Protein AF-A0A0F2J8V9-F1 (afdb_monomer)

Solvent-accessible surface area (backbone atoms only — not comparable to full-atom values): 31147 Å² total; per-residue (Å²): 139,88,70,65,61,40,70,74,71,61,42,46,60,58,44,61,40,80,81,70,47,38,32,38,25,34,31,71,52,72,55,66,74,54,98,74,52,56,40,39,38,85,62,48,50,48,50,67,26,42,33,27,47,28,36,65,86,75,74,42,74,41,81,62,50,74,42,52,44,69,78,34,72,40,61,25,88,85,42,49,38,34,41,39,27,19,55,85,47,43,33,37,38,34,63,87,76,71,43,64,47,72,58,91,77,81,85,91,73,45,36,66,47,63,48,61,38,98,78,60,44,40,37,29,35,21,32,67,64,29,39,44,36,32,35,34,33,68,83,82,67,45,72,43,73,68,62,93,80,87,65,98,82,47,78,55,43,79,50,70,36,62,95,38,35,33,39,22,25,51,89,29,27,55,30,24,67,12,40,27,40,42,91,87,68,66,41,80,76,44,67,44,37,45,42,79,54,36,70,56,91,22,27,35,35,35,36,34,60,41,85,39,98,86,65,54,52,21,53,30,34,30,46,32,31,73,82,82,66,50,72,45,78,78,43,77,58,71,48,88,67,63,91,71,57,73,72,43,44,41,71,37,82,92,76,55,27,40,36,35,17,32,64,50,77,58,95,75,32,78,46,26,31,38,39,37,33,40,77,91,63,53,74,48,79,43,83,39,92,34,38,42,68,44,64,24,79,83,58,53,36,37,41,36,54,50,87,57,67,47,52,82,46,41,28,31,55,87,77,70,39,61,74,56,93,73,66,82,82,64,76,74,62,64,51,63,62,26,46,52,47,44,51,50,51,52,50,54,41,96,63,75,55,67,72,61,46,62,72,39,29,35,66,41,62,76,95,52,50,23,46,30,35,61,53,53,50,37,45,51,73,30,59,72,59,42,60,67,67,35,83,53,86,68,50,75,60,33,32,35,41,46,67,44,99,81,74,40,37,36,38,37,32,40,42,35,94,90,39,46,41,34,35,24,32,39,54,54,96,93,40,56,29,37,22,28,54,24,64,59,88,85,34,69,65,54,50,51,48,50,52,37,50,50,48,42,46,56,58,27,40,66,68,38,47,53,35,52,55,57,67,68,48,88,84,68,55,76,66,53,54,53,40,33,55,48,42,51,47,53,51,74,45,39,80,44,77,42,84,46,34,62,36,30,20,28,83,91,48,103,44,42,24,49,84,87,61,40,36,32,34,43,33,34,34,39,34,31,30,75,87,70,51,75,48,59,28,38,34,36,30,37,39,59,99,91,51,92,58,57,41,80,76,49,66,45,74,69,56,56,82,73,57,86,130

Structure (mmCIF, N/CA/C/O backbone):
data_AF-A0A0F2J8V9-F1
#
_entry.id   AF-A0A0F2J8V9-F1
#
loop_
_atom_site.group_PDB
_atom_site.id
_atom_site.type_symbol
_atom_site.label_atom_id
_atom_site.label_alt_id
_atom_site.label_comp_id
_atom_site.label_asym_id
_atom_site.label_entity_id
_atom_site.label_seq_id
_atom_site.pdbx_PDB_ins_code
_atom_site.Cartn_x
_atom_site.Cartn_y
_atom_site.Cartn_z
_atom_site.occupancy
_atom_site.B_iso_or_equiv
_atom_site.auth_seq_id
_atom_site.auth_comp_id
_atom_site.auth_asym_id
_atom_site.auth_atom_id
_atom_site.pdbx_PDB_model_num
ATOM 1 N N . MET A 1 1 ? 5.306 -8.163 -32.621 1.00 43.38 1 MET A N 1
ATOM 2 C CA . MET A 1 1 ? 4.769 -9.400 -32.008 1.00 43.38 1 MET A CA 1
ATOM 3 C C . MET A 1 1 ? 3.393 -9.675 -32.600 1.00 43.38 1 MET A C 1
ATOM 5 O O . MET A 1 1 ? 2.478 -8.909 -32.338 1.00 43.38 1 MET A O 1
ATOM 9 N N . GLY A 1 2 ? 3.268 -10.683 -33.468 1.00 37.44 2 GLY A N 1
ATOM 10 C CA . GLY A 1 2 ? 2.066 -10.928 -34.282 1.00 37.44 2 GLY A CA 1
ATOM 11 C C . GLY A 1 2 ? 1.253 -12.167 -33.901 1.00 37.44 2 GLY A C 1
ATOM 12 O O . GLY A 1 2 ? 0.475 -12.631 -34.725 1.00 37.44 2 GLY A O 1
ATOM 13 N N . SER A 1 3 ? 1.435 -12.749 -32.710 1.00 43.06 3 SER A N 1
ATOM 14 C CA . SER A 1 3 ? 0.637 -13.913 -32.313 1.00 43.06 3 SER A CA 1
ATOM 15 C C . SER A 1 3 ? -0.607 -13.491 -31.529 1.00 43.06 3 SER A C 1
ATOM 17 O O . SER A 1 3 ? -0.534 -12.984 -30.414 1.00 43.06 3 SER A O 1
ATOM 19 N N . ASP A 1 4 ? -1.780 -13.773 -32.093 1.00 53.38 4 ASP A N 1
ATOM 20 C CA . ASP A 1 4 ? -3.088 -13.693 -31.420 1.00 53.38 4 ASP A CA 1
ATOM 21 C C . ASP A 1 4 ? -3.194 -14.591 -30.168 1.00 53.38 4 ASP A C 1
ATOM 23 O O . ASP A 1 4 ? -4.202 -14.569 -29.462 1.00 53.38 4 ASP A O 1
ATOM 27 N N . PHE A 1 5 ? -2.174 -15.409 -29.895 1.00 57.12 5 PHE A N 1
ATOM 28 C CA . PHE A 1 5 ? -2.134 -16.389 -28.817 1.00 57.12 5 PHE A CA 1
ATOM 29 C C . PHE A 1 5 ? -2.401 -15.766 -27.439 1.00 57.12 5 PHE A C 1
ATOM 31 O O . PHE A 1 5 ? -3.306 -16.201 -26.730 1.00 57.12 5 PHE A O 1
ATOM 38 N N . TYR A 1 6 ? -1.695 -14.688 -27.082 1.00 60.06 6 TYR A N 1
ATOM 39 C CA . TYR A 1 6 ? -1.867 -14.061 -25.766 1.00 60.06 6 TYR A CA 1
ATOM 40 C C . TYR A 1 6 ? -3.224 -13.347 -25.628 1.00 60.06 6 TYR A C 1
ATOM 42 O O . TYR A 1 6 ? -3.820 -13.357 -24.550 1.00 60.06 6 TYR A O 1
ATOM 50 N N . ARG A 1 7 ? -3.758 -12.790 -26.729 1.00 61.62 7 ARG A N 1
ATOM 51 C CA . ARG A 1 7 ? -5.088 -12.155 -26.758 1.00 61.62 7 ARG A CA 1
ATOM 52 C C . ARG A 1 7 ? -6.204 -13.176 -26.546 1.00 61.62 7 ARG A C 1
ATOM 54 O O . ARG A 1 7 ? -7.137 -12.899 -25.797 1.00 61.62 7 ARG A O 1
ATOM 61 N N . LYS A 1 8 ? -6.090 -14.361 -27.156 1.00 62.62 8 LYS A N 1
ATOM 62 C CA . LYS A 1 8 ? -7.059 -15.462 -27.002 1.00 62.62 8 LYS A CA 1
ATOM 63 C C . LYS A 1 8 ? -7.077 -16.027 -25.579 1.00 62.62 8 LYS A C 1
ATOM 65 O O . LYS A 1 8 ? -8.152 -16.237 -25.028 1.00 62.62 8 LYS A O 1
ATOM 70 N N . GLU A 1 9 ? -5.911 -16.189 -24.956 1.00 68.00 9 GLU A N 1
ATOM 71 C CA . GLU A 1 9 ? -5.779 -16.776 -23.610 1.00 68.00 9 GLU A CA 1
ATOM 72 C C . GLU A 1 9 ? -5.935 -15.769 -22.452 1.00 68.00 9 GLU A C 1
ATOM 74 O O . GLU A 1 9 ? -5.885 -16.144 -21.270 1.00 68.00 9 GLU A O 1
ATOM 79 N N . ARG A 1 10 ? -6.163 -14.484 -22.772 1.00 71.50 10 ARG A N 1
ATOM 80 C CA . ARG A 1 10 ? -6.187 -13.359 -21.818 1.00 71.50 10 ARG A CA 1
ATOM 81 C C . ARG A 1 10 ? -4.900 -13.263 -20.987 1.00 71.50 10 ARG A C 1
ATOM 83 O O . ARG A 1 10 ? -4.950 -13.003 -19.787 1.00 71.50 10 ARG A O 1
ATOM 90 N N . MET A 1 11 ? -3.754 -13.522 -21.613 1.00 78.69 11 MET A N 1
ATOM 91 C CA . MET A 1 11 ? -2.437 -13.343 -20.999 1.00 78.69 11 MET A CA 1
ATOM 92 C C . MET A 1 11 ? -1.905 -11.951 -21.329 1.00 78.69 11 MET A C 1
ATOM 94 O O . MET A 1 11 ? -1.932 -11.537 -22.488 1.00 78.69 11 MET A O 1
ATOM 98 N N . ILE A 1 12 ? -1.404 -11.239 -20.321 1.00 78.25 12 ILE A N 1
ATOM 99 C CA . ILE A 1 12 ? -0.851 -9.890 -20.468 1.00 78.25 12 ILE A CA 1
ATOM 100 C C . ILE A 1 12 ? 0.676 -9.995 -20.446 1.00 78.25 12 ILE A C 1
ATOM 102 O O . ILE A 1 12 ? 1.234 -10.392 -19.419 1.00 78.25 12 ILE A O 1
ATOM 106 N N . PRO A 1 13 ? 1.372 -9.682 -21.556 1.00 81.81 13 PRO A N 1
ATOM 107 C CA . PRO A 1 13 ? 2.829 -9.708 -21.593 1.00 81.81 13 PRO A CA 1
ATOM 108 C C . PRO A 1 13 ? 3.429 -8.711 -20.595 1.00 81.81 13 PRO A C 1
ATOM 110 O O . PRO A 1 13 ? 3.063 -7.537 -20.586 1.00 81.81 13 PRO A O 1
ATOM 113 N N . LEU A 1 14 ? 4.365 -9.182 -19.775 1.00 83.81 14 LEU A N 1
ATOM 114 C CA . LEU A 1 14 ? 5.097 -8.394 -18.785 1.00 83.81 14 LEU A CA 1
ATOM 115 C C . LEU A 1 14 ? 6.429 -7.904 -19.348 1.00 83.81 14 LEU A C 1
ATOM 117 O O . LEU A 1 14 ? 6.719 -6.716 -19.321 1.00 83.81 14 LEU A O 1
ATOM 121 N N . THR A 1 15 ? 7.243 -8.837 -19.839 1.00 86.19 15 THR A N 1
ATOM 122 C CA . THR A 1 15 ? 8.584 -8.565 -20.363 1.00 86.19 15 THR A CA 1
ATOM 123 C C . THR A 1 15 ? 9.006 -9.666 -21.327 1.00 86.19 15 THR A C 1
ATOM 125 O O . THR A 1 15 ? 8.480 -10.778 -21.267 1.00 86.19 15 THR A O 1
ATOM 128 N N . VAL A 1 16 ? 9.947 -9.369 -22.217 1.00 86.62 16 VAL A N 1
ATOM 129 C CA . VAL A 1 16 ? 10.514 -10.320 -23.183 1.00 86.62 16 VAL A CA 1
ATOM 130 C C . VAL A 1 16 ? 11.981 -10.567 -22.846 1.00 86.62 16 VAL A C 1
ATOM 132 O O . VAL A 1 16 ? 12.666 -9.656 -22.380 1.00 86.62 16 VAL A O 1
ATOM 135 N N . SER A 1 17 ? 12.454 -11.794 -23.047 1.00 86.12 17 SER A N 1
ATOM 136 C CA . SER A 1 17 ? 13.870 -12.121 -22.931 1.00 86.12 17 SER A CA 1
ATOM 137 C C . SER A 1 17 ? 14.693 -11.353 -23.966 1.00 86.12 17 SER A C 1
ATOM 139 O O . SER A 1 17 ? 14.190 -10.865 -24.982 1.00 86.12 17 SER A O 1
ATOM 141 N N . LYS A 1 18 ? 15.996 -11.254 -23.705 1.00 82.75 18 LYS A N 1
ATOM 142 C CA . LYS A 1 18 ? 16.942 -10.515 -24.548 1.00 82.75 18 LYS A CA 1
ATOM 143 C C . LYS A 1 18 ? 17.121 -11.108 -25.952 1.00 82.75 18 LYS A C 1
ATOM 145 O O . LYS A 1 18 ? 17.502 -10.381 -26.862 1.00 82.75 18 LYS A O 1
ATOM 150 N N . ASP A 1 19 ? 16.879 -12.406 -26.121 1.00 82.88 19 ASP A N 1
ATOM 151 C CA . ASP A 1 19 ? 16.996 -13.169 -27.375 1.00 82.88 19 ASP A CA 1
ATOM 152 C C . ASP A 1 19 ? 15.661 -13.318 -28.144 1.00 82.88 19 ASP A C 1
ATOM 154 O O . ASP A 1 19 ? 15.519 -14.183 -29.008 1.00 82.88 19 ASP A O 1
ATOM 158 N N . PRO A 1 20 ? 14.711 -12.407 -27.902 1.00 82.88 20 PRO A N 1
ATOM 159 C CA . PRO A 1 20 ? 13.269 -12.524 -28.170 1.00 82.88 20 PRO A CA 1
ATOM 160 C C . PRO A 1 20 ? 12.607 -13.910 -28.179 1.00 82.88 20 PRO A C 1
ATOM 162 O O . PRO A 1 20 ? 11.557 -14.059 -28.809 1.00 82.88 20 PRO A O 1
ATOM 165 N N . LYS A 1 21 ? 13.173 -14.931 -27.527 1.00 85.12 21 LYS A N 1
ATOM 166 C CA . LYS A 1 21 ? 12.642 -16.299 -27.593 1.00 85.12 21 LYS A CA 1
ATOM 167 C C . LYS A 1 21 ? 11.499 -16.521 -26.608 1.00 85.12 21 LYS A C 1
ATOM 169 O O . LYS A 1 21 ? 10.519 -17.197 -26.927 1.00 85.12 21 LYS A O 1
ATOM 174 N N . TYR A 1 22 ? 11.616 -15.929 -25.427 1.00 87.06 22 TYR A N 1
ATOM 175 C CA . TYR A 1 22 ? 10.676 -16.090 -24.332 1.00 87.06 22 TYR A CA 1
ATOM 176 C C . TYR A 1 22 ? 10.024 -14.760 -23.992 1.00 87.06 22 TYR A C 1
ATOM 178 O O . TYR A 1 22 ? 10.663 -13.712 -24.030 1.00 87.06 22 TYR A O 1
ATOM 186 N N . PHE A 1 23 ? 8.764 -14.787 -23.578 1.00 87.56 23 PHE A N 1
ATOM 187 C CA . PHE A 1 23 ? 8.201 -13.675 -22.821 1.00 87.56 23 PHE A CA 1
ATOM 188 C C . PHE A 1 23 ? 7.550 -14.177 -21.547 1.00 87.56 23 PHE A C 1
ATOM 190 O O . PHE A 1 23 ? 6.959 -15.256 -21.502 1.00 87.56 23 PHE A O 1
ATOM 197 N N . VAL A 1 24 ? 7.669 -13.376 -20.499 1.00 88.50 24 VAL A N 1
ATOM 198 C CA . VAL A 1 24 ? 6.919 -13.576 -19.269 1.00 88.50 24 VAL A CA 1
ATOM 199 C C . VAL A 1 24 ? 5.614 -12.825 -19.419 1.00 88.50 24 VAL A C 1
ATOM 201 O O . VAL A 1 24 ? 5.592 -11.667 -19.835 1.00 88.50 24 VAL A O 1
ATOM 204 N N . ALA A 1 25 ? 4.520 -13.487 -19.086 1.00 87.31 25 ALA A N 1
ATOM 205 C CA . ALA A 1 25 ? 3.201 -12.895 -19.019 1.00 87.31 25 ALA A CA 1
ATOM 206 C C . ALA A 1 25 ? 2.563 -13.212 -17.681 1.00 87.31 25 ALA A C 1
ATOM 208 O O . ALA A 1 25 ? 2.986 -14.120 -16.964 1.00 87.31 25 ALA A O 1
ATOM 209 N N . TYR A 1 26 ? 1.512 -12.478 -17.362 1.00 82.81 26 TYR A N 1
ATOM 210 C CA . TYR A 1 26 ? 0.673 -12.809 -16.232 1.00 82.81 26 TYR A CA 1
ATOM 211 C C . TYR A 1 26 ? -0.793 -12.830 -16.613 1.00 82.81 26 TYR A C 1
ATOM 213 O O . TYR A 1 26 ? -1.223 -12.268 -17.625 1.00 82.81 26 TYR A O 1
ATOM 221 N N . LYS A 1 27 ? -1.559 -13.504 -15.767 1.00 77.44 27 LYS A N 1
ATOM 222 C CA . LYS A 1 27 ? -3.010 -13.510 -15.808 1.00 77.44 27 LYS A CA 1
ATOM 223 C C . LYS A 1 27 ? -3.530 -13.164 -14.429 1.00 77.44 27 LYS A C 1
ATOM 225 O O . LYS A 1 27 ? -3.102 -13.734 -13.424 1.00 77.44 27 LYS A O 1
ATOM 230 N N . ILE A 1 28 ? -4.463 -12.228 -14.400 1.00 66.75 28 ILE A N 1
ATOM 231 C CA . ILE A 1 28 ? -5.215 -11.936 -13.194 1.00 66.75 28 ILE A CA 1
ATOM 232 C C . ILE A 1 28 ? -6.323 -12.983 -13.084 1.00 66.75 28 ILE A C 1
ATOM 234 O O . ILE A 1 28 ? -7.027 -13.263 -14.059 1.00 66.75 28 ILE A O 1
ATOM 238 N N . ARG A 1 29 ? -6.459 -13.603 -11.911 1.00 59.16 29 ARG A N 1
ATOM 239 C CA . ARG A 1 29 ? -7.639 -14.411 -11.619 1.00 59.16 29 ARG A CA 1
ATOM 240 C C . ARG A 1 29 ? -8.749 -13.470 -11.170 1.00 59.16 29 ARG A C 1
ATOM 242 O O . ARG A 1 29 ? -8.553 -12.745 -10.201 1.00 59.16 29 ARG A O 1
ATOM 249 N N . ASN A 1 30 ? -9.922 -13.561 -11.795 1.00 51.62 30 ASN A N 1
ATOM 250 C CA . ASN A 1 30 ? -11.174 -12.980 -11.280 1.00 51.62 30 ASN A CA 1
ATOM 251 C C . ASN A 1 30 ? -11.677 -13.736 -10.026 1.00 51.62 30 ASN A C 1
ATOM 253 O O . ASN A 1 30 ? -12.876 -13.819 -9.773 1.00 51.62 30 ASN A O 1
ATOM 257 N N . GLU A 1 31 ? -10.779 -14.383 -9.282 1.00 46.16 31 GLU A N 1
ATOM 258 C CA . GLU A 1 31 ? -11.097 -14.893 -7.958 1.00 46.16 31 GLU A CA 1
ATOM 259 C C . GLU A 1 31 ? -11.191 -13.654 -7.059 1.00 46.16 31 GLU A C 1
ATOM 261 O O . GLU A 1 31 ? -10.289 -12.809 -7.092 1.00 46.16 31 GLU A O 1
ATOM 266 N N . SER A 1 32 ? -12.295 -13.516 -6.311 1.00 44.03 32 SER A N 1
ATOM 267 C CA . SER A 1 32 ? -12.462 -12.435 -5.332 1.00 44.03 32 SER A CA 1
ATOM 268 C C . SER A 1 32 ? -11.176 -12.336 -4.518 1.00 44.03 32 SER A C 1
ATOM 270 O O . SER A 1 32 ? -10.586 -13.370 -4.179 1.00 44.03 32 SER A O 1
ATOM 272 N N . MET A 1 33 ? -10.695 -11.108 -4.278 1.00 45.03 33 MET A N 1
ATOM 273 C CA . MET A 1 33 ? -9.475 -10.913 -3.502 1.00 45.03 33 MET A CA 1
ATOM 274 C C . MET A 1 33 ? -9.560 -11.796 -2.264 1.00 45.03 33 MET A C 1
ATOM 276 O O . MET A 1 33 ? -10.517 -11.684 -1.498 1.0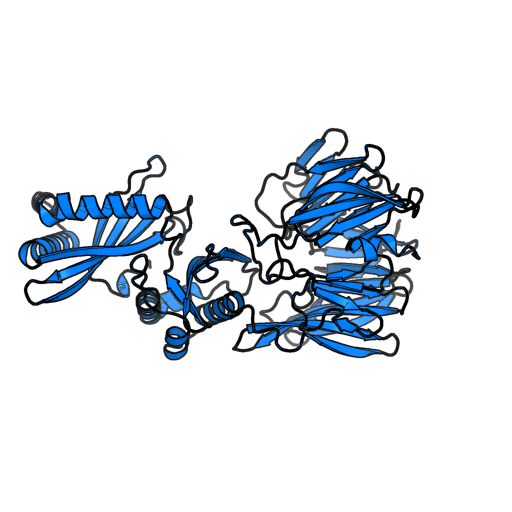0 45.03 33 MET A O 1
ATOM 280 N N . SER A 1 34 ? -8.616 -12.730 -2.130 1.00 39.12 34 SER A N 1
ATOM 281 C CA . SER A 1 34 ? -8.656 -13.688 -1.034 1.00 39.12 34 SER A CA 1
ATOM 282 C C . SER A 1 34 ? -8.783 -12.930 0.289 1.00 39.12 34 SER A C 1
ATOM 284 O O . SER A 1 34 ? -8.235 -11.832 0.417 1.00 39.12 34 SER A O 1
ATOM 286 N N . ALA A 1 35 ? -9.414 -13.532 1.299 1.00 40.44 35 ALA A N 1
ATOM 287 C CA . ALA A 1 35 ? -9.502 -12.999 2.666 1.00 40.44 35 ALA A CA 1
ATOM 288 C C . ALA A 1 35 ? -8.134 -12.655 3.320 1.00 40.44 35 ALA A C 1
ATOM 290 O O . ALA A 1 35 ? -8.086 -12.218 4.469 1.00 40.44 35 ALA A O 1
ATOM 291 N N . LYS A 1 36 ? -7.021 -12.879 2.603 1.00 35.84 36 LYS A N 1
ATOM 292 C CA . LYS A 1 36 ? -5.624 -12.644 2.976 1.00 35.84 36 LYS A CA 1
ATOM 293 C C . LYS A 1 36 ? -4.906 -11.593 2.115 1.00 35.84 36 LYS A C 1
ATOM 295 O O . LYS A 1 36 ? -3.708 -11.410 2.307 1.00 35.84 36 LYS A O 1
ATOM 300 N N . ASN A 1 37 ? -5.572 -10.927 1.165 1.00 39.00 37 ASN A N 1
ATOM 301 C CA . ASN A 1 37 ? -4.955 -9.836 0.397 1.00 39.00 37 ASN A CA 1
ATOM 302 C C . ASN A 1 37 ? -4.892 -8.577 1.268 1.00 39.00 37 ASN A C 1
ATOM 304 O O . ASN A 1 37 ? -5.677 -7.641 1.130 1.00 39.00 37 ASN A O 1
ATOM 308 N N . GLU A 1 38 ? -3.968 -8.617 2.219 1.00 37.25 38 GLU A N 1
ATOM 309 C CA . GLU A 1 38 ? -3.544 -7.489 3.020 1.00 37.25 38 GLU A CA 1
ATOM 310 C C . GLU A 1 38 ? -2.795 -6.490 2.128 1.00 37.25 38 GLU A C 1
ATOM 312 O O . GLU A 1 38 ? -2.062 -6.878 1.219 1.00 37.25 38 GLU A O 1
ATOM 317 N N . LEU A 1 39 ? -2.927 -5.212 2.484 1.00 40.31 39 LEU A N 1
ATOM 318 C CA . LEU A 1 39 ? -2.105 -4.065 2.073 1.00 40.31 39 LEU A CA 1
ATOM 319 C C . LEU A 1 39 ? -2.670 -3.252 0.904 1.00 40.31 39 LEU A C 1
ATOM 321 O O . LEU A 1 39 ? -2.649 -3.647 -0.260 1.00 40.31 39 LEU A O 1
ATOM 325 N N . VAL A 1 40 ? -3.107 -2.043 1.255 1.00 39.53 40 VAL A N 1
ATOM 326 C CA . VAL A 1 40 ? -3.403 -0.959 0.323 1.00 39.53 40 VAL A CA 1
ATOM 327 C C . VAL A 1 40 ? -2.620 0.243 0.791 1.00 39.53 40 VAL A C 1
ATOM 329 O O . VAL A 1 40 ? -3.086 1.051 1.581 1.00 39.53 40 VAL A O 1
ATOM 332 N N . LEU A 1 41 ? -1.403 0.377 0.278 1.00 44.78 41 LEU A N 1
ATOM 333 C CA . LEU A 1 41 ? -0.762 1.681 0.274 1.00 44.78 41 LEU A CA 1
ATOM 334 C C . LEU A 1 41 ? -1.718 2.692 -0.359 1.00 44.78 41 LEU A C 1
ATOM 336 O O . LEU A 1 41 ? -2.513 2.335 -1.235 1.00 44.78 41 LEU A O 1
ATOM 340 N N . ILE A 1 42 ? -1.553 3.968 -0.031 1.00 41.72 42 ILE A N 1
ATOM 341 C CA . ILE A 1 42 ? -1.833 5.001 -1.023 1.00 41.72 42 ILE A CA 1
ATOM 342 C C . ILE A 1 42 ? -0.969 4.646 -2.257 1.00 41.72 42 ILE A C 1
ATOM 344 O O . ILE A 1 42 ? 0.198 5.004 -2.325 1.00 41.72 42 ILE A O 1
ATOM 348 N N . GLY A 1 43 ? -1.504 3.844 -3.188 1.00 45.53 43 GLY A N 1
ATOM 349 C CA . GLY A 1 43 ? -0.916 3.584 -4.503 1.00 45.53 43 GLY A CA 1
ATOM 350 C C . GLY A 1 43 ? -0.482 2.164 -4.899 1.00 45.53 43 GLY A C 1
ATOM 351 O O . GLY A 1 43 ? -0.082 2.034 -6.051 1.00 45.53 43 GLY A O 1
ATOM 352 N N . MET A 1 44 ? -0.553 1.099 -4.079 1.00 47.88 44 MET A N 1
ATOM 353 C CA . MET A 1 44 ? -0.086 -0.234 -4.540 1.00 47.88 44 MET A CA 1
ATOM 354 C C . MET A 1 44 ? -1.010 -1.402 -4.167 1.00 47.88 44 MET A C 1
ATOM 356 O O . MET A 1 44 ? -1.200 -1.671 -2.980 1.00 47.88 44 MET A O 1
ATOM 360 N N . PRO A 1 45 ? -1.559 -2.128 -5.158 1.00 49.06 45 PRO A N 1
ATOM 361 C CA . PRO A 1 45 ? -2.376 -3.311 -4.925 1.00 49.06 45 PRO A CA 1
ATOM 362 C C . PRO A 1 45 ? -1.518 -4.567 -4.737 1.00 49.06 45 PRO A C 1
ATOM 364 O O . PRO A 1 45 ? -0.542 -4.795 -5.452 1.00 49.06 45 PRO A O 1
ATOM 367 N N . ARG A 1 46 ? -1.942 -5.438 -3.820 1.00 52.03 46 ARG A N 1
ATOM 368 C CA . ARG A 1 46 ? -1.330 -6.751 -3.574 1.00 52.03 46 ARG A CA 1
ATOM 369 C C . ARG A 1 46 ? -2.195 -7.897 -4.063 1.00 52.03 46 ARG A C 1
ATOM 371 O O . ARG A 1 46 ? -2.574 -8.795 -3.315 1.00 52.03 46 ARG A O 1
ATOM 378 N N . GLN A 1 47 ? -2.536 -7.860 -5.343 1.00 58.78 47 GLN A N 1
ATOM 379 C CA . GLN A 1 47 ? -3.202 -8.993 -5.964 1.00 58.78 47 GLN A CA 1
ATOM 380 C C . GLN A 1 47 ? -2.172 -10.051 -6.360 1.00 58.78 47 GLN A C 1
ATOM 382 O O . GLN A 1 47 ? -1.153 -9.729 -6.973 1.00 58.78 47 GLN A O 1
ATOM 387 N N . LEU A 1 48 ? -2.457 -11.317 -6.039 1.00 70.31 48 LEU A N 1
ATOM 388 C CA . LEU A 1 48 ? -1.713 -12.428 -6.616 1.00 70.31 48 LEU A CA 1
ATOM 389 C C . LEU A 1 48 ? -2.088 -12.592 -8.093 1.00 70.31 48 LEU A C 1
ATOM 391 O O . LEU A 1 48 ? -3.256 -12.776 -8.434 1.00 70.31 48 LEU A O 1
ATOM 395 N N . ILE A 1 49 ? -1.081 -12.570 -8.955 1.00 76.81 49 ILE A N 1
ATOM 396 C CA . ILE A 1 49 ? -1.174 -12.862 -10.381 1.00 76.81 49 ILE A CA 1
ATOM 397 C C . ILE A 1 49 ? -0.560 -14.236 -10.652 1.00 76.81 49 ILE A C 1
ATOM 399 O O . ILE A 1 49 ? 0.434 -14.622 -10.028 1.00 76.81 49 ILE A O 1
ATOM 403 N N . ASP A 1 50 ? -1.147 -14.985 -11.584 1.00 83.31 50 ASP A N 1
ATOM 404 C CA . ASP A 1 50 ? -0.499 -16.177 -12.127 1.00 83.31 50 ASP A CA 1
ATOM 405 C C . ASP A 1 50 ? 0.561 -15.733 -13.135 1.00 83.31 50 ASP A C 1
ATOM 407 O O . ASP A 1 50 ? 0.258 -14.952 -14.038 1.00 83.31 50 ASP A O 1
ATOM 411 N N . LEU A 1 51 ? 1.775 -16.258 -13.014 1.00 87.62 51 LEU A N 1
ATOM 412 C CA . LEU A 1 51 ? 2.863 -16.036 -13.956 1.00 87.62 51 LEU A CA 1
ATOM 413 C C . LEU A 1 51 ? 2.947 -17.179 -14.956 1.00 87.62 51 LEU A C 1
ATOM 415 O O . LEU A 1 51 ? 2.860 -18.358 -14.604 1.00 87.62 51 LEU A O 1
ATOM 419 N N . TYR A 1 52 ? 3.204 -16.810 -16.202 1.00 89.38 52 TYR A N 1
ATOM 420 C CA . TYR A 1 52 ? 3.421 -17.727 -17.302 1.00 89.38 52 TYR A CA 1
ATOM 421 C C . TYR A 1 52 ? 4.735 -17.393 -17.992 1.00 89.38 52 TYR A C 1
ATOM 423 O O . TYR A 1 52 ? 4.988 -16.239 -18.338 1.00 89.38 52 TYR A O 1
ATOM 431 N N . LEU A 1 53 ? 5.548 -18.418 -18.225 1.00 90.31 53 LEU A N 1
ATOM 432 C CA . LEU A 1 53 ? 6.629 -18.358 -19.196 1.00 90.31 53 LEU A CA 1
ATOM 433 C C . LEU A 1 53 ? 6.068 -18.819 -20.536 1.00 90.31 53 LEU A C 1
ATOM 435 O O . LEU A 1 53 ? 5.536 -19.927 -20.637 1.00 90.31 53 LEU A O 1
ATOM 439 N N . VAL A 1 54 ? 6.162 -17.967 -21.548 1.00 88.44 54 VAL A N 1
ATOM 440 C CA . VAL A 1 54 ? 5.687 -18.266 -22.895 1.00 88.44 54 VAL A CA 1
ATOM 441 C C . VAL A 1 54 ? 6.876 -18.417 -23.829 1.00 88.44 54 VAL A C 1
ATOM 443 O O . VAL A 1 54 ? 7.692 -17.506 -23.961 1.00 88.44 54 VAL A O 1
ATOM 446 N N . ASP A 1 55 ? 6.958 -19.573 -24.481 1.00 87.31 55 ASP A N 1
ATOM 447 C CA . ASP A 1 55 ? 7.916 -19.855 -25.545 1.00 87.31 55 ASP A CA 1
ATOM 448 C C . ASP A 1 55 ? 7.279 -19.491 -26.892 1.00 87.31 55 ASP A C 1
ATOM 450 O O . ASP A 1 55 ? 6.272 -20.081 -27.303 1.00 87.31 55 ASP A O 1
ATOM 454 N N . LEU A 1 56 ? 7.849 -18.493 -27.571 1.00 79.56 56 LEU A N 1
ATOM 455 C CA . LEU A 1 56 ? 7.351 -18.018 -28.864 1.00 79.56 56 LEU A CA 1
ATOM 456 C C . LEU A 1 56 ? 7.626 -19.006 -29.999 1.00 79.56 56 LEU A C 1
ATOM 458 O O . LEU A 1 56 ? 6.881 -19.014 -30.978 1.00 79.56 56 LEU A O 1
ATOM 462 N N . SER A 1 57 ? 8.669 -19.830 -29.878 1.00 82.44 57 SER A N 1
ATOM 463 C CA . SER A 1 57 ? 9.034 -20.820 -30.895 1.00 82.44 57 SER A CA 1
ATOM 464 C C . SER A 1 57 ? 8.096 -22.024 -30.884 1.00 82.44 57 SER A C 1
ATOM 466 O O . SER A 1 57 ? 7.765 -22.560 -31.940 1.00 82.44 57 SER A O 1
ATOM 468 N N . GLU A 1 58 ? 7.600 -22.394 -29.704 1.00 84.06 58 GLU A N 1
ATOM 469 C CA . GLU A 1 58 ? 6.653 -23.499 -29.527 1.00 84.06 58 GLU A CA 1
ATOM 470 C C . GLU A 1 58 ? 5.193 -23.034 -29.426 1.00 84.06 58 GLU A C 1
ATOM 472 O O . GLU A 1 58 ? 4.283 -23.862 -29.383 1.00 84.06 58 GLU A O 1
ATOM 477 N N . ASN A 1 59 ? 4.958 -21.717 -29.377 1.00 80.81 59 ASN A N 1
ATOM 478 C CA . ASN A 1 59 ? 3.650 -21.107 -29.128 1.00 80.81 59 ASN A CA 1
ATOM 479 C C . ASN A 1 59 ? 2.949 -21.731 -27.903 1.00 80.81 59 ASN A C 1
ATOM 481 O O . ASN A 1 59 ? 1.776 -22.113 -27.950 1.00 80.81 59 ASN A O 1
ATOM 485 N N . LYS A 1 60 ? 3.706 -21.876 -26.809 1.00 86.19 60 LYS A N 1
ATOM 486 C CA . LYS A 1 60 ? 3.294 -22.591 -25.598 1.00 86.19 60 LYS A CA 1
ATOM 487 C C . LYS A 1 60 ? 3.513 -21.725 -24.368 1.00 86.19 60 LYS A C 1
ATOM 489 O O . LYS A 1 60 ? 4.559 -21.104 -24.222 1.00 86.19 60 LYS A O 1
ATOM 494 N N . ALA A 1 61 ? 2.546 -21.740 -23.457 1.00 87.25 61 ALA A N 1
ATOM 495 C CA . ALA A 1 61 ? 2.648 -21.104 -22.152 1.00 87.25 61 ALA A CA 1
ATOM 496 C C . ALA A 1 61 ? 2.707 -22.160 -21.045 1.00 87.25 61 ALA A C 1
ATOM 498 O O . ALA A 1 61 ? 1.930 -23.116 -21.044 1.00 87.25 61 ALA A O 1
ATOM 499 N N . VAL A 1 62 ? 3.606 -21.969 -20.085 1.00 89.19 62 VAL A N 1
ATOM 500 C CA . VAL A 1 62 ? 3.735 -22.804 -18.889 1.00 89.19 62 VAL A CA 1
ATOM 501 C C . VAL A 1 62 ? 3.494 -21.922 -17.674 1.00 89.19 62 VAL A C 1
ATOM 503 O O . VAL A 1 62 ? 4.140 -20.887 -17.533 1.00 89.19 62 VAL A O 1
ATOM 506 N N . ASN A 1 63 ? 2.556 -22.309 -16.805 1.00 89.75 63 ASN A N 1
ATOM 507 C CA . ASN A 1 63 ? 2.383 -21.640 -15.517 1.00 89.75 63 ASN A CA 1
ATOM 508 C C . ASN A 1 63 ? 3.624 -21.920 -14.664 1.00 89.75 63 ASN A C 1
ATOM 510 O O . ASN A 1 63 ? 3.933 -23.079 -14.389 1.00 89.75 63 ASN A O 1
ATOM 514 N N . ILE A 1 64 ? 4.329 -20.864 -14.278 1.00 89.50 64 ILE A N 1
ATOM 515 C CA . ILE A 1 64 ? 5.570 -20.952 -13.500 1.00 89.50 64 ILE A CA 1
ATOM 516 C C . ILE A 1 64 ? 5.365 -20.559 -12.036 1.00 89.50 64 ILE A C 1
ATOM 518 O O . ILE A 1 64 ? 6.310 -20.604 -11.259 1.00 89.50 64 ILE A O 1
ATOM 522 N N . GLY A 1 65 ? 4.145 -20.192 -11.637 1.00 85.75 65 GLY A N 1
ATOM 523 C CA . GLY A 1 65 ? 3.793 -19.913 -10.251 1.00 85.75 65 GLY A CA 1
ATOM 524 C C . GLY A 1 65 ? 2.887 -18.699 -10.084 1.00 85.75 65 GLY A C 1
ATOM 525 O O . GLY A 1 65 ? 2.290 -18.191 -11.030 1.00 85.75 65 GLY A O 1
ATOM 526 N N . LYS A 1 66 ? 2.794 -18.230 -8.839 1.00 82.44 66 LYS A N 1
ATOM 527 C CA . LYS A 1 66 ? 2.028 -17.041 -8.450 1.00 82.44 66 LYS A CA 1
ATOM 528 C C . LYS A 1 66 ? 2.942 -16.004 -7.813 1.00 82.44 66 LYS A C 1
ATOM 530 O O . LYS A 1 66 ? 3.899 -16.363 -7.121 1.00 82.44 66 LYS A O 1
ATOM 535 N N . THR A 1 67 ? 2.634 -14.728 -7.997 1.00 77.44 67 THR A N 1
ATOM 536 C CA . THR A 1 67 ? 3.343 -13.619 -7.342 1.00 77.44 67 THR A CA 1
ATOM 537 C C . THR A 1 67 ? 2.395 -12.470 -7.037 1.00 77.44 67 THR A C 1
ATOM 539 O O . THR A 1 67 ? 1.362 -12.361 -7.681 1.00 77.44 67 THR A O 1
ATOM 542 N N . GLU A 1 68 ? 2.731 -11.613 -6.076 1.00 74.75 68 GLU A N 1
ATOM 543 C CA . GLU A 1 68 ? 2.088 -10.298 -5.945 1.00 74.75 68 GLU A CA 1
ATOM 544 C C . GLU A 1 68 ? 2.333 -9.456 -7.208 1.00 74.75 68 GLU A C 1
ATOM 546 O O . GLU A 1 68 ? 3.278 -9.722 -7.955 1.00 74.75 68 GLU A O 1
ATOM 551 N N . PHE A 1 69 ? 1.519 -8.420 -7.427 1.00 74.25 69 PHE A N 1
ATOM 552 C CA . PHE A 1 69 ? 1.673 -7.513 -8.562 1.00 74.25 69 PHE A CA 1
ATOM 553 C C . PHE A 1 69 ? 3.128 -7.038 -8.725 1.00 74.25 69 PHE A C 1
ATOM 555 O O . PHE A 1 69 ? 3.738 -6.508 -7.793 1.00 74.25 69 PHE A O 1
ATOM 562 N N . VAL A 1 70 ? 3.680 -7.254 -9.920 1.00 79.69 70 VAL A N 1
ATOM 563 C CA . VAL A 1 70 ? 5.076 -6.938 -10.230 1.00 79.69 70 VAL A CA 1
ATOM 564 C C . VAL A 1 70 ? 5.186 -5.447 -10.529 1.00 79.69 70 VAL A C 1
ATOM 566 O O . VAL A 1 70 ? 4.648 -4.966 -11.523 1.00 79.69 70 VAL A O 1
ATOM 569 N N . ILE A 1 71 ? 5.890 -4.713 -9.672 1.00 74.00 71 ILE A N 1
ATOM 570 C CA . ILE A 1 71 ? 6.101 -3.265 -9.818 1.00 74.00 71 ILE A CA 1
ATOM 571 C C . ILE A 1 71 ? 7.372 -2.948 -10.612 1.00 74.00 71 ILE A C 1
ATOM 573 O O . ILE A 1 71 ? 7.442 -1.911 -11.275 1.00 74.00 71 ILE A O 1
ATOM 577 N N . ASN A 1 72 ? 8.351 -3.858 -10.594 1.00 78.00 72 ASN A N 1
ATOM 578 C CA . ASN A 1 72 ? 9.603 -3.733 -11.332 1.00 78.00 72 ASN A CA 1
ATOM 579 C C . ASN A 1 72 ? 10.126 -5.111 -11.768 1.00 78.00 72 ASN A C 1
ATOM 581 O O . ASN A 1 72 ? 9.794 -6.132 -11.165 1.00 78.00 72 ASN A O 1
ATOM 585 N N . HIS A 1 73 ? 10.929 -5.151 -12.825 1.00 86.56 73 HIS A N 1
ATOM 586 C CA . HIS A 1 73 ? 11.582 -6.361 -13.298 1.00 86.56 73 HIS A CA 1
ATOM 587 C C . HIS A 1 73 ? 12.922 -6.029 -13.961 1.00 86.56 73 HIS A C 1
ATOM 589 O O . HIS A 1 73 ? 13.036 -5.012 -14.644 1.00 86.56 73 HIS A O 1
ATOM 595 N N . ALA A 1 74 ? 13.922 -6.897 -13.805 1.00 85.75 74 ALA A N 1
ATOM 596 C CA . ALA A 1 74 ? 15.231 -6.704 -14.426 1.00 85.75 74 ALA A CA 1
ATOM 597 C C . ALA A 1 74 ? 15.844 -8.028 -14.896 1.00 85.75 74 ALA A C 1
ATOM 599 O O . ALA A 1 74 ? 15.930 -8.998 -14.141 1.00 85.75 74 ALA A O 1
ATOM 600 N N . TRP A 1 75 ? 16.300 -8.058 -16.147 1.00 88.25 75 TRP A N 1
ATOM 601 C CA . TRP A 1 75 ? 17.082 -9.170 -16.690 1.00 88.25 75 TRP A CA 1
ATOM 602 C C . TRP A 1 75 ? 18.553 -9.054 -16.279 1.00 88.25 75 TRP A C 1
ATOM 604 O O . TRP A 1 75 ? 19.094 -7.947 -16.229 1.00 88.25 75 TRP A O 1
ATOM 614 N N . SER A 1 76 ? 19.215 -10.188 -16.043 1.00 88.06 76 SER A N 1
ATOM 615 C CA . SER A 1 76 ? 20.679 -10.259 -16.009 1.00 88.06 76 SER A CA 1
ATOM 616 C C . SER A 1 76 ? 21.264 -9.818 -17.359 1.00 88.06 76 SER A C 1
ATOM 618 O O . SER A 1 76 ? 20.593 -9.886 -18.394 1.00 88.06 76 SER A O 1
ATOM 620 N N . GLU A 1 77 ? 22.522 -9.364 -17.394 1.00 82.81 77 GLU A N 1
ATOM 621 C CA . GLU A 1 77 ? 23.145 -8.894 -18.643 1.00 82.81 77 GLU A CA 1
ATOM 622 C C . GLU A 1 77 ? 23.209 -9.996 -19.715 1.00 82.81 77 GLU A C 1
ATOM 624 O O . GLU A 1 77 ? 23.096 -9.708 -20.915 1.00 82.81 77 GLU A O 1
ATOM 629 N N . ASP A 1 78 ? 23.357 -11.254 -19.298 1.00 85.62 78 ASP A N 1
ATOM 630 C CA . ASP A 1 78 ? 23.324 -12.424 -20.177 1.00 85.62 78 ASP A CA 1
ATOM 631 C C . ASP A 1 78 ? 21.903 -12.888 -20.554 1.00 85.62 78 ASP A C 1
ATOM 633 O O . ASP A 1 78 ? 21.754 -13.737 -21.432 1.00 85.62 78 ASP A O 1
ATOM 637 N N . GLY A 1 79 ? 20.868 -12.305 -19.942 1.00 87.69 79 GLY A N 1
ATOM 638 C CA . GLY A 1 79 ? 19.460 -12.574 -20.226 1.00 87.69 79 GLY A CA 1
ATOM 639 C C . GLY A 1 79 ? 18.939 -13.913 -19.705 1.00 87.69 79 GLY A C 1
ATOM 640 O O . GLY A 1 79 ? 17.847 -14.308 -20.104 1.00 87.69 79 GLY A O 1
ATOM 641 N N . LYS A 1 80 ? 19.685 -14.627 -18.854 1.00 90.56 80 LYS A N 1
ATOM 642 C CA . LYS A 1 80 ? 19.276 -15.949 -18.341 1.00 90.56 80 LYS A CA 1
ATOM 643 C C . LYS A 1 80 ? 18.434 -15.886 -17.075 1.00 90.56 80 LYS A C 1
ATOM 645 O O . LYS A 1 80 ? 17.640 -16.796 -16.838 1.00 90.56 80 LYS A O 1
ATOM 650 N N . LEU A 1 81 ? 18.609 -14.837 -16.277 1.00 93.00 81 LEU A N 1
ATOM 651 C CA . LEU A 1 81 ? 17.887 -14.632 -15.029 1.00 93.00 81 LEU A CA 1
ATOM 652 C C . LEU A 1 81 ? 17.011 -13.387 -15.137 1.00 93.00 81 LEU A C 1
ATOM 654 O O . LEU A 1 81 ? 17.436 -12.361 -15.667 1.00 93.00 81 LEU A O 1
ATOM 658 N N . LEU A 1 82 ? 15.798 -13.465 -14.600 1.00 93.31 82 LEU A N 1
ATOM 659 C CA . LEU A 1 82 ? 14.881 -12.336 -14.472 1.00 93.31 82 LEU A CA 1
ATOM 660 C C . LEU A 1 82 ? 14.500 -12.165 -13.010 1.00 93.31 82 LEU A C 1
ATOM 662 O O . LEU A 1 82 ? 13.925 -13.074 -12.414 1.00 93.31 82 LEU A O 1
ATOM 666 N N . SER A 1 83 ? 14.761 -10.990 -12.448 1.00 92.38 83 SER A N 1
ATOM 667 C CA . SER A 1 83 ? 14.168 -10.597 -11.177 1.00 92.38 83 SER A CA 1
ATOM 668 C C . SER A 1 83 ? 12.787 -9.988 -11.415 1.00 92.38 83 SER A C 1
ATOM 670 O O . SER A 1 83 ? 12.578 -9.193 -12.332 1.00 92.38 83 SER A O 1
ATOM 672 N N . LEU A 1 84 ? 11.835 -10.375 -10.577 1.00 90.19 84 LEU A N 1
ATOM 673 C CA . LEU A 1 84 ? 10.483 -9.846 -10.498 1.00 90.19 84 LEU A CA 1
ATOM 674 C C . LEU A 1 84 ? 10.319 -9.264 -9.101 1.00 90.19 84 LEU A C 1
ATOM 676 O O . LEU A 1 84 ? 10.403 -9.989 -8.107 1.00 90.19 84 LEU A O 1
ATOM 680 N N . VAL A 1 85 ? 10.115 -7.956 -9.032 1.00 83.62 85 VAL A N 1
ATOM 681 C CA . VAL A 1 85 ? 10.004 -7.213 -7.781 1.00 83.62 85 VAL A CA 1
ATOM 682 C C . VAL A 1 85 ? 8.540 -6.908 -7.528 1.00 83.62 85 VAL A C 1
ATOM 684 O O . VAL A 1 85 ? 7.879 -6.256 -8.341 1.00 83.62 85 VAL A O 1
ATOM 687 N N . SER A 1 86 ? 8.047 -7.366 -6.384 1.00 78.69 86 SER A N 1
ATOM 688 C CA . SER A 1 86 ? 6.857 -6.826 -5.743 1.00 78.69 86 SER A CA 1
ATOM 689 C C . SER A 1 86 ? 7.272 -5.979 -4.541 1.00 78.69 86 SER A C 1
ATOM 691 O O . SER A 1 86 ? 8.437 -5.925 -4.158 1.00 78.69 86 SER A O 1
ATOM 693 N N . HIS A 1 87 ? 6.296 -5.351 -3.898 1.00 70.00 87 HIS A N 1
ATOM 694 C CA . HIS A 1 87 ? 6.529 -4.497 -2.741 1.00 70.00 87 HIS A CA 1
ATOM 695 C C . HIS A 1 87 ? 7.232 -5.183 -1.555 1.00 70.00 87 HIS A C 1
ATOM 697 O O . HIS A 1 87 ? 7.932 -4.522 -0.794 1.00 70.00 87 HIS A O 1
ATOM 703 N N . LYS A 1 88 ? 7.017 -6.488 -1.335 1.00 72.75 88 LYS A N 1
ATOM 704 C CA . LYS A 1 88 ? 7.639 -7.234 -0.220 1.00 72.75 88 LYS A CA 1
ATOM 705 C C . LYS A 1 88 ? 8.372 -8.502 -0.640 1.00 72.75 88 LYS A C 1
ATOM 707 O O . LYS A 1 88 ? 8.927 -9.177 0.222 1.00 72.75 88 LYS A O 1
ATOM 712 N N . SER A 1 89 ? 8.392 -8.832 -1.928 1.00 81.31 89 SER A N 1
ATOM 713 C CA . SER A 1 89 ? 9.056 -10.038 -2.411 1.00 81.31 89 SER A CA 1
ATOM 714 C C . SER A 1 89 ? 9.889 -9.754 -3.649 1.00 81.31 89 SER A C 1
ATOM 716 O O . SER A 1 89 ? 9.547 -8.924 -4.492 1.00 81.31 89 SER A O 1
ATOM 718 N N . VAL A 1 90 ? 10.989 -10.486 -3.761 1.00 89.31 90 VAL A N 1
ATOM 719 C CA . VAL A 1 90 ? 11.775 -10.568 -4.984 1.00 89.31 90 VAL A CA 1
ATOM 720 C C . VAL A 1 90 ? 11.771 -12.024 -5.404 1.00 89.31 90 VAL A C 1
ATOM 722 O O . VAL A 1 90 ? 12.179 -12.902 -4.640 1.00 89.31 90 VAL A O 1
ATOM 725 N N . LYS A 1 91 ? 11.302 -12.285 -6.620 1.00 91.94 91 LYS A N 1
ATOM 726 C CA . LYS A 1 91 ? 11.364 -13.610 -7.235 1.00 91.94 91 LYS A CA 1
ATOM 727 C C . LYS A 1 91 ? 12.363 -13.597 -8.371 1.00 91.94 91 LYS A C 1
ATOM 729 O O . LYS A 1 91 ? 12.483 -12.605 -9.079 1.00 91.94 91 LYS A O 1
ATOM 734 N N . ILE A 1 92 ? 13.065 -14.704 -8.547 1.00 94.38 92 ILE A N 1
ATOM 735 C CA . ILE A 1 92 ? 14.038 -14.892 -9.616 1.00 94.38 92 ILE A CA 1
ATOM 736 C C . ILE A 1 92 ? 13.546 -16.040 -10.481 1.00 94.38 92 ILE A C 1
ATOM 738 O O . ILE A 1 92 ? 13.356 -17.151 -9.985 1.00 94.38 92 ILE A O 1
ATOM 742 N N . LEU A 1 93 ? 13.315 -15.752 -11.756 1.00 93.44 93 LEU A N 1
ATOM 743 C CA . LEU A 1 93 ? 13.085 -16.747 -12.791 1.00 93.44 93 LEU A CA 1
ATOM 744 C C . LEU A 1 93 ? 14.428 -17.094 -13.432 1.00 93.44 93 LEU A C 1
ATOM 746 O O . LEU A 1 93 ? 15.086 -16.226 -14.003 1.00 93.44 93 LEU A O 1
ATOM 750 N N . ASP A 1 94 ? 14.792 -18.368 -13.360 1.00 91.44 94 ASP A N 1
ATOM 751 C CA . ASP A 1 94 ? 15.898 -18.949 -14.111 1.00 91.44 94 ASP A CA 1
ATOM 752 C C . ASP A 1 94 ? 15.339 -19.595 -15.382 1.00 91.44 94 ASP A C 1
ATOM 754 O O . ASP A 1 94 ? 14.606 -20.589 -15.315 1.00 91.44 94 ASP A O 1
ATOM 758 N N . LEU A 1 95 ? 15.661 -19.016 -16.543 1.00 88.00 95 LEU A N 1
ATOM 759 C CA . LEU A 1 95 ? 15.204 -19.532 -17.833 1.00 88.00 95 LEU A CA 1
ATOM 760 C C . LEU A 1 95 ? 15.830 -20.883 -18.185 1.00 88.00 95 LEU A C 1
ATOM 762 O O . LEU A 1 95 ? 15.171 -21.698 -18.827 1.00 88.00 95 LEU A O 1
ATOM 766 N N . ALA A 1 96 ? 17.081 -21.127 -17.791 1.00 83.06 96 ALA A N 1
ATOM 767 C CA . ALA A 1 96 ? 17.777 -22.370 -18.108 1.00 83.06 96 ALA A CA 1
ATOM 768 C C . ALA A 1 96 ? 17.215 -23.538 -17.291 1.00 83.06 96 ALA A C 1
ATOM 770 O O . ALA A 1 96 ? 17.046 -24.638 -17.818 1.00 83.06 96 ALA A O 1
ATOM 771 N N . ALA A 1 97 ? 16.892 -23.290 -16.021 1.00 82.62 97 ALA A N 1
ATOM 772 C CA . ALA A 1 97 ? 16.263 -24.276 -15.148 1.00 82.62 97 ALA A CA 1
ATOM 773 C C . ALA A 1 97 ? 14.735 -24.360 -15.323 1.00 82.62 97 ALA A C 1
ATOM 775 O O . ALA A 1 97 ? 14.121 -25.333 -14.885 1.00 82.62 97 ALA A O 1
ATOM 776 N N . GLY A 1 98 ? 14.105 -23.348 -15.931 1.00 80.06 98 GLY A N 1
ATOM 777 C CA . GLY A 1 98 ? 12.648 -23.250 -16.044 1.00 80.06 98 GLY A CA 1
ATOM 778 C C . GLY A 1 98 ? 11.955 -23.128 -14.683 1.00 80.06 98 GLY A C 1
ATOM 779 O O . GLY A 1 98 ? 10.842 -23.623 -14.510 1.00 80.06 98 GLY A O 1
ATOM 780 N N . SER A 1 99 ? 12.619 -22.512 -13.702 1.00 84.06 99 SER A N 1
ATOM 781 C CA . SER A 1 99 ? 12.168 -22.475 -12.307 1.00 84.06 99 SER A CA 1
ATOM 782 C C . SER A 1 99 ? 12.094 -21.055 -11.765 1.00 84.06 99 SER A C 1
ATOM 784 O O . SER A 1 99 ? 12.942 -20.225 -12.091 1.00 84.06 99 SER A O 1
ATOM 786 N N . ILE A 1 100 ? 11.124 -20.799 -10.885 1.00 90.06 100 ILE A N 1
ATOM 787 C CA . ILE A 1 100 ? 11.053 -19.568 -10.098 1.00 90.06 100 ILE A CA 1
ATOM 788 C C . ILE A 1 100 ? 11.424 -19.857 -8.642 1.00 90.06 100 ILE A C 1
ATOM 790 O O . ILE A 1 100 ? 10.957 -20.833 -8.052 1.00 90.06 100 ILE A O 1
ATOM 794 N N . SER A 1 101 ? 12.243 -18.999 -8.046 1.00 91.00 101 SER A N 1
ATOM 795 C CA . SER A 1 101 ? 12.587 -19.059 -6.625 1.00 91.00 101 SER A CA 1
ATOM 796 C C . SER A 1 101 ? 12.393 -17.707 -5.964 1.00 91.00 101 SER A C 1
ATOM 798 O O . SER A 1 101 ? 12.651 -16.670 -6.571 1.00 91.00 101 SER A O 1
ATOM 800 N N . GLU A 1 102 ? 11.958 -17.719 -4.712 1.00 90.62 102 GLU A N 1
ATOM 801 C CA . GLU A 1 102 ? 11.823 -16.510 -3.908 1.00 90.62 102 GLU A CA 1
ATOM 802 C C . GLU A 1 102 ? 13.110 -16.239 -3.132 1.00 90.62 102 GLU A C 1
ATOM 804 O O . GLU A 1 102 ? 13.731 -17.157 -2.590 1.00 90.62 102 GLU A O 1
ATOM 809 N N . VAL A 1 103 ? 13.517 -14.974 -3.103 1.00 90.50 103 VAL A N 1
ATOM 810 C CA . VAL A 1 103 ? 14.660 -14.523 -2.318 1.00 90.50 103 VAL A CA 1
ATOM 811 C C . VAL A 1 103 ? 14.244 -14.474 -0.840 1.00 90.50 103 VAL A C 1
ATOM 813 O O . VAL A 1 103 ? 13.235 -13.839 -0.529 1.00 90.50 103 VAL A O 1
ATOM 816 N N . PRO A 1 104 ? 14.980 -15.119 0.087 1.00 85.56 104 PRO A N 1
ATOM 817 C CA . PRO A 1 104 ? 14.597 -15.205 1.497 1.00 85.56 104 PRO A CA 1
ATOM 818 C C . PRO A 1 104 ? 14.822 -13.869 2.220 1.00 85.56 104 PRO A C 1
ATOM 820 O O . PRO A 1 104 ? 15.853 -13.647 2.849 1.00 85.56 104 PRO A O 1
ATOM 823 N N . MET A 1 105 ? 13.856 -12.960 2.104 1.00 77.94 105 MET A N 1
ATOM 824 C CA . MET A 1 105 ? 13.902 -11.641 2.733 1.00 77.94 105 MET A CA 1
ATOM 825 C C . MET A 1 105 ? 13.674 -11.733 4.250 1.00 77.94 105 MET A C 1
ATOM 827 O O . MET A 1 105 ? 12.726 -12.365 4.716 1.00 77.94 105 MET A O 1
ATOM 831 N N . HIS A 1 106 ? 14.513 -11.048 5.026 1.00 60.56 106 HIS A N 1
ATOM 832 C CA . HIS A 1 106 ? 14.311 -10.807 6.457 1.00 60.56 106 HIS A CA 1
ATOM 833 C C . HIS A 1 106 ? 13.656 -9.410 6.605 1.00 60.56 106 HIS A C 1
ATOM 835 O O . HIS A 1 106 ? 14.319 -8.412 6.346 1.00 60.56 106 HIS A O 1
ATOM 841 N N . TYR A 1 107 ? 12.346 -9.322 6.882 1.00 58.59 107 TYR A N 1
ATOM 842 C CA . TYR A 1 107 ? 11.514 -8.093 6.757 1.00 58.59 107 TYR A CA 1
ATOM 843 C C . TYR A 1 107 ? 11.988 -6.882 7.605 1.00 58.59 107 TYR A C 1
ATOM 845 O O . TYR A 1 107 ? 12.616 -7.084 8.637 1.00 58.59 107 TYR A O 1
ATOM 853 N N . GLU A 1 108 ? 11.789 -5.618 7.170 1.00 53.41 108 GLU A N 1
ATOM 854 C CA . GLU A 1 108 ? 10.696 -4.716 7.635 1.00 53.41 108 GLU A CA 1
ATOM 855 C C . GLU A 1 108 ? 10.325 -3.552 6.674 1.00 53.41 108 GLU A C 1
ATOM 857 O O . GLU A 1 108 ? 9.397 -2.804 6.975 1.00 53.41 108 GLU A O 1
ATOM 862 N N . THR A 1 109 ? 11.000 -3.374 5.530 1.00 57.06 109 THR A N 1
ATOM 863 C CA . THR A 1 109 ? 10.792 -2.195 4.655 1.00 57.06 109 THR A CA 1
ATOM 864 C C . THR A 1 109 ? 10.486 -2.575 3.204 1.00 57.06 109 THR A C 1
ATOM 866 O O . THR A 1 109 ? 10.674 -3.725 2.792 1.00 57.06 109 THR A O 1
ATOM 869 N N . ASP A 1 110 ? 9.952 -1.622 2.443 1.00 66.00 110 ASP A N 1
ATOM 870 C CA . ASP A 1 110 ? 9.383 -1.871 1.120 1.00 66.00 110 ASP A CA 1
ATOM 871 C C . ASP A 1 110 ? 10.472 -2.005 0.054 1.00 66.00 110 ASP A C 1
ATOM 873 O O . ASP A 1 110 ? 11.459 -1.279 0.066 1.00 66.00 110 ASP A O 1
ATOM 877 N N . ILE A 1 111 ? 10.319 -2.939 -0.882 1.00 71.31 111 ILE A N 1
ATOM 878 C CA . ILE A 1 111 ? 11.276 -3.167 -1.970 1.00 71.31 111 ILE A CA 1
ATOM 879 C C . ILE A 1 111 ? 10.765 -2.436 -3.204 1.00 71.31 111 ILE A C 1
ATOM 881 O O . ILE A 1 111 ? 9.642 -2.671 -3.642 1.00 71.31 111 ILE A O 1
ATOM 885 N N . TYR A 1 112 ? 11.597 -1.578 -3.788 1.00 67.75 112 TYR A N 1
ATOM 886 C CA . TYR A 1 112 ? 11.215 -0.800 -4.971 1.00 67.75 112 TYR A CA 1
ATOM 887 C C . TYR A 1 112 ? 11.905 -1.269 -6.245 1.00 67.75 112 TYR A C 1
ATOM 889 O O . TYR A 1 112 ? 11.353 -1.136 -7.339 1.00 67.75 112 TYR A O 1
ATOM 897 N N . ASN A 1 113 ? 13.126 -1.797 -6.129 1.00 71.44 113 ASN A N 1
ATOM 898 C CA . ASN A 1 113 ? 13.915 -2.148 -7.300 1.00 71.44 113 ASN A CA 1
ATOM 899 C C . ASN A 1 113 ? 14.935 -3.260 -7.011 1.00 71.44 113 ASN A C 1
ATOM 901 O O . ASN A 1 113 ? 15.261 -3.572 -5.863 1.00 71.44 113 ASN A O 1
ATOM 905 N N . THR A 1 114 ? 15.487 -3.829 -8.075 1.00 79.25 114 THR A N 1
ATOM 906 C CA . THR A 1 114 ? 16.629 -4.749 -8.044 1.00 79.25 114 THR A CA 1
ATOM 907 C C . THR A 1 114 ? 17.551 -4.453 -9.211 1.00 79.25 114 THR A C 1
ATOM 909 O O . THR A 1 114 ? 17.065 -4.103 -10.282 1.00 79.25 114 THR A O 1
ATOM 912 N N . ASN A 1 115 ? 18.852 -4.669 -9.042 1.00 77.06 115 ASN A N 1
ATOM 913 C CA . ASN A 1 115 ? 19.807 -4.612 -10.145 1.00 77.06 115 ASN A CA 1
ATOM 914 C C . ASN A 1 115 ? 20.740 -5.821 -10.113 1.00 77.06 115 ASN A C 1
ATOM 916 O O . ASN A 1 115 ? 21.145 -6.284 -9.046 1.00 77.06 115 ASN A O 1
ATOM 920 N N . TRP A 1 116 ? 21.098 -6.314 -11.294 1.00 79.62 116 TRP A N 1
ATOM 921 C CA . TRP A 1 116 ? 22.059 -7.401 -11.439 1.00 79.62 116 TRP A CA 1
ATOM 922 C C . TRP A 1 116 ? 23.487 -6.863 -11.468 1.00 79.62 116 TRP A C 1
ATOM 924 O O . TRP A 1 116 ? 23.777 -5.858 -12.120 1.00 79.62 116 TRP A O 1
ATOM 934 N N . GLY A 1 117 ? 24.390 -7.551 -10.774 1.00 67.94 117 GLY A N 1
ATOM 935 C CA . GLY A 1 117 ? 25.823 -7.365 -10.942 1.00 67.94 117 GLY A CA 1
ATOM 936 C C . GLY A 1 117 ? 26.277 -7.779 -12.344 1.00 67.94 117 GLY A C 1
ATOM 937 O O . GLY A 1 117 ? 25.669 -8.630 -12.995 1.00 67.94 117 GLY A O 1
ATOM 938 N N . SER A 1 118 ? 27.404 -7.223 -12.797 1.00 71.38 118 SER A N 1
ATOM 939 C CA . SER A 1 118 ? 28.041 -7.621 -14.066 1.00 71.38 118 SER A CA 1
ATOM 940 C C . SER A 1 118 ? 28.527 -9.077 -14.068 1.00 71.38 118 SER A C 1
ATOM 942 O O . SER A 1 118 ? 28.925 -9.606 -15.101 1.00 71.38 118 SER A O 1
ATOM 944 N N . ASP A 1 119 ? 28.525 -9.723 -12.903 1.00 73.94 119 ASP A N 1
ATOM 945 C CA . ASP A 1 119 ? 28.814 -11.143 -12.737 1.00 73.94 119 ASP A CA 1
ATOM 946 C C . ASP A 1 119 ? 27.639 -12.058 -13.135 1.00 73.94 119 ASP A C 1
ATOM 948 O O . ASP A 1 119 ? 27.807 -13.275 -13.129 1.00 73.94 119 ASP A O 1
ATOM 952 N N . ASN A 1 120 ? 26.472 -11.499 -13.495 1.00 83.94 120 ASN A N 1
ATOM 953 C CA . ASN A 1 120 ? 25.235 -12.228 -13.820 1.00 83.94 120 ASN A CA 1
ATOM 954 C C . ASN A 1 120 ? 24.774 -13.200 -12.720 1.00 83.94 120 ASN A C 1
ATOM 956 O O . ASN A 1 120 ? 24.066 -14.167 -12.994 1.00 83.94 120 ASN A O 1
ATOM 960 N N . ARG A 1 121 ? 25.187 -12.954 -11.475 1.00 86.06 121 ARG A N 1
ATOM 961 C CA . ARG A 1 121 ? 24.984 -13.867 -10.345 1.00 86.06 121 ARG A CA 1
ATOM 962 C C . ARG A 1 121 ? 24.489 -13.135 -9.112 1.00 86.06 121 ARG A C 1
ATOM 964 O O . ARG A 1 121 ? 23.616 -13.651 -8.411 1.00 86.06 121 ARG A O 1
ATOM 971 N N . THR A 1 122 ? 25.051 -11.967 -8.838 1.00 83.31 122 THR A N 1
ATOM 972 C CA . THR A 1 122 ? 24.709 -11.181 -7.661 1.00 83.31 122 THR A CA 1
ATOM 973 C C . THR A 1 122 ? 23.502 -10.309 -7.968 1.00 83.31 122 THR A C 1
ATOM 975 O O . THR A 1 122 ? 23.533 -9.492 -8.890 1.00 83.31 122 THR A O 1
ATOM 978 N N . LEU A 1 123 ? 22.441 -10.463 -7.179 1.00 87.44 123 LEU A N 1
ATOM 979 C CA . LEU A 1 123 ? 21.275 -9.593 -7.215 1.00 87.44 123 LEU A CA 1
ATOM 980 C C . LEU A 1 123 ? 21.357 -8.584 -6.072 1.00 87.44 123 LEU A C 1
ATOM 982 O O . LEU A 1 123 ? 21.323 -8.954 -4.898 1.00 87.44 123 LEU A O 1
ATOM 986 N N . TYR A 1 124 ? 21.429 -7.303 -6.409 1.00 80.44 124 TYR A N 1
ATOM 987 C CA . TYR A 1 124 ? 21.352 -6.228 -5.432 1.00 80.44 124 TYR A CA 1
ATOM 988 C C . TYR A 1 124 ? 19.900 -5.805 -5.224 1.00 80.44 124 TYR A C 1
ATOM 990 O O . TYR A 1 124 ? 19.164 -5.567 -6.184 1.00 80.44 124 TYR A O 1
ATOM 998 N N . ILE A 1 125 ? 19.492 -5.715 -3.959 1.00 78.94 125 ILE A N 1
ATOM 999 C CA . ILE A 1 125 ? 18.116 -5.416 -3.553 1.00 78.94 125 ILE A CA 1
ATOM 1000 C C . ILE A 1 125 ? 18.051 -4.000 -2.987 1.00 78.94 125 ILE A C 1
ATOM 1002 O O . ILE A 1 125 ? 18.836 -3.620 -2.110 1.00 78.94 125 ILE A O 1
ATOM 1006 N N . HIS A 1 126 ? 17.097 -3.226 -3.496 1.00 72.31 126 HIS A N 1
ATOM 1007 C CA . HIS A 1 126 ? 16.888 -1.822 -3.169 1.00 72.31 126 HIS A CA 1
ATOM 1008 C C . HIS A 1 126 ? 15.633 -1.679 -2.303 1.00 72.31 126 HIS A C 1
ATOM 1010 O O . HIS A 1 126 ? 14.518 -1.907 -2.779 1.00 72.31 126 HIS A O 1
ATOM 1016 N N . LEU A 1 127 ? 15.831 -1.302 -1.038 1.00 66.56 127 LEU A N 1
ATOM 1017 C CA . LEU A 1 127 ? 14.751 -0.949 -0.114 1.00 66.56 127 LEU A CA 1
ATOM 1018 C C . LEU A 1 127 ? 14.311 0.501 -0.341 1.00 66.56 127 LEU A C 1
ATOM 1020 O O . LEU A 1 127 ? 15.130 1.301 -0.762 1.00 66.56 127 LEU A O 1
ATOM 1024 N N . ASP A 1 128 ? 13.081 0.865 -0.004 1.00 55.06 128 ASP A N 1
ATOM 1025 C CA . ASP A 1 128 ? 12.489 2.213 -0.067 1.00 55.06 128 ASP A CA 1
ATOM 1026 C C . ASP A 1 128 ? 13.414 3.337 0.413 1.00 55.06 128 ASP A C 1
ATOM 1028 O O . ASP A 1 128 ? 13.430 4.435 -0.133 1.00 55.06 128 ASP A O 1
ATOM 1032 N N . THR A 1 129 ? 14.219 3.034 1.421 1.00 49.44 129 THR A N 1
ATOM 1033 C CA . THR A 1 129 ? 15.126 3.958 2.084 1.00 49.44 129 THR A CA 1
ATOM 1034 C C . THR A 1 129 ? 16.592 3.673 1.791 1.00 49.44 129 THR A C 1
ATOM 1036 O O . THR A 1 129 ? 17.418 4.546 2.033 1.00 49.44 129 THR A O 1
ATOM 1039 N N . THR A 1 130 ? 16.989 2.486 1.304 1.00 52.81 130 THR A N 1
ATOM 1040 C CA . THR A 1 130 ? 18.421 2.109 1.271 1.00 52.81 130 THR A CA 1
ATOM 1041 C C . THR A 1 130 ? 18.843 1.210 0.108 1.00 52.81 130 THR A C 1
ATOM 1043 O O . THR A 1 130 ? 18.419 0.057 0.009 1.00 52.81 130 THR A O 1
ATOM 1046 N N . ALA A 1 131 ? 19.697 1.729 -0.791 1.00 56.19 131 ALA A N 1
ATOM 1047 C CA . ALA A 1 131 ? 20.156 1.023 -1.997 1.00 56.19 131 ALA A CA 1
ATOM 1048 C C . ALA A 1 131 ? 21.134 -0.083 -1.662 1.00 56.19 131 ALA A C 1
ATOM 1050 O O . ALA A 1 131 ? 21.956 0.077 -0.758 1.00 56.19 131 ALA A O 1
ATOM 1051 N N . ASN A 1 132 ? 21.065 -1.173 -2.437 1.00 60.34 132 ASN A N 1
ATOM 1052 C CA . ASN A 1 132 ? 21.931 -2.342 -2.291 1.00 60.34 132 ASN A CA 1
ATOM 1053 C C . ASN A 1 132 ? 22.006 -2.800 -0.830 1.00 60.34 132 ASN A C 1
ATOM 1055 O O . ASN A 1 132 ? 23.087 -3.104 -0.324 1.00 60.34 132 ASN A O 1
ATOM 1059 N N . TYR A 1 133 ? 20.877 -2.761 -0.116 1.00 66.50 133 TYR A N 1
ATOM 1060 C CA . TYR A 1 133 ? 20.853 -3.081 1.309 1.00 66.50 133 TYR A CA 1
ATOM 1061 C C . TYR A 1 133 ? 21.249 -4.541 1.532 1.00 66.50 133 TYR A C 1
ATOM 1063 O O . TYR A 1 133 ? 22.044 -4.864 2.422 1.00 66.50 133 TYR A O 1
ATOM 1071 N N . TYR A 1 134 ? 20.752 -5.399 0.642 1.00 77.56 134 TYR A N 1
ATOM 1072 C CA . TYR A 1 134 ? 21.138 -6.792 0.526 1.00 77.56 134 TYR A CA 1
ATOM 1073 C C . TYR A 1 134 ? 21.783 -7.049 -0.835 1.00 77.56 134 TYR A C 1
ATOM 1075 O O . TYR A 1 134 ? 21.348 -6.513 -1.857 1.00 77.56 134 TYR A O 1
ATOM 1083 N N . ALA A 1 135 ? 22.798 -7.905 -0.831 1.00 80.31 135 ALA A N 1
ATOM 1084 C CA . ALA A 1 135 ? 23.222 -8.646 -2.004 1.00 80.31 135 ALA A CA 1
ATOM 1085 C C . ALA A 1 135 ? 22.810 -10.085 -1.766 1.00 80.31 135 ALA A C 1
ATOM 1087 O O . ALA A 1 135 ? 23.104 -10.674 -0.720 1.00 80.31 135 ALA A O 1
ATOM 1088 N N . TYR A 1 136 ? 22.106 -10.617 -2.745 1.00 88.44 136 TYR A N 1
ATOM 1089 C CA . TYR A 1 136 ? 21.721 -12.001 -2.787 1.00 88.44 136 TYR A CA 1
ATOM 1090 C C . TYR A 1 136 ? 22.542 -12.693 -3.863 1.00 88.44 136 TYR A C 1
ATOM 1092 O O . TYR A 1 136 ? 22.457 -12.359 -5.046 1.00 88.44 136 TYR A O 1
ATOM 1100 N N . ASP A 1 137 ? 23.358 -13.646 -3.440 1.00 86.88 137 ASP A N 1
ATOM 1101 C CA . ASP A 1 137 ? 24.094 -14.501 -4.351 1.00 86.88 137 ASP A CA 1
ATOM 1102 C C . ASP A 1 137 ? 23.185 -15.648 -4.793 1.00 86.88 137 ASP A C 1
ATOM 1104 O O . ASP A 1 137 ? 22.791 -16.497 -3.992 1.00 86.88 137 ASP A O 1
ATOM 1108 N N . THR A 1 138 ? 22.834 -15.680 -6.076 1.00 89.31 138 THR A N 1
ATOM 1109 C CA . THR A 1 138 ? 21.888 -16.679 -6.598 1.00 89.31 138 THR A CA 1
ATOM 1110 C C . THR A 1 138 ? 22.422 -18.109 -6.587 1.00 89.31 138 THR A C 1
ATOM 1112 O O . THR A 1 138 ? 21.629 -19.051 -6.555 1.00 89.31 138 THR A O 1
ATOM 1115 N N . LEU A 1 139 ? 23.746 -18.294 -6.580 1.00 85.94 139 LEU A N 1
ATOM 1116 C CA . LEU A 1 139 ? 24.373 -19.613 -6.604 1.00 85.94 139 LEU A CA 1
ATOM 1117 C C . LEU A 1 139 ? 24.488 -20.197 -5.196 1.00 85.94 139 LEU A C 1
ATOM 1119 O O . LEU A 1 139 ? 24.056 -21.326 -4.966 1.00 85.94 139 LEU A O 1
ATOM 1123 N N . SER A 1 140 ? 25.066 -19.444 -4.254 1.00 85.88 140 SER A N 1
ATOM 1124 C CA . SER A 1 140 ? 25.177 -19.896 -2.860 1.00 85.88 140 SER A CA 1
ATOM 1125 C C . SER A 1 140 ? 23.852 -19.776 -2.108 1.00 85.88 140 SER A C 1
ATOM 1127 O O . SER A 1 140 ? 23.688 -20.404 -1.064 1.00 85.88 140 SER A O 1
ATOM 1129 N N . LYS A 1 141 ? 22.892 -19.011 -2.650 1.00 88.81 141 LYS A N 1
ATOM 1130 C CA . LYS A 1 141 ? 21.623 -18.636 -2.008 1.00 88.81 141 LYS A CA 1
ATOM 1131 C C . LYS A 1 141 ? 21.827 -17.900 -0.690 1.00 88.81 141 LYS A C 1
ATOM 1133 O O . LYS A 1 141 ? 20.932 -17.876 0.156 1.00 88.81 141 LYS A O 1
ATOM 1138 N N . GLU A 1 142 ? 22.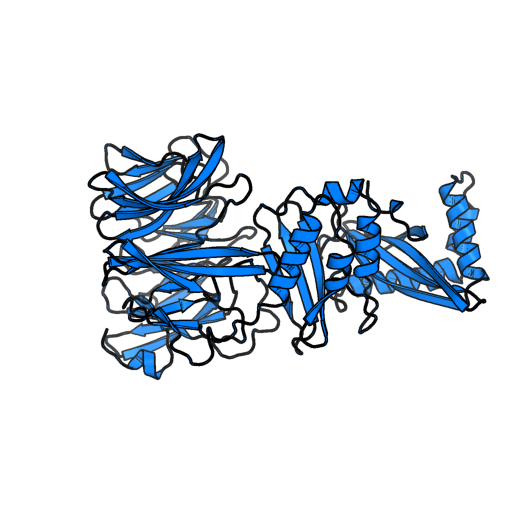994 -17.293 -0.520 1.00 82.69 142 GLU A N 1
ATOM 1139 C CA . GLU A 1 142 ? 23.310 -16.512 0.658 1.00 82.69 142 GLU A CA 1
ATOM 1140 C C . GLU A 1 142 ? 22.875 -15.073 0.435 1.00 82.69 142 GLU A C 1
ATOM 1142 O O . GLU A 1 142 ? 23.215 -14.424 -0.559 1.00 82.69 142 GLU A O 1
ATOM 1147 N N . MET A 1 143 ? 22.106 -14.573 1.394 1.00 84.44 143 MET A N 1
ATOM 1148 C CA . MET A 1 143 ? 21.845 -13.157 1.511 1.00 84.44 143 MET A CA 1
ATOM 1149 C C . MET A 1 143 ? 22.851 -12.584 2.487 1.00 84.44 143 MET A C 1
ATOM 1151 O O . MET A 1 143 ? 22.881 -12.952 3.661 1.00 84.44 143 MET A O 1
ATOM 1155 N N . VAL A 1 144 ? 23.645 -11.642 2.008 1.00 73.75 144 VAL A N 1
ATOM 1156 C CA . VAL A 1 144 ? 24.513 -10.870 2.878 1.00 73.75 144 VAL A CA 1
ATOM 1157 C C . VAL A 1 144 ? 23.877 -9.505 3.027 1.00 73.75 144 VAL A C 1
ATOM 1159 O O . VAL A 1 144 ? 23.548 -8.837 2.042 1.00 73.75 144 VAL A O 1
ATOM 1162 N N . LYS A 1 145 ? 23.699 -9.070 4.275 1.00 68.25 145 LYS A N 1
ATOM 1163 C CA . LYS A 1 145 ? 23.485 -7.654 4.537 1.00 68.25 145 LYS A CA 1
ATOM 1164 C C . LYS A 1 145 ? 24.758 -6.940 4.110 1.00 68.25 145 LYS A C 1
ATOM 1166 O O . LYS A 1 145 ? 25.771 -7.005 4.800 1.00 68.25 145 LYS A O 1
ATOM 1171 N N . VAL A 1 146 ? 24.712 -6.278 2.963 1.00 62.56 146 VAL A N 1
ATOM 1172 C CA . VAL A 1 146 ? 25.886 -5.591 2.412 1.00 62.56 146 VAL A CA 1
ATOM 1173 C C . VAL A 1 146 ? 26.197 -4.339 3.235 1.00 62.56 146 VAL A C 1
ATOM 1175 O O . VAL A 1 146 ? 27.307 -3.820 3.158 1.00 62.56 146 VAL A O 1
ATOM 1178 N N . ARG A 1 147 ? 25.252 -3.848 4.060 1.00 56.34 147 ARG A N 1
ATOM 1179 C CA . ARG A 1 147 ? 25.406 -2.577 4.788 1.00 56.34 147 ARG A CA 1
ATOM 1180 C C . ARG A 1 147 ? 25.183 -2.629 6.305 1.00 56.34 147 ARG A C 1
ATOM 1182 O O . ARG A 1 147 ? 24.129 -3.029 6.789 1.00 56.34 147 ARG A O 1
ATOM 1189 N N . GLY A 1 148 ? 26.166 -2.085 7.037 1.00 52.50 148 GLY A N 1
ATOM 1190 C CA . GLY A 1 148 ? 26.099 -1.672 8.450 1.00 52.50 148 GLY A CA 1
ATOM 1191 C C . GLY A 1 148 ? 26.507 -0.206 8.721 1.00 52.50 148 GLY A C 1
ATOM 1192 O O . GLY A 1 148 ? 26.047 0.332 9.720 1.00 52.50 148 GLY A O 1
ATOM 1193 N N . ARG A 1 149 ? 27.310 0.451 7.851 1.00 40.59 149 ARG A N 1
ATOM 1194 C CA . ARG A 1 149 ? 27.591 1.916 7.728 1.00 40.59 149 ARG A CA 1
ATOM 1195 C C . ARG A 1 149 ? 28.441 2.176 6.450 1.00 40.59 149 ARG A C 1
ATOM 1197 O O . ARG A 1 149 ? 29.249 1.320 6.106 1.00 40.59 149 ARG A O 1
ATOM 1204 N N . PHE A 1 150 ? 28.235 3.302 5.750 1.00 47.69 150 PHE A N 1
ATOM 1205 C CA . PHE A 1 150 ? 28.819 3.676 4.433 1.00 47.69 150 PHE A CA 1
ATOM 1206 C C . PHE A 1 150 ? 30.219 4.334 4.529 1.00 47.69 150 PHE A C 1
ATOM 1208 O O . PHE A 1 150 ? 30.556 4.886 5.579 1.00 47.69 150 PHE A O 1
ATOM 1215 N N . LYS A 1 151 ? 31.013 4.315 3.440 1.00 47.81 151 LYS A N 1
ATOM 1216 C CA . LYS A 1 151 ? 32.197 5.178 3.231 1.00 47.81 151 LYS A CA 1
ATOM 1217 C C . LYS A 1 151 ? 31.976 6.071 2.005 1.00 47.81 151 LYS A C 1
ATOM 1219 O O . LYS A 1 151 ? 31.515 5.597 0.973 1.00 47.81 151 LYS A O 1
ATOM 1224 N N . ASP A 1 152 ? 32.324 7.351 2.119 1.00 48.50 152 ASP A N 1
ATOM 1225 C CA . ASP A 1 152 ? 32.166 8.334 1.040 1.00 48.50 152 ASP A CA 1
ATOM 1226 C C . ASP A 1 152 ? 32.906 7.889 -0.240 1.00 48.50 152 ASP A C 1
ATOM 1228 O O . ASP A 1 152 ? 34.109 7.628 -0.199 1.00 48.50 152 ASP A O 1
ATOM 1232 N N . GLY A 1 153 ? 32.176 7.762 -1.359 1.00 54.19 153 GLY A N 1
ATOM 1233 C CA . GLY A 1 153 ? 32.713 7.355 -2.669 1.00 54.19 153 GLY A CA 1
ATOM 1234 C C . GLY A 1 153 ? 32.208 6.025 -3.252 1.00 54.19 153 GLY A C 1
ATOM 1235 O O . GLY A 1 153 ? 32.413 5.798 -4.446 1.00 54.19 153 GLY A O 1
ATOM 1236 N N . ASP A 1 154 ? 31.525 5.173 -2.480 1.00 53.00 154 ASP A N 1
ATOM 1237 C CA . ASP A 1 154 ? 31.051 3.868 -2.976 1.00 53.00 154 ASP A CA 1
ATOM 1238 C C . ASP A 1 154 ? 29.892 3.988 -3.993 1.00 53.00 154 ASP A C 1
ATOM 1240 O O . ASP A 1 154 ? 28.956 4.772 -3.807 1.00 53.00 154 ASP A O 1
ATOM 1244 N N . ILE A 1 155 ? 29.914 3.154 -5.044 1.00 60.59 155 ILE A N 1
ATOM 1245 C CA . ILE A 1 155 ? 28.887 3.111 -6.103 1.00 60.59 155 ILE A CA 1
ATOM 1246 C C . ILE A 1 155 ? 27.635 2.355 -5.614 1.00 60.59 155 ILE A C 1
ATOM 1248 O O . ILE A 1 155 ? 27.713 1.200 -5.195 1.00 60.59 155 ILE A O 1
ATOM 1252 N N . VAL A 1 156 ? 26.462 2.991 -5.697 1.00 56.19 156 VAL A N 1
ATOM 1253 C CA . VAL A 1 156 ? 25.154 2.469 -5.239 1.00 56.19 156 VAL A CA 1
ATOM 1254 C C . VAL A 1 156 ? 24.171 2.131 -6.350 1.00 56.19 156 VAL A C 1
ATOM 1256 O O . VAL A 1 156 ? 23.194 1.421 -6.130 1.00 56.19 156 VAL A O 1
ATOM 1259 N N . TYR A 1 157 ? 24.447 2.600 -7.556 1.00 66.62 157 TYR A N 1
ATOM 1260 C CA . TYR A 1 157 ? 23.731 2.233 -8.769 1.00 66.62 157 TYR A CA 1
ATOM 1261 C C . TYR A 1 157 ? 24.736 2.198 -9.910 1.00 66.62 157 TYR A C 1
ATOM 1263 O O . TYR A 1 157 ? 25.608 3.065 -9.972 1.00 66.62 157 TYR A O 1
ATOM 1271 N N . ARG A 1 158 ? 24.605 1.215 -10.802 1.00 68.31 158 ARG A N 1
ATOM 1272 C CA . ARG A 1 158 ? 25.332 1.161 -12.067 1.00 68.31 158 ARG A CA 1
ATOM 1273 C C . ARG A 1 158 ? 24.359 0.775 -13.171 1.00 68.31 158 ARG A C 1
ATOM 1275 O O . ARG A 1 158 ? 23.849 -0.337 -13.174 1.00 68.31 158 ARG A O 1
ATOM 1282 N N . GLY A 1 159 ? 24.122 1.693 -14.095 1.00 70.94 159 GLY A N 1
ATOM 1283 C CA . GLY A 1 159 ? 23.284 1.479 -15.271 1.00 70.94 159 GLY A CA 1
ATOM 1284 C C . GLY A 1 159 ? 24.030 1.808 -16.556 1.00 70.94 159 GLY A C 1
ATOM 1285 O O . GLY A 1 159 ? 25.173 2.270 -16.531 1.00 70.94 159 GLY A O 1
ATOM 1286 N N . LYS A 1 160 ? 23.372 1.590 -17.694 1.00 72.81 160 LYS A N 1
ATOM 1287 C CA . LYS A 1 160 ? 23.873 1.997 -19.010 1.00 72.81 160 LYS A CA 1
ATOM 1288 C C . LYS A 1 160 ? 22.823 2.846 -19.716 1.00 72.81 160 LYS A C 1
ATOM 1290 O O . LYS A 1 160 ? 21.662 2.454 -19.783 1.00 72.81 160 LYS A O 1
ATOM 1295 N N . ALA A 1 161 ? 23.246 3.982 -20.258 1.00 76.69 161 ALA A N 1
ATOM 1296 C CA . ALA A 1 161 ? 22.468 4.797 -21.181 1.00 76.69 161 ALA A CA 1
ATOM 1297 C C . ALA A 1 161 ? 23.237 4.865 -22.502 1.00 76.69 161 ALA A C 1
ATOM 1299 O O . ALA A 1 161 ? 24.247 5.561 -22.615 1.00 76.69 161 ALA A O 1
ATOM 1300 N N . SER A 1 162 ? 22.787 4.088 -23.493 1.00 78.12 162 SER A N 1
ATOM 1301 C CA . SER A 1 162 ? 23.572 3.804 -24.701 1.00 78.12 162 SER A CA 1
ATOM 1302 C C . SER A 1 162 ? 24.951 3.220 -24.330 1.00 78.12 162 SER A C 1
ATOM 1304 O O . SER A 1 162 ? 25.027 2.283 -23.534 1.00 78.12 162 SER A O 1
ATOM 1306 N N . SER A 1 163 ? 26.047 3.760 -24.864 1.00 74.00 163 SER A N 1
ATOM 1307 C CA . SER A 1 163 ? 27.417 3.353 -24.533 1.00 74.00 163 SER A CA 1
ATOM 1308 C C . SER A 1 163 ? 27.948 3.948 -23.225 1.00 74.00 163 SER A C 1
ATOM 1310 O O . SER A 1 163 ? 29.083 3.661 -22.852 1.00 74.00 163 SER A O 1
ATOM 1312 N N . LYS A 1 164 ? 27.188 4.814 -22.541 1.00 78.81 164 LYS A N 1
ATOM 1313 C CA . LYS A 1 164 ? 27.653 5.488 -21.325 1.00 78.81 164 LYS A CA 1
ATOM 1314 C C . LYS A 1 164 ? 27.250 4.718 -20.077 1.00 78.81 164 LYS A C 1
ATOM 1316 O O . LYS A 1 164 ? 26.105 4.289 -19.941 1.00 78.81 164 LYS A O 1
ATOM 1321 N N . ILE A 1 165 ? 28.186 4.591 -19.141 1.00 79.50 165 ILE A N 1
ATOM 1322 C CA . ILE A 1 165 ? 27.914 4.047 -17.812 1.00 79.50 165 ILE A CA 1
ATOM 1323 C C . ILE A 1 165 ? 27.384 5.167 -16.924 1.00 79.50 165 ILE A C 1
ATOM 1325 O O . ILE A 1 165 ? 28.001 6.227 -16.824 1.00 79.50 165 ILE A O 1
ATOM 1329 N N . LEU A 1 166 ? 26.249 4.906 -16.282 1.00 76.69 166 LEU A N 1
ATOM 1330 C CA . LEU A 1 166 ? 25.700 5.736 -15.224 1.00 76.69 166 LEU A CA 1
ATOM 1331 C C . LEU A 1 166 ? 26.085 5.134 -13.884 1.00 76.69 166 LEU A C 1
ATOM 1333 O O . LEU A 1 166 ? 25.860 3.943 -13.671 1.00 76.69 166 LEU A O 1
ATOM 1337 N N . THR A 1 167 ? 26.619 5.941 -12.982 1.00 72.69 167 THR A N 1
ATOM 1338 C CA . THR A 1 167 ? 26.918 5.537 -11.610 1.00 72.69 167 THR A CA 1
ATOM 1339 C C . THR A 1 167 ? 26.264 6.507 -10.645 1.00 72.69 167 THR A C 1
ATOM 1341 O O . THR A 1 167 ? 26.165 7.696 -10.908 1.00 72.69 167 THR A O 1
ATOM 1344 N N . SER A 1 168 ? 25.786 6.024 -9.510 1.00 68.88 168 SER A N 1
ATOM 1345 C CA . SER A 1 168 ? 25.408 6.894 -8.394 1.00 68.88 168 SER A CA 1
ATOM 1346 C C . SER A 1 168 ? 26.260 6.542 -7.190 1.00 68.88 168 SER A C 1
ATOM 1348 O O . SER A 1 168 ? 26.634 5.380 -7.041 1.00 68.88 168 SER A O 1
ATOM 1350 N N . LYS A 1 169 ? 26.550 7.517 -6.329 1.00 66.44 169 LYS A N 1
ATOM 1351 C CA . LYS A 1 169 ? 27.272 7.340 -5.060 1.00 66.44 169 LYS A CA 1
ATOM 1352 C C . LYS A 1 169 ? 26.397 7.903 -3.946 1.00 66.44 169 LYS A C 1
ATOM 1354 O O . LYS A 1 169 ? 25.859 8.978 -4.149 1.00 66.44 169 LYS A O 1
ATOM 1359 N N . GLY A 1 170 ? 26.194 7.234 -2.807 1.00 52.22 170 GLY A N 1
ATOM 1360 C CA . GLY A 1 170 ? 25.267 7.757 -1.785 1.00 52.22 170 GLY A CA 1
ATOM 1361 C C . GLY A 1 170 ? 24.837 6.800 -0.666 1.00 52.22 170 GLY A C 1
ATOM 1362 O O . GLY A 1 170 ? 25.047 5.587 -0.712 1.00 52.22 170 GLY A O 1
ATOM 1363 N N . GLU A 1 171 ? 24.225 7.359 0.379 1.00 47.81 171 GLU A N 1
ATOM 1364 C CA . GLU A 1 171 ? 23.912 6.649 1.629 1.00 47.81 171 GLU A CA 1
ATOM 1365 C C . GLU A 1 171 ? 22.553 5.910 1.619 1.00 47.81 171 GLU A C 1
ATOM 1367 O O . GLU A 1 171 ? 22.374 4.991 2.420 1.00 47.81 171 GLU A O 1
ATOM 1372 N N . ARG A 1 172 ? 21.629 6.219 0.692 1.00 41.38 172 ARG A N 1
ATOM 1373 C CA . ARG A 1 172 ? 20.229 5.724 0.666 1.00 41.38 172 ARG A CA 1
ATOM 1374 C C . ARG A 1 172 ? 19.755 5.321 -0.757 1.00 41.38 172 ARG A C 1
ATOM 1376 O O . ARG A 1 172 ? 20.408 5.665 -1.736 1.00 41.38 172 ARG A O 1
ATOM 1383 N N . VAL A 1 173 ? 18.667 4.537 -0.904 1.00 37.94 173 VAL A N 1
ATOM 1384 C CA . VAL A 1 173 ? 17.984 4.340 -2.221 1.00 37.94 173 VAL A CA 1
ATOM 1385 C C . VAL A 1 173 ? 17.307 5.646 -2.552 1.00 37.94 173 VAL A C 1
ATOM 1387 O O . VAL A 1 173 ? 16.715 6.247 -1.667 1.00 37.94 173 VAL A O 1
ATOM 1390 N N . GLY A 1 174 ? 17.348 6.058 -3.819 1.00 43.31 174 GLY A N 1
ATOM 1391 C CA . GLY A 1 174 ? 16.702 7.295 -4.259 1.00 43.31 174 GLY A CA 1
ATOM 1392 C C . GLY A 1 174 ? 17.515 8.526 -3.867 1.00 43.31 174 GLY A C 1
ATOM 1393 O O . GLY A 1 174 ? 17.566 9.479 -4.626 1.00 43.31 174 GLY A O 1
ATOM 1394 N N . THR A 1 175 ? 18.283 8.465 -2.780 1.00 41.31 175 THR A N 1
ATOM 1395 C CA . THR A 1 175 ? 19.311 9.446 -2.432 1.00 41.31 175 THR A CA 1
ATOM 1396 C C . THR A 1 175 ? 20.662 9.064 -3.040 1.00 41.31 175 THR A C 1
ATOM 1398 O O . THR A 1 175 ? 21.551 8.474 -2.414 1.00 41.31 175 THR A O 1
ATOM 1401 N N . ALA A 1 176 ? 20.853 9.446 -4.290 1.00 47.94 176 ALA A N 1
ATOM 1402 C CA . ALA A 1 176 ? 22.192 9.701 -4.776 1.00 47.94 176 ALA A CA 1
ATOM 1403 C C . ALA A 1 176 ? 22.783 10.916 -4.016 1.00 47.94 176 ALA A C 1
ATOM 1405 O O . ALA A 1 176 ? 22.067 11.853 -3.700 1.00 47.94 176 ALA A O 1
ATOM 1406 N N . LYS A 1 177 ? 24.086 10.966 -3.735 1.00 55.22 177 LYS A N 1
ATOM 1407 C CA . LYS A 1 177 ? 24.848 12.230 -3.754 1.00 55.22 177 LYS A CA 1
ATOM 1408 C C . LYS A 1 177 ? 25.272 12.452 -5.202 1.00 55.22 177 LYS A C 1
ATOM 1410 O O . LYS A 1 177 ? 26.447 12.397 -5.556 1.00 55.22 177 LYS A O 1
ATOM 1415 N N . GLY A 1 178 ? 24.254 12.569 -6.041 1.00 62.28 178 GLY A N 1
ATOM 1416 C CA . GLY A 1 178 ? 24.381 12.775 -7.460 1.00 62.28 178 GLY A CA 1
ATOM 1417 C C . GLY A 1 178 ? 24.500 11.543 -8.355 1.00 62.28 178 GLY A C 1
ATOM 1418 O O . GLY A 1 178 ? 24.975 10.460 -7.989 1.00 62.28 178 GLY A O 1
ATOM 1419 N N . LEU A 1 179 ? 24.000 11.734 -9.572 1.00 74.19 179 LEU A N 1
ATOM 1420 C CA . LEU A 1 179 ? 24.095 10.792 -10.679 1.00 74.19 179 LEU A CA 1
ATOM 1421 C C . LEU A 1 179 ? 25.280 11.202 -11.545 1.00 74.19 179 LEU A C 1
ATOM 1423 O O . LEU A 1 179 ? 25.367 12.346 -11.980 1.00 74.19 179 LEU A O 1
ATOM 1427 N N . TYR A 1 180 ? 26.176 10.266 -11.806 1.00 77.50 180 TYR A N 1
ATOM 1428 C CA . TYR A 1 180 ? 27.387 10.452 -12.581 1.00 77.50 180 TYR A CA 1
ATOM 1429 C C . TYR A 1 180 ? 27.319 9.675 -13.891 1.00 77.50 180 TYR A C 1
ATOM 1431 O O . TYR A 1 180 ? 26.631 8.660 -14.006 1.00 77.50 180 TYR A O 1
ATOM 1439 N N . CYS A 1 181 ? 28.066 10.146 -14.882 1.00 82.00 181 CYS A N 1
ATOM 1440 C CA . CYS A 1 181 ? 28.138 9.533 -16.196 1.00 82.00 181 CYS A CA 1
ATOM 1441 C C . CYS A 1 181 ? 29.585 9.461 -16.697 1.00 82.00 181 CYS A C 1
ATOM 1443 O O . CYS A 1 181 ? 30.259 10.488 -16.788 1.00 82.00 181 CYS A O 1
ATOM 1445 N N . GLY A 1 182 ? 30.049 8.265 -17.069 1.00 74.56 182 GLY A N 1
ATOM 1446 C CA . GLY A 1 182 ? 31.390 8.014 -17.618 1.00 74.56 182 GLY A CA 1
ATOM 1447 C C . GLY A 1 182 ? 32.074 6.775 -17.024 1.00 74.56 182 GLY A C 1
ATOM 1448 O O . GLY A 1 182 ? 31.706 6.317 -15.952 1.00 74.56 182 GLY A O 1
ATOM 1449 N N . GLU A 1 183 ? 33.071 6.220 -17.728 1.00 63.16 183 GLU A N 1
ATOM 1450 C CA . GLU A 1 183 ? 33.813 5.021 -17.278 1.00 63.16 183 GLU A CA 1
ATOM 1451 C C . GLU A 1 183 ? 35.112 5.336 -16.517 1.00 63.16 183 GLU A C 1
ATOM 1453 O O . GLU A 1 183 ? 35.492 4.592 -15.619 1.00 63.16 183 GLU A O 1
ATOM 1458 N N . SER A 1 184 ? 35.817 6.415 -16.881 1.00 59.16 184 SER A N 1
ATOM 1459 C CA . SER A 1 184 ? 37.140 6.758 -16.312 1.00 59.16 184 SER A CA 1
ATOM 1460 C C . SER A 1 184 ? 37.243 8.201 -15.808 1.00 59.16 184 SER A C 1
ATOM 1462 O O . SER A 1 184 ? 38.077 8.499 -14.959 1.00 59.16 184 SER A O 1
ATOM 1464 N N . ALA A 1 185 ? 36.379 9.090 -16.306 1.00 68.00 185 ALA A N 1
ATOM 1465 C CA . ALA A 1 185 ? 36.210 10.462 -15.838 1.00 68.00 185 ALA A CA 1
ATOM 1466 C C . ALA A 1 185 ? 34.707 10.720 -15.677 1.00 68.00 185 ALA A C 1
ATOM 1468 O O . ALA A 1 185 ? 34.024 11.139 -16.610 1.00 68.00 185 ALA A O 1
ATOM 1469 N N . GLU A 1 186 ? 34.182 10.358 -14.511 1.00 75.31 186 GLU A N 1
ATOM 1470 C CA . GLU A 1 186 ? 32.769 10.513 -14.172 1.00 75.31 186 GLU A CA 1
ATOM 1471 C C . GLU A 1 186 ? 32.382 12.001 -14.120 1.00 75.31 186 GLU A C 1
ATOM 1473 O O . GLU A 1 186 ? 32.935 12.774 -13.337 1.00 75.31 186 GLU A O 1
ATOM 1478 N N . LYS A 1 187 ? 31.412 12.409 -14.945 1.00 81.56 187 LYS A N 1
ATOM 1479 C CA . LYS A 1 187 ? 30.801 13.745 -14.904 1.00 81.56 187 LYS A CA 1
ATOM 1480 C C . LYS A 1 187 ? 29.551 13.705 -14.029 1.00 81.56 187 LYS A C 1
ATOM 1482 O O . LYS A 1 187 ? 28.676 12.883 -14.282 1.00 81.56 187 LYS A O 1
ATOM 1487 N N . LEU A 1 188 ? 29.446 14.611 -13.056 1.00 80.88 188 LEU A N 1
ATOM 1488 C CA . LEU A 1 188 ? 28.216 14.826 -12.286 1.00 80.88 188 LEU A CA 1
ATOM 1489 C C . LEU A 1 188 ? 27.114 15.372 -13.213 1.00 80.88 188 LEU A C 1
ATOM 1491 O O . LEU A 1 188 ? 27.315 16.393 -13.873 1.00 80.88 188 LEU A O 1
ATOM 1495 N N . LEU A 1 189 ? 25.982 14.676 -13.285 1.00 78.62 189 LEU A N 1
ATOM 1496 C CA . LEU A 1 189 ? 24.792 15.068 -14.046 1.00 78.62 189 LEU A CA 1
ATOM 1497 C C . LEU A 1 189 ? 23.757 15.771 -13.164 1.00 78.62 189 LEU A C 1
ATOM 1499 O O . LEU A 1 189 ? 23.215 16.797 -13.556 1.00 78.62 189 LEU A O 1
ATOM 1503 N N . PHE A 1 190 ? 23.517 15.235 -11.970 1.00 77.19 190 PHE A N 1
ATOM 1504 C CA . PHE A 1 190 ? 22.570 15.763 -10.987 1.00 77.19 190 PHE A CA 1
ATOM 1505 C C . PHE A 1 190 ? 23.237 15.747 -9.623 1.00 77.19 190 PHE A C 1
ATOM 1507 O O . PHE A 1 190 ? 23.994 14.817 -9.365 1.00 77.19 190 PHE A O 1
ATOM 1514 N N . ASP A 1 191 ? 22.965 16.739 -8.782 1.00 69.94 191 ASP A N 1
ATOM 1515 C CA . ASP A 1 191 ? 23.368 16.762 -7.373 1.00 69.94 191 ASP A CA 1
ATOM 1516 C C . ASP A 1 191 ? 22.159 16.391 -6.494 1.00 69.94 191 ASP A C 1
ATOM 1518 O O . ASP A 1 191 ? 21.023 16.665 -6.874 1.00 69.94 191 ASP A O 1
ATOM 1522 N N . GLY A 1 192 ? 22.388 15.753 -5.345 1.00 66.50 192 GLY A N 1
ATOM 1523 C CA . GLY A 1 192 ? 21.313 15.321 -4.437 1.00 66.50 192 GLY A CA 1
ATOM 1524 C C . GLY A 1 192 ? 20.508 14.089 -4.887 1.00 66.50 192 GLY A C 1
ATOM 1525 O O . GLY A 1 192 ? 20.982 13.290 -5.702 1.00 66.50 192 GLY A O 1
ATOM 1526 N N . GLU A 1 193 ? 19.316 13.912 -4.290 1.00 67.50 193 GLU A N 1
ATOM 1527 C CA . GLU A 1 193 ? 18.443 12.741 -4.481 1.00 67.50 193 GLU A CA 1
ATOM 1528 C C . GLU A 1 193 ? 17.888 12.660 -5.908 1.00 67.50 193 GLU A C 1
ATOM 1530 O O . GLU A 1 193 ? 17.383 13.641 -6.453 1.00 67.50 193 GLU A O 1
ATOM 1535 N N . VAL A 1 194 ? 17.981 11.473 -6.514 1.00 71.12 194 VAL A N 1
ATOM 1536 C CA . VAL A 1 194 ? 17.656 11.219 -7.916 1.00 71.12 194 VAL A CA 1
ATOM 1537 C C . VAL A 1 194 ? 16.985 9.850 -8.075 1.00 71.12 194 VAL A C 1
ATOM 1539 O O . VAL A 1 194 ? 17.542 8.817 -7.696 1.00 71.12 194 VAL A O 1
ATOM 1542 N N . ILE A 1 195 ? 15.826 9.827 -8.733 1.00 72.88 195 ILE A N 1
ATOM 1543 C CA . ILE A 1 195 ? 15.105 8.623 -9.162 1.00 72.88 195 ILE A CA 1
ATOM 1544 C C . ILE A 1 195 ? 15.171 8.501 -10.675 1.00 72.88 195 ILE A C 1
ATOM 1546 O O . ILE A 1 195 ? 14.681 9.365 -11.393 1.00 72.88 195 ILE A O 1
ATOM 1550 N N . ILE A 1 196 ? 15.711 7.388 -11.164 1.00 77.62 196 ILE A N 1
ATOM 1551 C CA . ILE A 1 196 ? 15.686 7.041 -12.586 1.00 77.62 196 ILE A CA 1
ATOM 1552 C C . ILE A 1 196 ? 14.424 6.221 -12.856 1.00 77.62 196 ILE A C 1
ATOM 1554 O O . ILE A 1 196 ? 14.248 5.153 -12.269 1.00 77.62 196 ILE A O 1
ATOM 1558 N N . HIS A 1 197 ? 13.563 6.716 -13.743 1.00 79.38 197 HIS A N 1
ATOM 1559 C CA . HIS A 1 197 ? 12.311 6.054 -14.120 1.00 79.38 197 HIS A CA 1
ATOM 1560 C C . HIS A 1 197 ? 12.478 5.135 -15.329 1.00 79.38 197 HIS A C 1
ATOM 1562 O O . HIS A 1 197 ? 11.990 4.008 -15.313 1.00 79.38 197 HIS A O 1
ATOM 1568 N N . ASP A 1 198 ? 13.166 5.612 -16.368 1.00 81.69 198 ASP A N 1
ATOM 1569 C CA . ASP A 1 198 ? 13.388 4.875 -17.617 1.00 81.69 198 ASP A CA 1
ATOM 1570 C C . ASP A 1 198 ? 14.588 5.455 -18.389 1.00 81.69 198 ASP A C 1
ATOM 1572 O O . ASP A 1 198 ? 15.003 6.597 -18.163 1.00 81.69 198 ASP A O 1
ATOM 1576 N N . ILE A 1 199 ? 15.155 4.672 -19.306 1.00 83.19 199 ILE A N 1
ATOM 1577 C CA . ILE A 1 199 ? 16.306 5.038 -20.138 1.00 83.19 199 ILE A CA 1
ATOM 1578 C C . ILE A 1 199 ? 16.013 4.662 -21.595 1.00 83.19 199 ILE A C 1
ATOM 1580 O O . ILE A 1 199 ? 15.658 3.520 -21.900 1.00 83.19 199 ILE A O 1
ATOM 1584 N N . ASN A 1 200 ? 16.233 5.606 -22.513 1.00 85.69 200 ASN A N 1
ATOM 1585 C CA . ASN A 1 200 ? 16.071 5.392 -23.950 1.00 85.69 200 ASN A CA 1
ATOM 1586 C C . ASN A 1 200 ? 17.195 6.067 -24.747 1.00 85.69 200 ASN A C 1
ATOM 1588 O O . ASN A 1 200 ? 17.346 7.280 -24.692 1.00 85.69 200 ASN A O 1
ATOM 1592 N N . GLU A 1 201 ? 17.993 5.282 -25.475 1.00 82.25 201 GLU A N 1
ATOM 1593 C CA . GLU A 1 201 ? 19.023 5.764 -26.420 1.00 82.25 201 GLU A CA 1
ATOM 1594 C C . GLU A 1 201 ? 19.938 6.900 -25.908 1.00 82.25 201 GLU A C 1
ATOM 1596 O O . GLU A 1 201 ? 20.266 7.844 -26.619 1.00 82.25 201 GLU A O 1
ATOM 1601 N N . GLY A 1 202 ? 20.406 6.804 -24.661 1.00 81.69 202 GLY A N 1
ATOM 1602 C CA . GLY A 1 202 ? 21.277 7.827 -24.065 1.00 81.69 202 GLY A CA 1
ATOM 1603 C C . GLY A 1 202 ? 20.523 8.958 -23.363 1.00 81.69 202 GLY A C 1
ATOM 1604 O O . GLY A 1 202 ? 21.161 9.759 -22.688 1.00 81.69 202 GLY A O 1
ATOM 1605 N N . ARG A 1 203 ? 19.190 8.987 -23.445 1.00 88.00 203 ARG A N 1
ATOM 1606 C CA . ARG A 1 203 ? 18.322 9.843 -22.632 1.00 88.00 203 ARG A CA 1
ATOM 1607 C C . ARG A 1 203 ? 17.832 9.119 -21.383 1.00 88.00 203 ARG A C 1
ATOM 1609 O O . ARG A 1 203 ? 17.680 7.894 -21.372 1.00 88.00 203 ARG A O 1
ATOM 1616 N N . ILE A 1 204 ? 17.586 9.883 -20.328 1.00 87.69 204 ILE A N 1
ATOM 1617 C CA . ILE A 1 204 ? 17.251 9.402 -18.987 1.00 87.69 204 ILE A CA 1
ATOM 1618 C C . ILE A 1 204 ? 16.021 10.173 -18.506 1.00 87.69 204 ILE A C 1
ATOM 1620 O O . ILE A 1 204 ? 16.075 11.398 -18.410 1.00 87.69 204 ILE A O 1
ATOM 1624 N N . LEU A 1 205 ? 14.927 9.470 -18.190 1.00 87.62 205 LEU A N 1
ATOM 1625 C CA . LEU A 1 205 ? 13.812 10.057 -17.438 1.00 87.62 205 LEU A CA 1
ATOM 1626 C C . LEU A 1 205 ? 14.134 9.996 -15.961 1.00 87.62 205 LEU A C 1
ATOM 1628 O O . LEU A 1 205 ? 14.340 8.916 -15.400 1.00 87.62 205 LEU A O 1
ATOM 1632 N N . VAL A 1 206 ? 14.166 11.163 -15.337 1.00 84.00 206 VAL A N 1
ATOM 1633 C CA . VAL A 1 206 ? 14.718 11.308 -14.003 1.00 84.00 206 VAL A CA 1
ATOM 1634 C C . VAL A 1 206 ? 13.906 12.283 -13.167 1.00 84.00 206 VAL A C 1
ATOM 1636 O O . VAL A 1 206 ? 13.548 13.363 -13.633 1.00 84.00 206 VAL A O 1
ATOM 1639 N N . SER A 1 207 ? 13.616 11.902 -11.926 1.00 81.19 207 SER A N 1
ATOM 1640 C CA . SER A 1 207 ? 13.071 12.808 -10.921 1.00 81.19 207 SER A CA 1
ATOM 1641 C C . SER A 1 207 ? 14.121 13.184 -9.892 1.00 81.19 207 SER A C 1
ATOM 1643 O O . SER A 1 207 ? 14.895 12.326 -9.482 1.00 81.19 207 SER A O 1
ATOM 1645 N N . TYR A 1 208 ? 14.151 14.445 -9.479 1.00 76.06 208 TYR A N 1
ATOM 1646 C CA . TYR A 1 208 ? 15.118 14.948 -8.506 1.00 76.06 208 TYR A CA 1
ATOM 1647 C C . TYR A 1 208 ? 14.589 16.181 -7.774 1.00 76.06 208 TYR A C 1
ATOM 164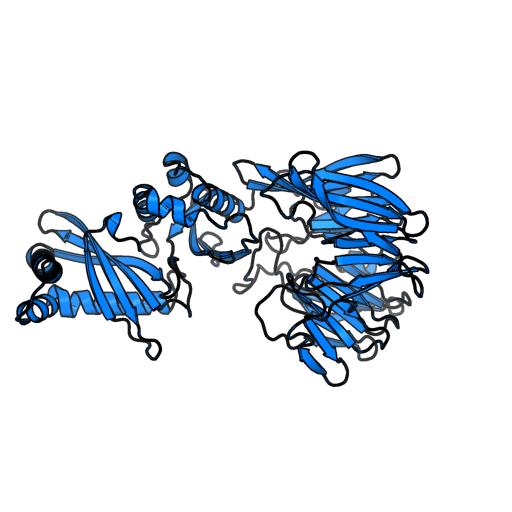9 O O . TYR A 1 208 ? 13.712 16.895 -8.279 1.00 76.06 208 TYR A O 1
ATOM 1657 N N . ASP A 1 209 ? 15.154 16.433 -6.597 1.00 74.06 209 ASP A N 1
ATOM 1658 C CA . ASP A 1 209 ? 14.911 17.662 -5.851 1.00 74.06 209 ASP A CA 1
ATOM 1659 C C . ASP A 1 209 ? 15.754 18.806 -6.415 1.00 74.06 209 ASP A C 1
ATOM 1661 O O . ASP A 1 209 ? 16.940 18.669 -6.707 1.00 74.06 209 ASP A O 1
ATOM 1665 N N . SER A 1 210 ? 15.124 19.963 -6.573 1.00 70.69 210 SER A N 1
ATOM 1666 C CA . SER A 1 210 ? 15.756 21.182 -7.071 1.00 70.69 210 SER A CA 1
ATOM 1667 C C . SER A 1 210 ? 15.503 22.341 -6.118 1.00 70.69 210 SER A C 1
ATOM 1669 O O . SER A 1 210 ? 14.387 22.518 -5.619 1.00 70.69 210 SER A O 1
ATOM 1671 N N . ASP A 1 211 ? 16.539 23.138 -5.865 1.00 65.94 211 ASP A N 1
ATOM 1672 C CA . ASP A 1 211 ? 16.441 24.297 -4.983 1.00 65.94 211 ASP A CA 1
ATOM 1673 C C . ASP A 1 211 ? 15.504 25.360 -5.567 1.00 65.94 211 ASP A C 1
ATOM 1675 O O . ASP A 1 211 ? 15.614 25.772 -6.726 1.00 65.94 211 ASP A O 1
ATOM 1679 N N . ASN A 1 212 ? 14.566 25.832 -4.745 1.00 61.44 212 ASN A N 1
ATOM 1680 C CA . ASN A 1 212 ? 13.676 26.926 -5.102 1.00 61.44 212 ASN A CA 1
ATOM 1681 C C . ASN A 1 212 ? 14.332 28.285 -4.784 1.00 61.44 212 ASN A C 1
ATOM 1683 O O . ASN A 1 212 ? 14.669 28.520 -3.621 1.00 61.44 212 ASN A O 1
ATOM 1687 N N . PRO A 1 213 ? 14.389 29.249 -5.726 1.00 54.16 213 PRO A N 1
ATOM 1688 C CA . PRO A 1 213 ? 14.855 30.612 -5.443 1.00 54.16 213 PRO A CA 1
ATOM 1689 C C . PRO A 1 213 ? 14.082 31.333 -4.320 1.00 54.16 213 PRO A C 1
ATOM 1691 O O . PRO A 1 213 ? 14.600 32.271 -3.724 1.00 54.16 213 PRO A O 1
ATOM 1694 N N . GLY A 1 214 ? 12.844 30.908 -4.030 1.00 57.19 214 GLY A N 1
ATOM 1695 C CA . GLY A 1 214 ? 12.001 31.435 -2.947 1.00 57.19 214 GLY A CA 1
ATOM 1696 C C . GLY A 1 214 ? 12.053 30.655 -1.623 1.00 57.19 214 GLY A C 1
ATOM 1697 O O . GLY A 1 214 ? 11.257 30.951 -0.736 1.00 57.19 214 GLY A O 1
ATOM 1698 N N . GLY A 1 215 ? 12.940 29.661 -1.489 1.00 53.38 215 GLY A N 1
ATOM 1699 C CA . GLY A 1 215 ? 13.010 28.751 -0.338 1.00 53.38 215 GLY A CA 1
ATOM 1700 C C . GLY A 1 215 ? 12.152 27.482 -0.493 1.00 53.38 215 GLY A C 1
ATOM 1701 O O . GLY A 1 215 ? 11.092 27.498 -1.127 1.00 53.38 215 GLY A O 1
ATOM 1702 N N . GLY A 1 216 ? 12.631 26.370 0.079 1.00 57.56 216 GLY A N 1
ATOM 1703 C CA . GLY A 1 216 ? 12.036 25.027 -0.025 1.00 57.56 216 GLY A CA 1
ATOM 1704 C C . GLY A 1 216 ? 12.582 24.185 -1.190 1.00 57.56 216 GLY A C 1
ATOM 1705 O O . GLY A 1 216 ? 13.225 24.712 -2.097 1.00 57.56 216 GLY A O 1
ATOM 1706 N N . THR A 1 217 ? 12.319 22.876 -1.169 1.00 57.41 217 THR A N 1
ATOM 1707 C CA . THR A 1 217 ? 12.663 21.933 -2.248 1.00 57.41 217 THR A CA 1
ATOM 1708 C C . THR A 1 217 ? 11.520 21.824 -3.264 1.00 57.41 217 THR A C 1
ATOM 1710 O O . THR A 1 217 ? 10.339 21.838 -2.903 1.00 57.41 217 THR A O 1
ATOM 1713 N N . ARG A 1 218 ? 11.852 21.766 -4.560 1.00 68.00 218 ARG A N 1
ATOM 1714 C CA . ARG A 1 218 ? 10.911 21.461 -5.651 1.00 68.00 218 ARG A CA 1
ATOM 1715 C C . ARG A 1 218 ? 11.197 20.080 -6.205 1.00 68.00 218 ARG A C 1
ATOM 1717 O O . ARG A 1 218 ? 12.328 19.824 -6.612 1.00 68.00 218 ARG A O 1
ATOM 1724 N N . PHE A 1 219 ? 10.159 19.264 -6.327 1.00 75.12 219 PHE A N 1
ATOM 1725 C CA . PHE A 1 219 ? 10.266 17.983 -7.005 1.00 75.12 219 PHE A CA 1
ATOM 1726 C C . PHE A 1 219 ? 10.102 18.189 -8.513 1.00 75.12 219 PHE A C 1
ATOM 1728 O O . PHE A 1 219 ? 9.113 18.775 -8.969 1.00 75.12 219 PHE A O 1
ATOM 1735 N N . THR A 1 220 ? 11.072 17.711 -9.286 1.00 82.69 220 THR A N 1
ATOM 1736 C CA . THR A 1 220 ? 11.155 17.935 -10.733 1.00 82.69 220 THR A CA 1
ATOM 1737 C C . THR A 1 220 ? 11.253 16.601 -11.467 1.00 82.69 220 THR A C 1
ATOM 1739 O O . THR A 1 220 ? 12.004 15.735 -11.039 1.00 82.69 220 THR A O 1
ATOM 1742 N N . LEU A 1 221 ? 10.521 16.428 -12.576 1.00 87.38 221 LEU A N 1
ATOM 1743 C CA . LEU A 1 221 ? 10.743 15.364 -13.569 1.00 87.38 221 LEU A CA 1
ATOM 1744 C C . LEU A 1 221 ? 11.364 15.981 -14.816 1.00 87.38 221 LEU A C 1
ATOM 1746 O O . LEU A 1 221 ? 10.838 16.962 -15.353 1.00 87.38 221 LEU A O 1
ATOM 1750 N N . ALA A 1 222 ? 12.437 15.373 -15.303 1.00 90.12 222 ALA A N 1
ATOM 1751 C CA . ALA A 1 222 ? 13.120 15.809 -16.503 1.00 90.12 222 ALA A CA 1
ATOM 1752 C C . ALA A 1 222 ? 13.479 14.648 -17.436 1.00 90.12 222 ALA A C 1
ATOM 1754 O O . ALA A 1 222 ? 13.684 13.512 -17.005 1.00 90.12 222 ALA A O 1
ATOM 1755 N N . ASP A 1 223 ? 13.564 14.975 -18.721 1.00 92.38 223 ASP A N 1
ATOM 1756 C CA . ASP A 1 223 ? 14.196 14.177 -19.766 1.00 92.38 223 ASP A CA 1
ATOM 1757 C C . ASP A 1 223 ? 15.600 14.741 -20.021 1.00 92.38 223 ASP A C 1
ATOM 1759 O O . ASP A 1 223 ? 15.752 15.869 -20.500 1.00 92.38 223 ASP A O 1
ATOM 1763 N N . HIS A 1 224 ? 16.619 13.962 -19.661 1.00 90.00 224 HIS A N 1
ATOM 1764 C CA . HIS A 1 224 ? 18.019 14.359 -19.731 1.00 90.00 224 HIS A CA 1
ATOM 1765 C C . HIS A 1 224 ? 18.793 13.545 -20.761 1.00 90.00 224 HIS A C 1
ATOM 1767 O O . HIS A 1 224 ? 18.896 12.325 -20.646 1.00 90.00 224 HIS A O 1
ATOM 1773 N N . ASP A 1 225 ? 19.422 14.220 -21.715 1.00 88.56 225 ASP A N 1
ATOM 1774 C CA . ASP A 1 225 ? 20.319 13.605 -22.685 1.00 88.56 225 ASP A CA 1
ATOM 1775 C C . ASP A 1 225 ? 21.730 13.479 -22.094 1.00 88.56 225 ASP A C 1
ATOM 1777 O O . ASP A 1 225 ? 22.472 14.455 -21.962 1.00 88.56 225 ASP A O 1
ATOM 1781 N N . ALA A 1 226 ? 22.143 12.253 -21.773 1.00 81.38 226 ALA A N 1
ATOM 1782 C CA . ALA A 1 226 ? 23.459 11.981 -21.204 1.00 81.38 226 ALA A CA 1
ATOM 1783 C C . ALA A 1 226 ? 24.608 12.239 -22.195 1.00 81.38 226 ALA A C 1
ATOM 1785 O O . ALA A 1 226 ? 25.767 12.341 -21.778 1.00 81.38 226 ALA A O 1
ATOM 1786 N N . ASN A 1 227 ? 24.339 12.319 -23.502 1.00 81.00 227 ASN A N 1
ATOM 1787 C CA . ASN A 1 227 ? 25.329 12.605 -24.539 1.00 81.00 227 ASN A CA 1
ATOM 1788 C C . ASN A 1 227 ? 25.628 14.097 -24.638 1.00 81.00 227 ASN A C 1
ATOM 1790 O O . ASN A 1 227 ? 26.801 14.473 -24.576 1.00 81.00 227 ASN A O 1
ATOM 1794 N N . THR A 1 228 ? 24.585 14.915 -24.764 1.00 83.31 228 THR A N 1
ATOM 1795 C CA . THR A 1 228 ? 24.688 16.366 -24.993 1.00 83.31 228 THR A CA 1
ATOM 1796 C C . THR A 1 228 ? 24.662 17.177 -23.696 1.00 83.31 228 THR A C 1
ATOM 1798 O O . THR A 1 228 ? 25.224 18.270 -23.638 1.00 83.31 228 THR A O 1
ATOM 1801 N N . GLY A 1 229 ? 24.067 16.630 -22.634 1.00 80.12 229 GLY A N 1
ATOM 1802 C CA . GLY A 1 229 ? 23.755 17.337 -21.395 1.00 80.12 229 GLY A CA 1
ATOM 1803 C C . GLY A 1 229 ? 22.481 18.183 -21.473 1.00 80.12 229 GLY A C 1
ATOM 1804 O O . GLY A 1 229 ? 22.208 18.921 -20.527 1.00 80.12 229 GLY A O 1
ATOM 1805 N N . GLU A 1 230 ? 21.725 18.109 -22.574 1.00 86.50 230 GLU A N 1
ATOM 1806 C CA . GLU A 1 230 ? 20.425 18.769 -22.697 1.00 86.50 230 GLU A CA 1
ATOM 1807 C C . GLU A 1 230 ? 19.465 18.246 -21.620 1.00 86.50 230 GLU A C 1
ATOM 1809 O O . GLU A 1 230 ? 19.439 17.054 -21.317 1.00 86.50 230 GLU A O 1
ATOM 1814 N N . ASN A 1 231 ? 18.690 19.144 -21.013 1.00 87.00 231 ASN A N 1
ATOM 1815 C CA . ASN A 1 231 ? 17.762 18.802 -19.944 1.00 87.00 231 ASN A CA 1
ATOM 1816 C C . ASN A 1 231 ? 16.413 19.482 -20.191 1.00 87.00 231 ASN A C 1
ATOM 1818 O O . ASN A 1 231 ? 16.313 20.710 -20.122 1.00 87.00 231 ASN A O 1
ATOM 1822 N N . ARG A 1 232 ? 15.377 18.690 -20.467 1.00 90.31 232 ARG A N 1
ATOM 1823 C CA . ARG A 1 232 ? 14.007 19.163 -20.680 1.00 90.31 232 ARG A CA 1
ATOM 1824 C C . ARG A 1 232 ? 13.179 18.896 -19.431 1.00 90.31 232 ARG A C 1
ATOM 1826 O O . ARG A 1 232 ? 12.911 17.748 -19.095 1.00 90.31 232 ARG A O 1
ATOM 1833 N N . ILE A 1 233 ? 12.729 19.958 -18.768 1.00 89.25 233 ILE A N 1
ATOM 1834 C CA . ILE A 1 233 ? 11.826 19.842 -17.619 1.00 89.25 233 ILE A CA 1
ATOM 1835 C C . ILE A 1 233 ? 10.416 19.510 -18.112 1.00 89.25 233 ILE A C 1
ATOM 1837 O O . ILE A 1 233 ? 9.858 20.236 -18.934 1.00 89.25 233 ILE A O 1
ATOM 1841 N N . LEU A 1 234 ? 9.856 18.411 -17.613 1.00 88.94 234 LEU A N 1
ATOM 1842 C CA . LEU A 1 234 ? 8.525 17.909 -17.977 1.00 88.94 234 LEU A CA 1
ATOM 1843 C C . LEU A 1 234 ? 7.486 18.205 -16.898 1.00 88.94 234 LEU A C 1
ATOM 1845 O O . LEU A 1 234 ? 6.306 18.350 -17.191 1.00 88.94 234 LEU A O 1
ATOM 1849 N N . TYR A 1 235 ? 7.933 18.285 -15.649 1.00 85.75 235 TYR A N 1
ATOM 1850 C CA . TYR A 1 235 ? 7.098 18.597 -14.502 1.00 85.75 235 TYR A CA 1
ATOM 1851 C C . TYR A 1 235 ? 7.945 19.292 -13.442 1.00 85.75 235 TYR A C 1
ATOM 1853 O O . TYR A 1 235 ? 9.067 18.865 -13.168 1.00 85.75 235 TYR A O 1
ATOM 1861 N N . SER A 1 236 ? 7.413 20.352 -12.839 1.00 78.44 236 SER A N 1
ATOM 1862 C CA . SER A 1 236 ? 8.065 21.040 -11.726 1.00 78.44 236 SER A CA 1
ATOM 1863 C C . SER A 1 236 ? 7.019 21.710 -10.848 1.00 78.44 236 SER A C 1
ATOM 1865 O O . SER A 1 236 ? 6.401 22.695 -11.249 1.00 78.44 236 SER A O 1
ATOM 1867 N N . GLU A 1 237 ? 6.834 21.195 -9.634 1.00 68.88 237 GLU A N 1
ATOM 1868 C CA . GLU A 1 237 ? 5.982 21.826 -8.629 1.00 68.88 237 GLU A CA 1
ATOM 1869 C C . GLU A 1 237 ? 6.686 21.865 -7.271 1.00 68.88 237 GLU A C 1
ATOM 1871 O O . GLU A 1 237 ? 7.341 20.912 -6.849 1.00 68.88 237 GLU A O 1
ATOM 1876 N N . GLY A 1 238 ? 6.537 22.991 -6.571 1.00 52.69 238 GLY A N 1
ATOM 1877 C CA . GLY A 1 238 ? 7.119 23.216 -5.251 1.00 52.69 238 GLY A CA 1
ATOM 1878 C C . GLY A 1 238 ? 6.058 23.270 -4.167 1.00 52.69 238 GLY A C 1
ATOM 1879 O O . GLY A 1 238 ? 5.173 24.121 -4.212 1.00 52.69 238 GLY A O 1
ATOM 1880 N N . SER A 1 239 ? 6.173 22.414 -3.157 1.00 47.34 239 SER A N 1
ATOM 1881 C CA . SER A 1 239 ? 5.632 22.711 -1.833 1.00 47.34 239 SER A CA 1
ATOM 1882 C C . SER A 1 239 ? 6.537 22.084 -0.778 1.00 47.34 239 SER A C 1
ATOM 1884 O O . SER A 1 239 ? 7.004 20.961 -0.941 1.00 47.34 239 SER A O 1
ATOM 1886 N N . ILE A 1 240 ? 6.736 22.800 0.325 1.00 43.22 240 ILE A N 1
ATOM 1887 C CA . ILE A 1 240 ? 7.487 22.364 1.513 1.00 43.22 240 ILE A CA 1
ATOM 1888 C C . ILE A 1 240 ? 6.917 21.100 2.198 1.00 43.22 240 ILE A C 1
ATOM 1890 O O . ILE A 1 240 ? 7.519 20.620 3.153 1.00 43.22 240 ILE A O 1
ATOM 1894 N N . HIS A 1 241 ? 5.780 20.553 1.740 1.00 41.19 241 HIS A N 1
ATOM 1895 C CA . HIS A 1 241 ? 5.048 19.483 2.434 1.00 41.19 241 HIS A CA 1
ATOM 1896 C C . HIS A 1 241 ? 4.695 18.251 1.577 1.00 41.19 241 HIS A C 1
ATOM 1898 O O . HIS A 1 241 ? 4.022 17.356 2.079 1.00 41.19 241 HIS A O 1
ATOM 1904 N N . SER A 1 242 ? 5.120 18.160 0.310 1.00 46.09 242 SER A N 1
ATOM 1905 C CA . SER A 1 242 ? 4.758 17.035 -0.575 1.00 46.09 242 SER A CA 1
ATOM 1906 C C . SER A 1 242 ? 5.994 16.430 -1.244 1.00 46.09 242 SER A C 1
ATOM 1908 O O . SER A 1 242 ? 6.515 17.015 -2.190 1.00 46.09 242 SER A O 1
ATOM 1910 N N . VAL A 1 243 ? 6.451 15.272 -0.755 1.00 45.06 243 VAL A N 1
ATOM 1911 C CA . VAL A 1 243 ? 7.729 14.643 -1.158 1.00 45.06 243 VAL A CA 1
ATOM 1912 C C . VAL A 1 243 ? 7.606 13.784 -2.425 1.00 45.06 243 VAL A C 1
ATOM 1914 O O . VAL A 1 243 ? 8.597 13.489 -3.074 1.00 45.06 243 VAL A O 1
ATOM 1917 N N . TRP A 1 244 ? 6.392 13.439 -2.855 1.00 51.84 244 TRP A N 1
ATOM 1918 C CA . TRP A 1 244 ? 6.184 12.631 -4.056 1.00 51.84 244 TRP A CA 1
ATOM 1919 C C . TRP A 1 244 ? 5.026 13.205 -4.841 1.00 51.84 244 TRP A C 1
ATOM 1921 O O . TRP A 1 244 ? 3.947 13.359 -4.282 1.00 51.84 244 TRP A O 1
ATOM 1931 N N . LYS A 1 245 ? 5.241 13.532 -6.116 1.00 67.06 245 LYS A N 1
ATOM 1932 C CA . LYS A 1 245 ? 4.147 13.791 -7.063 1.00 67.06 245 LYS A CA 1
ATOM 1933 C C . LYS A 1 245 ? 4.220 12.877 -8.278 1.00 67.06 245 LYS A C 1
ATOM 1935 O O . LYS A 1 245 ? 3.177 12.472 -8.760 1.00 67.06 245 LYS A O 1
ATOM 1940 N N . ILE A 1 246 ? 5.409 12.446 -8.709 1.00 78.00 246 ILE A N 1
ATOM 1941 C CA . ILE A 1 246 ? 5.553 11.495 -9.820 1.00 78.00 246 ILE A CA 1
ATOM 1942 C C . ILE A 1 246 ? 5.791 10.085 -9.291 1.00 78.00 246 ILE A C 1
ATOM 1944 O O . ILE A 1 246 ? 6.781 9.842 -8.605 1.00 78.00 246 ILE A O 1
ATOM 1948 N N . PHE A 1 247 ? 4.910 9.151 -9.642 1.00 74.06 247 PHE A N 1
ATOM 1949 C CA . PHE A 1 247 ? 5.037 7.755 -9.215 1.00 74.06 247 PHE A CA 1
ATOM 1950 C C . PHE A 1 247 ? 5.834 6.904 -10.198 1.00 74.06 247 PHE A C 1
ATOM 1952 O O . PHE A 1 247 ? 6.628 6.062 -9.785 1.00 74.06 247 PHE A O 1
ATOM 1959 N N . LYS A 1 248 ? 5.603 7.097 -11.499 1.00 80.69 248 LYS A N 1
ATOM 1960 C CA . LYS A 1 248 ? 6.291 6.364 -12.560 1.00 80.69 248 LYS A CA 1
ATOM 1961 C C . LYS A 1 248 ? 6.282 7.161 -13.854 1.00 80.69 248 LYS A C 1
ATOM 1963 O O . LYS A 1 248 ? 5.226 7.643 -14.261 1.00 80.69 248 LYS A O 1
ATOM 1968 N N . ALA A 1 249 ? 7.423 7.230 -14.528 1.00 89.25 249 ALA A N 1
ATOM 1969 C CA . ALA A 1 249 ? 7.535 7.731 -15.893 1.00 89.25 249 ALA A CA 1
ATOM 1970 C C . ALA A 1 249 ? 8.084 6.648 -16.838 1.00 89.25 249 ALA A C 1
ATOM 1972 O O . ALA A 1 249 ? 8.756 5.712 -16.406 1.00 89.25 249 ALA A O 1
ATOM 1973 N N . SER A 1 250 ? 7.764 6.727 -18.125 1.00 91.56 250 SER A N 1
ATOM 1974 C CA . SER A 1 250 ? 8.259 5.795 -19.144 1.00 91.56 250 SER A CA 1
ATOM 1975 C C . SER A 1 250 ? 8.294 6.458 -20.515 1.00 91.56 250 SER A C 1
ATOM 1977 O O . SER A 1 250 ? 7.461 7.318 -20.819 1.00 91.56 250 SER A O 1
ATOM 1979 N N . TYR A 1 251 ? 9.237 6.027 -21.349 1.00 92.94 251 TYR A N 1
ATOM 1980 C CA . TYR A 1 251 ? 9.208 6.311 -22.779 1.00 92.94 251 TYR A CA 1
ATOM 1981 C C . TYR A 1 251 ? 8.298 5.304 -23.486 1.00 92.94 251 TYR A C 1
ATOM 1983 O O . TYR A 1 251 ? 8.364 4.105 -23.212 1.00 92.94 251 TYR A O 1
ATOM 1991 N N . LEU A 1 252 ? 7.500 5.772 -24.444 1.00 92.56 252 LEU A N 1
ATOM 1992 C CA . LEU A 1 252 ? 6.956 4.925 -25.504 1.00 92.56 252 LEU A CA 1
ATOM 1993 C C . LEU A 1 252 ? 7.894 5.043 -26.704 1.00 92.56 252 LEU A C 1
ATOM 1995 O O . LEU A 1 252 ? 7.790 5.967 -27.506 1.00 92.56 252 LEU A O 1
ATOM 1999 N N . LYS A 1 253 ? 8.869 4.143 -26.802 1.00 88.94 253 LYS A N 1
ATOM 2000 C CA . LYS A 1 253 ? 9.993 4.210 -27.753 1.00 88.94 253 LYS A CA 1
ATOM 2001 C C . LYS A 1 253 ? 9.533 4.173 -29.210 1.00 88.94 253 LYS A C 1
ATOM 2003 O O . LYS A 1 253 ? 10.185 4.742 -30.078 1.00 88.94 253 LYS A O 1
ATOM 2008 N N . THR A 1 254 ? 8.406 3.524 -29.473 1.00 86.62 254 THR A N 1
ATOM 2009 C CA . THR A 1 254 ? 7.776 3.422 -30.795 1.00 86.62 254 THR A CA 1
ATOM 2010 C C . THR A 1 254 ? 7.159 4.733 -31.276 1.00 86.62 254 THR A C 1
ATOM 2012 O O . THR A 1 254 ? 7.157 4.977 -32.482 1.00 86.62 254 THR A O 1
ATOM 2015 N N . THR A 1 255 ? 6.649 5.576 -30.373 1.00 89.81 255 THR A N 1
ATOM 2016 C CA . THR A 1 255 ? 6.011 6.860 -30.722 1.00 89.81 255 THR A CA 1
ATOM 2017 C C . THR A 1 255 ? 6.872 8.073 -30.376 1.00 89.81 255 THR A C 1
ATOM 2019 O O . THR A 1 255 ? 6.680 9.141 -30.949 1.00 89.81 255 THR A O 1
ATOM 2022 N N . GLY A 1 256 ? 7.830 7.916 -29.463 1.00 90.19 256 GLY A N 1
ATOM 2023 C CA . GLY A 1 256 ? 8.585 9.009 -28.857 1.00 90.19 256 GLY A CA 1
ATOM 2024 C C . GLY A 1 256 ? 7.826 9.738 -27.746 1.00 90.19 256 GLY A C 1
ATOM 2025 O O . GLY A 1 256 ? 8.345 10.722 -27.221 1.00 90.19 256 GLY A O 1
ATOM 2026 N N . ASP A 1 257 ? 6.623 9.283 -27.379 1.00 94.25 257 ASP A N 1
ATOM 2027 C CA . ASP A 1 257 ? 5.869 9.893 -26.286 1.00 94.25 257 ASP A CA 1
ATOM 2028 C C . ASP A 1 257 ? 6.563 9.649 -24.944 1.00 94.25 257 ASP A C 1
ATOM 2030 O O . ASP A 1 257 ? 7.164 8.596 -24.702 1.00 94.25 257 ASP A O 1
ATOM 2034 N N . ILE A 1 258 ? 6.389 10.595 -24.029 1.00 95.56 258 ILE A N 1
ATOM 2035 C CA . ILE A 1 258 ? 6.725 10.418 -22.621 1.00 95.56 258 ILE A CA 1
ATOM 2036 C C . ILE A 1 258 ? 5.426 10.367 -21.835 1.00 95.56 258 ILE A C 1
ATOM 2038 O O . ILE A 1 258 ? 4.565 11.234 -21.975 1.00 95.56 258 ILE A O 1
ATOM 2042 N N . ILE A 1 259 ? 5.287 9.353 -20.990 1.00 95.25 259 ILE A N 1
ATOM 2043 C CA . ILE A 1 259 ? 4.134 9.210 -20.109 1.00 95.25 259 ILE A CA 1
ATOM 2044 C C . ILE A 1 259 ? 4.580 9.193 -18.661 1.00 95.25 259 ILE A C 1
ATOM 2046 O O . ILE A 1 259 ? 5.610 8.613 -18.320 1.00 95.25 259 ILE A O 1
ATOM 2050 N N . TYR A 1 260 ? 3.791 9.806 -17.790 1.00 92.19 260 TYR A N 1
ATOM 2051 C CA . TYR A 1 260 ? 4.025 9.729 -16.359 1.00 92.19 260 TYR A CA 1
ATOM 2052 C C . TYR A 1 260 ? 2.729 9.760 -15.566 1.00 92.19 260 TYR A C 1
ATOM 2054 O O . TYR A 1 260 ? 1.717 10.301 -16.006 1.00 92.19 260 TYR A O 1
ATOM 2062 N N . THR A 1 261 ? 2.759 9.166 -14.381 1.00 86.69 261 THR A N 1
ATOM 2063 C CA . THR A 1 261 ? 1.647 9.214 -13.437 1.00 86.69 261 THR A CA 1
ATOM 2064 C C . THR A 1 261 ? 1.931 10.158 -12.288 1.00 86.69 261 THR A C 1
ATOM 2066 O O . THR A 1 261 ? 3.013 10.153 -11.698 1.00 86.69 261 THR A O 1
ATOM 2069 N N . THR A 1 262 ? 0.914 10.941 -11.956 1.00 81.19 262 THR A N 1
ATOM 2070 C CA . THR A 1 262 ? 0.894 11.868 -10.829 1.00 81.19 262 THR A CA 1
ATOM 2071 C C . THR A 1 262 ? -0.426 11.756 -10.073 1.00 81.19 262 THR A C 1
ATOM 2073 O O . THR A 1 262 ? -1.261 10.897 -10.377 1.00 81.19 262 THR A O 1
ATOM 2076 N N . PHE A 1 263 ? -0.626 12.594 -9.067 1.00 75.00 263 PHE A N 1
ATOM 2077 C CA . PHE A 1 263 ? -1.912 12.745 -8.414 1.00 75.00 263 PHE A CA 1
ATOM 2078 C C . PHE A 1 263 ? -2.252 14.202 -8.163 1.00 75.00 263 PHE A C 1
ATOM 2080 O O . PHE A 1 263 ? -1.390 15.067 -8.033 1.00 75.00 263 PHE A O 1
ATOM 2087 N N . GLU A 1 264 ? -3.545 14.428 -8.027 1.00 73.38 264 GLU A N 1
ATOM 2088 C CA . GLU A 1 264 ? -4.110 15.632 -7.454 1.00 73.38 264 GLU A CA 1
ATOM 2089 C C . GLU A 1 264 ? -4.894 15.255 -6.193 1.00 73.38 264 GLU A C 1
ATOM 2091 O O . GLU A 1 264 ? -5.519 14.191 -6.109 1.00 73.38 264 GLU A O 1
ATOM 2096 N N . THR A 1 265 ? -4.853 16.135 -5.202 1.00 66.25 265 THR A N 1
ATOM 2097 C CA . THR A 1 265 ? -5.670 16.035 -3.993 1.00 66.25 265 THR A CA 1
ATOM 2098 C C . THR A 1 265 ? -6.722 17.127 -4.014 1.00 66.25 265 THR A C 1
ATOM 2100 O O . THR A 1 265 ? -6.419 18.268 -4.363 1.00 66.25 265 THR A O 1
ATOM 2103 N N . ASN A 1 266 ? -7.933 16.805 -3.582 1.00 62.56 266 ASN A N 1
ATOM 2104 C CA . ASN A 1 266 ? -8.936 17.791 -3.193 1.00 62.56 266 ASN A CA 1
ATOM 2105 C C . ASN A 1 266 ? -9.527 17.406 -1.827 1.00 62.56 266 ASN A C 1
ATOM 2107 O O . ASN A 1 266 ? -9.141 16.390 -1.246 1.00 62.56 266 ASN A O 1
ATOM 2111 N N . ASP A 1 267 ? -10.486 18.189 -1.335 1.00 58.88 267 ASP A N 1
ATOM 2112 C CA . ASP A 1 267 ? -11.149 17.946 -0.043 1.00 58.88 267 ASP A CA 1
ATOM 2113 C C . ASP A 1 267 ? -11.861 16.578 0.034 1.00 58.88 267 ASP A C 1
ATOM 2115 O O . ASP A 1 267 ? -12.174 16.089 1.118 1.00 58.88 267 ASP A O 1
ATOM 2119 N N . LEU A 1 268 ? -12.123 15.943 -1.113 1.00 61.00 268 LEU A N 1
ATOM 2120 C CA . LEU A 1 268 ? -12.896 14.709 -1.237 1.00 61.00 268 LEU A CA 1
ATOM 2121 C C . LEU A 1 268 ? -12.037 13.464 -1.500 1.00 61.00 268 LEU A C 1
ATOM 2123 O O . LEU A 1 268 ? -12.569 12.362 -1.404 1.00 61.00 268 LEU A O 1
ATOM 2127 N N . GLY A 1 269 ? -10.742 13.596 -1.814 1.00 64.94 269 GLY A N 1
ATOM 2128 C CA . GLY A 1 269 ? -9.866 12.443 -2.030 1.00 64.94 269 GLY A CA 1
ATOM 2129 C C . GLY A 1 269 ? -8.659 12.683 -2.937 1.00 64.94 269 GLY A C 1
ATOM 2130 O O . GLY A 1 269 ? -8.280 13.812 -3.258 1.00 64.94 269 GLY A O 1
ATOM 2131 N N . VAL A 1 270 ? -8.054 11.567 -3.357 1.00 67.94 270 VAL A N 1
ATOM 2132 C CA . VAL A 1 270 ? -6.874 11.519 -4.235 1.00 67.94 270 VAL A CA 1
ATOM 2133 C C . VAL A 1 270 ? -7.282 11.011 -5.616 1.00 67.94 270 VAL A C 1
ATOM 2135 O O . VAL A 1 270 ? -7.810 9.900 -5.748 1.00 67.94 270 VAL A O 1
ATOM 2138 N N . ARG A 1 271 ? -6.991 11.775 -6.670 1.00 73.94 271 ARG A N 1
ATOM 2139 C CA . ARG A 1 271 ? -7.175 11.332 -8.060 1.00 73.94 271 ARG A CA 1
ATOM 2140 C C . ARG A 1 271 ? -5.817 11.106 -8.700 1.00 73.94 271 ARG A C 1
ATOM 2142 O O . ARG A 1 271 ? -4.981 12.001 -8.702 1.00 73.94 271 ARG A O 1
ATOM 2149 N N . TYR A 1 272 ? -5.603 9.910 -9.242 1.00 77.12 272 TYR A N 1
ATOM 2150 C CA . TYR A 1 272 ? -4.406 9.625 -10.024 1.00 77.12 272 TYR A CA 1
ATOM 2151 C C . TYR A 1 272 ? -4.615 10.062 -11.464 1.00 77.12 272 TYR A C 1
ATOM 2153 O O . TYR A 1 272 ? -5.679 9.849 -12.050 1.00 77.12 272 TYR A O 1
ATOM 2161 N N . LEU A 1 273 ? -3.578 10.654 -12.029 1.00 82.81 273 LEU A N 1
ATOM 2162 C CA . LEU A 1 273 ? -3.567 11.188 -13.377 1.00 82.81 273 LEU A CA 1
ATOM 2163 C C . LEU A 1 273 ? -2.448 10.506 -14.153 1.00 82.81 273 LEU A C 1
ATOM 2165 O O . LEU A 1 273 ? -1.345 10.347 -13.637 1.00 82.81 273 LEU A O 1
ATOM 2169 N N . LEU A 1 274 ? -2.736 10.116 -15.387 1.00 90.19 274 LEU A N 1
ATOM 2170 C CA . LEU A 1 274 ? -1.746 9.786 -16.398 1.00 90.19 274 LEU A CA 1
ATOM 2171 C C . LEU A 1 274 ? -1.610 10.999 -17.310 1.00 90.19 274 LEU A C 1
ATOM 2173 O O . LEU A 1 274 ? -2.587 11.427 -17.927 1.00 90.19 274 LEU A O 1
ATOM 2177 N N . VAL A 1 275 ? -0.397 11.521 -17.398 1.00 92.56 275 VAL A N 1
ATOM 2178 C CA . VAL A 1 275 ? -0.025 12.590 -18.314 1.00 92.56 275 VAL A CA 1
ATOM 2179 C C . VAL A 1 275 ? 0.765 11.977 -19.460 1.00 92.56 275 VAL A C 1
ATOM 2181 O O . VAL A 1 275 ? 1.706 11.215 -19.236 1.00 92.56 275 VAL A O 1
ATOM 2184 N N . ARG A 1 276 ? 0.372 12.301 -20.690 1.00 94.44 276 ARG A N 1
ATOM 2185 C CA . ARG A 1 276 ? 1.093 11.984 -21.924 1.00 94.44 276 ARG A CA 1
ATOM 2186 C C . ARG A 1 276 ? 1.624 13.280 -22.516 1.00 94.44 276 ARG A C 1
ATOM 2188 O O . ARG A 1 276 ? 0.844 14.206 -22.719 1.00 94.44 276 ARG A O 1
ATOM 2195 N N . ILE A 1 277 ? 2.909 13.303 -22.839 1.00 94.94 277 ILE A N 1
ATOM 2196 C CA . ILE A 1 277 ? 3.574 14.366 -23.585 1.00 94.94 277 ILE A CA 1
ATOM 2197 C C . ILE A 1 277 ? 4.000 13.783 -24.932 1.00 94.94 277 ILE A C 1
ATOM 2199 O O . ILE A 1 277 ? 4.838 12.882 -24.988 1.00 94.94 277 ILE A O 1
ATOM 2203 N N . GLU A 1 278 ? 3.404 14.290 -26.006 1.00 93.38 278 GLU A N 1
ATOM 2204 C CA . GLU A 1 278 ? 3.756 13.940 -27.384 1.00 93.38 278 GLU A CA 1
ATOM 2205 C C . GLU A 1 278 ? 5.103 14.598 -27.785 1.00 93.38 278 GLU A C 1
ATOM 2207 O O . GLU A 1 278 ? 5.530 15.576 -27.153 1.00 93.38 278 GLU A O 1
ATOM 2212 N N . PRO A 1 279 ? 5.802 14.115 -28.835 1.00 90.81 279 PRO A N 1
ATOM 2213 C CA . PRO A 1 279 ? 7.076 14.689 -29.281 1.00 90.81 279 PRO A CA 1
ATOM 2214 C C . PRO A 1 279 ? 7.019 16.186 -29.614 1.00 90.81 279 PRO A C 1
ATOM 2216 O O . PRO A 1 279 ? 8.006 16.897 -29.423 1.00 90.81 279 PRO A O 1
ATOM 2219 N N . ASP A 1 280 ? 5.864 16.679 -30.069 1.00 91.69 280 ASP A N 1
ATOM 2220 C CA . ASP A 1 280 ? 5.610 18.098 -30.352 1.00 91.69 280 ASP A CA 1
ATOM 2221 C C . ASP A 1 280 ? 5.365 18.946 -29.085 1.00 91.69 280 ASP A C 1
ATOM 2223 O O . ASP A 1 280 ? 5.237 20.167 -29.162 1.00 91.69 280 ASP A O 1
ATOM 2227 N N . GLY A 1 281 ? 5.336 18.308 -27.911 1.00 88.44 281 GLY A N 1
ATOM 2228 C CA . GLY A 1 281 ? 5.092 18.929 -26.614 1.00 88.44 281 GLY A CA 1
ATOM 2229 C C . GLY A 1 281 ? 3.623 19.028 -26.221 1.00 88.44 281 GLY A C 1
ATOM 2230 O O . GLY A 1 281 ? 3.342 19.551 -25.143 1.00 88.44 281 GLY A O 1
ATOM 2231 N N . LYS A 1 282 ? 2.689 18.527 -27.035 1.00 92.75 282 LYS A N 1
ATOM 2232 C CA . LYS A 1 282 ? 1.273 18.497 -26.678 1.00 92.75 282 LYS A CA 1
ATOM 2233 C C . LYS A 1 282 ? 1.035 17.563 -25.494 1.00 92.75 282 LYS A C 1
ATOM 2235 O O . LYS A 1 282 ? 1.456 16.408 -25.491 1.00 92.75 282 LYS A O 1
ATOM 2240 N N . GLU A 1 283 ? 0.316 18.079 -24.504 1.00 92.50 283 GLU A N 1
ATOM 2241 C CA . GLU A 1 283 ? -0.019 17.351 -23.286 1.00 92.50 283 GLU A CA 1
ATOM 2242 C C . GLU A 1 283 ? -1.463 16.835 -23.324 1.00 92.50 283 GLU A C 1
ATOM 2244 O O . GLU A 1 283 ? -2.390 17.548 -23.715 1.00 92.50 283 GLU A O 1
ATOM 2249 N N . THR A 1 284 ? -1.664 15.588 -22.900 1.00 91.12 284 THR A N 1
ATOM 2250 C CA . THR A 1 284 ? -2.986 15.001 -22.657 1.00 91.12 284 THR A CA 1
ATOM 2251 C C . THR A 1 284 ? -3.025 14.386 -21.265 1.00 91.12 284 THR A C 1
ATOM 2253 O O . THR A 1 284 ? -2.173 13.568 -20.923 1.00 91.12 284 THR A O 1
ATOM 2256 N N . ILE A 1 285 ? -4.044 14.738 -20.481 1.00 88.75 285 ILE A N 1
ATOM 2257 C CA . ILE A 1 285 ? -4.232 14.254 -19.110 1.00 88.75 285 ILE A CA 1
ATOM 2258 C C . ILE A 1 285 ? -5.457 13.343 -19.067 1.00 88.75 285 ILE A C 1
ATOM 2260 O O . ILE A 1 285 ? -6.522 13.693 -19.575 1.00 88.75 285 ILE A O 1
ATOM 2264 N N . THR A 1 286 ? -5.318 12.167 -18.460 1.00 85.44 286 THR A N 1
ATOM 2265 C CA . THR A 1 286 ? -6.408 11.200 -18.266 1.00 85.44 286 THR A CA 1
ATOM 2266 C C . THR A 1 286 ? -6.417 10.709 -16.825 1.00 85.44 286 THR A C 1
ATOM 2268 O O . THR A 1 286 ? -5.380 10.319 -16.295 1.00 85.44 286 THR A O 1
ATOM 2271 N N . GLN A 1 287 ? -7.584 10.698 -16.179 1.00 81.06 287 GLN A N 1
ATOM 2272 C CA . GLN A 1 287 ? -7.715 10.110 -14.846 1.00 81.06 287 GLN A CA 1
ATOM 2273 C C . GLN A 1 287 ? -7.543 8.590 -14.922 1.00 81.06 287 GLN A C 1
ATOM 2275 O O . GLN A 1 287 ? -8.155 7.920 -15.757 1.00 81.06 287 GLN A O 1
ATOM 2280 N N . VAL A 1 288 ? -6.733 8.044 -14.019 1.00 77.94 288 VAL A N 1
ATOM 2281 C CA . VAL A 1 288 ? -6.413 6.617 -13.953 1.00 77.94 288 VAL A CA 1
ATOM 2282 C C . VAL A 1 288 ? -6.737 6.041 -12.575 1.00 77.94 288 VAL A C 1
ATOM 2284 O O . VAL A 1 288 ? -6.761 6.762 -11.577 1.00 77.94 288 VAL A O 1
ATOM 2287 N N . PRO A 1 289 ? -7.023 4.734 -12.487 1.00 70.31 289 PRO A N 1
ATOM 2288 C CA . PRO A 1 289 ? -7.416 4.091 -11.230 1.00 70.31 289 PRO A CA 1
ATOM 2289 C C . PRO A 1 289 ? -6.268 3.940 -10.221 1.00 70.31 289 PRO A C 1
ATOM 2291 O O . PRO A 1 289 ? -6.503 3.691 -9.038 1.00 70.31 289 PRO A O 1
ATOM 2294 N N . SER A 1 290 ? -5.026 4.040 -10.694 1.00 71.62 290 SER A N 1
ATOM 2295 C CA . SER A 1 290 ? -3.811 3.710 -9.959 1.00 71.62 290 SER A CA 1
ATOM 2296 C C . SER A 1 290 ? -2.625 4.467 -10.542 1.00 71.62 290 SER A C 1
ATOM 2298 O O . SER A 1 290 ? -2.615 4.723 -11.748 1.00 71.62 290 SER A O 1
ATOM 2300 N N . PRO A 1 291 ? -1.617 4.813 -9.730 1.00 74.56 291 PRO A N 1
ATOM 2301 C CA . PRO A 1 291 ? -0.440 5.499 -10.224 1.00 74.56 291 PRO A CA 1
ATOM 2302 C C . PRO A 1 291 ? 0.585 4.535 -10.830 1.00 74.56 291 PRO A C 1
ATOM 2304 O O . PRO A 1 291 ? 1.518 4.976 -11.494 1.00 74.56 291 PRO A O 1
ATOM 2307 N N . LEU A 1 292 ? 0.450 3.224 -10.614 1.00 76.12 292 LEU A N 1
ATOM 2308 C CA . LEU A 1 292 ? 1.387 2.242 -11.142 1.00 76.12 292 LEU A CA 1
ATOM 2309 C C . LEU A 1 292 ? 0.820 1.547 -12.370 1.00 76.12 292 LEU A C 1
ATOM 2311 O O . LEU A 1 292 ? -0.289 1.004 -12.358 1.00 76.12 292 LEU A O 1
ATOM 2315 N N . TYR A 1 293 ? 1.642 1.520 -13.412 1.00 80.75 293 TYR A N 1
ATOM 2316 C CA . TYR A 1 293 ? 1.340 0.846 -14.661 1.00 80.75 293 TYR A CA 1
ATOM 2317 C C . TYR A 1 293 ? 2.531 0.039 -15.170 1.00 80.75 293 TYR A C 1
ATOM 2319 O O . TYR A 1 293 ? 3.686 0.257 -14.791 1.00 80.75 293 TYR A O 1
ATOM 2327 N N . ILE A 1 294 ? 2.233 -0.893 -16.065 1.00 79.69 294 ILE A N 1
ATOM 2328 C CA . ILE A 1 294 ? 3.207 -1.652 -16.843 1.00 79.69 294 ILE A CA 1
ATOM 2329 C C . ILE A 1 294 ? 2.952 -1.345 -18.314 1.00 79.69 294 ILE A C 1
ATOM 2331 O O . ILE A 1 294 ? 1.823 -1.486 -18.790 1.00 79.69 294 ILE A O 1
ATOM 2335 N N . VAL A 1 295 ? 4.004 -0.932 -19.019 1.00 83.88 295 VAL A N 1
ATOM 2336 C CA . VAL A 1 295 ? 4.003 -0.836 -20.479 1.00 83.88 295 VAL A CA 1
ATOM 2337 C C . VAL A 1 295 ? 4.286 -2.232 -21.019 1.00 83.88 295 VAL A C 1
ATOM 2339 O O . VAL A 1 295 ? 5.279 -2.856 -20.647 1.00 83.88 295 VAL A O 1
ATOM 2342 N N . THR A 1 296 ? 3.399 -2.751 -21.862 1.00 79.88 296 THR A N 1
ATOM 2343 C CA . THR A 1 296 ? 3.647 -4.039 -22.528 1.00 79.88 296 THR A CA 1
ATOM 2344 C C . THR A 1 296 ? 4.880 -3.953 -23.444 1.00 79.88 296 THR A C 1
ATOM 2346 O O . THR A 1 296 ? 5.159 -2.879 -23.968 1.00 79.88 296 THR A O 1
ATOM 2349 N N . PRO A 1 297 ? 5.600 -5.058 -23.725 1.00 76.56 297 PRO A N 1
ATOM 2350 C CA . PRO A 1 297 ? 6.784 -5.038 -24.595 1.00 76.56 297 PRO A CA 1
ATOM 2351 C C . PRO A 1 297 ? 6.533 -4.506 -26.012 1.00 76.56 297 PRO A C 1
ATOM 2353 O O . PRO A 1 297 ? 7.458 -4.039 -26.665 1.00 76.56 297 PRO A O 1
ATOM 2356 N N . GLY A 1 298 ? 5.296 -4.611 -26.508 1.00 76.19 298 GLY A N 1
ATOM 2357 C CA . GLY A 1 298 ? 4.887 -4.037 -27.792 1.00 76.19 298 GLY A CA 1
ATOM 2358 C C . GLY A 1 298 ? 4.465 -2.569 -27.716 1.00 76.19 298 GLY A C 1
ATOM 2359 O O . GLY A 1 298 ? 4.063 -2.024 -28.736 1.00 76.19 298 GLY A O 1
ATOM 2360 N N . GLU A 1 299 ? 4.496 -1.968 -26.523 1.00 85.88 299 GLU A N 1
ATOM 2361 C CA . GLU A 1 299 ? 4.108 -0.587 -26.208 1.00 85.88 299 GLU A CA 1
ATOM 2362 C C . GLU A 1 299 ? 2.697 -0.189 -26.650 1.00 85.88 299 GLU A C 1
ATOM 2364 O O . GLU A 1 299 ? 2.358 0.987 -26.676 1.00 85.88 299 GLU A O 1
ATOM 2369 N N . ASN A 1 300 ? 1.845 -1.163 -26.965 1.00 81.44 300 ASN A N 1
ATOM 2370 C CA . ASN A 1 300 ? 0.489 -0.947 -27.463 1.00 81.44 300 ASN A CA 1
ATOM 2371 C C . ASN A 1 300 ? -0.559 -0.898 -26.337 1.00 81.44 300 ASN A C 1
ATOM 2373 O O . ASN A 1 300 ? -1.723 -0.585 -26.570 1.00 81.44 300 ASN A O 1
ATOM 2377 N N . ILE A 1 301 ? -0.167 -1.285 -25.122 1.00 84.19 301 ILE A N 1
ATOM 2378 C CA . ILE A 1 301 ? -1.045 -1.400 -23.959 1.00 84.19 301 ILE A CA 1
ATOM 2379 C C . ILE A 1 301 ? -0.320 -0.911 -22.702 1.00 84.19 301 ILE A C 1
ATOM 2381 O O . ILE A 1 301 ? 0.810 -1.338 -22.436 1.00 84.19 301 ILE A O 1
ATOM 2385 N N . LEU A 1 302 ? -1.031 -0.113 -21.902 1.00 85.56 302 LEU A N 1
ATOM 2386 C CA . LEU A 1 302 ? -0.742 0.148 -20.494 1.00 85.56 302 LEU A CA 1
ATOM 2387 C C . LEU A 1 302 ? -1.683 -0.670 -19.618 1.00 85.56 302 LEU A C 1
ATOM 2389 O O . LEU A 1 302 ? -2.904 -0.580 -19.751 1.00 85.56 302 LEU A O 1
ATOM 2393 N N . HIS A 1 303 ? -1.115 -1.432 -18.692 1.00 79.38 303 HIS A N 1
ATOM 2394 C CA . HIS A 1 303 ? -1.883 -2.146 -17.683 1.00 79.38 303 HIS A CA 1
ATOM 2395 C C . HIS A 1 303 ? -1.701 -1.495 -16.315 1.00 79.38 303 HIS A C 1
ATOM 2397 O O . HIS A 1 303 ? -0.584 -1.449 -15.797 1.00 79.38 303 HIS A O 1
ATOM 2403 N N . PHE A 1 304 ? -2.799 -1.040 -15.720 1.00 76.06 304 PHE A N 1
ATOM 2404 C CA . PHE A 1 304 ? -2.827 -0.456 -14.386 1.00 76.06 304 PHE A CA 1
ATOM 2405 C C . PHE A 1 304 ? -3.130 -1.506 -13.329 1.00 76.06 304 PHE A C 1
ATOM 2407 O O . PHE A 1 304 ? -3.973 -2.386 -13.504 1.00 76.06 304 PHE A O 1
ATOM 2414 N N . ALA A 1 305 ? -2.462 -1.373 -12.193 1.00 63.38 305 ALA A N 1
ATOM 2415 C CA . ALA A 1 305 ? -2.698 -2.212 -11.033 1.00 63.38 305 ALA A CA 1
ATOM 2416 C C . ALA A 1 305 ? -3.932 -1.679 -10.273 1.00 63.38 305 ALA A C 1
ATOM 2418 O O . ALA A 1 305 ? -3.839 -0.595 -9.708 1.00 63.38 305 ALA A O 1
ATOM 2419 N N . VAL A 1 306 ? -5.080 -2.375 -10.242 1.00 58.31 306 VAL A N 1
ATOM 2420 C CA . VAL A 1 306 ? -6.343 -1.828 -9.675 1.00 58.31 306 VAL A CA 1
ATOM 2421 C C . VAL A 1 306 ? -6.866 -2.618 -8.470 1.00 58.31 306 VAL A C 1
ATOM 2423 O O . VAL A 1 306 ? -6.602 -3.805 -8.326 1.00 58.31 306 VAL A O 1
ATOM 2426 N N . PHE A 1 307 ? -7.608 -1.924 -7.596 1.00 52.41 307 PHE A N 1
ATOM 2427 C CA . PHE A 1 307 ? -8.120 -2.393 -6.300 1.00 52.41 307 PHE A CA 1
ATOM 2428 C C . PHE A 1 307 ? -9.459 -3.152 -6.340 1.00 52.41 307 PHE A C 1
ATOM 2430 O O . PHE A 1 307 ? -9.855 -3.713 -5.322 1.00 52.41 307 PHE A O 1
ATOM 2437 N N . LYS A 1 308 ? -10.193 -3.145 -7.462 1.00 46.31 308 LYS A N 1
ATOM 2438 C CA . LYS A 1 308 ? -11.577 -3.641 -7.513 1.00 46.31 308 LYS A CA 1
ATOM 2439 C C . LYS A 1 308 ? -11.664 -5.007 -8.190 1.00 46.31 308 LYS A C 1
ATOM 2441 O O . LYS A 1 308 ? -11.322 -5.122 -9.362 1.00 46.31 308 LYS A O 1
ATOM 2446 N N . ASP A 1 309 ? -12.120 -6.009 -7.437 1.00 46.69 309 ASP A N 1
ATOM 2447 C CA . ASP A 1 309 ? -12.598 -7.328 -7.893 1.00 46.69 309 ASP A CA 1
ATOM 2448 C C . ASP A 1 309 ? -11.698 -8.087 -8.891 1.00 46.69 309 ASP A C 1
ATOM 2450 O O . ASP A 1 309 ? -12.147 -8.986 -9.599 1.00 46.69 309 ASP A O 1
ATOM 2454 N N . GLY A 1 310 ? -10.404 -7.755 -8.932 1.00 45.25 310 GLY A N 1
ATOM 2455 C CA . GLY A 1 310 ? -9.451 -8.360 -9.858 1.00 45.25 310 GLY A CA 1
ATOM 2456 C C . GLY A 1 310 ? -9.659 -7.989 -11.327 1.00 45.25 310 GLY A C 1
ATOM 2457 O O . GLY A 1 310 ? -9.153 -8.693 -12.199 1.00 45.25 310 GLY A O 1
ATOM 2458 N N . GLU A 1 311 ? -10.378 -6.908 -11.633 1.00 51.00 311 GLU A N 1
ATOM 2459 C CA . GLU A 1 311 ? -10.535 -6.458 -13.015 1.00 51.00 311 GLU A CA 1
ATOM 2460 C C . GLU A 1 311 ? -9.276 -5.716 -13.500 1.00 51.00 311 GLU A C 1
ATOM 2462 O O . GLU A 1 311 ? -8.812 -4.742 -12.902 1.00 51.00 311 GLU A O 1
ATOM 2467 N N . SER A 1 312 ? -8.707 -6.189 -14.613 1.00 56.81 312 SER A N 1
ATOM 2468 C CA . SER A 1 312 ? -7.573 -5.553 -15.287 1.00 56.81 312 SER A CA 1
ATOM 2469 C C . SER A 1 312 ? -7.999 -4.215 -15.889 1.00 56.81 312 SER A C 1
ATOM 2471 O O . SER A 1 312 ? -8.901 -4.187 -16.731 1.00 56.81 312 SER A O 1
ATOM 2473 N N . CYS A 1 313 ? -7.326 -3.120 -15.535 1.00 70.94 313 CYS A N 1
ATOM 2474 C CA . CYS A 1 313 ? -7.586 -1.829 -16.161 1.00 70.94 313 CYS A CA 1
ATOM 2475 C C . CYS A 1 313 ? -6.542 -1.541 -17.232 1.00 70.94 313 CYS A C 1
ATOM 2477 O O . CYS A 1 313 ? -5.354 -1.367 -16.951 1.00 70.94 313 CYS A O 1
ATOM 2479 N N . ILE A 1 314 ? -7.008 -1.549 -18.477 1.00 78.06 314 ILE A N 1
ATOM 2480 C CA . ILE A 1 314 ? -6.155 -1.578 -19.656 1.00 78.06 314 ILE A CA 1
ATOM 2481 C C . ILE A 1 314 ? -6.443 -0.350 -20.504 1.00 78.06 314 ILE A C 1
ATOM 2483 O O . ILE A 1 314 ? -7.587 -0.137 -20.908 1.00 78.06 314 ILE A O 1
ATOM 2487 N N . ILE A 1 315 ? -5.401 0.421 -20.795 1.00 83.69 315 ILE A N 1
ATOM 2488 C CA . ILE A 1 315 ? -5.437 1.530 -21.745 1.00 83.69 315 ILE A CA 1
ATOM 2489 C C . ILE A 1 315 ? -4.701 1.107 -23.017 1.00 83.69 315 ILE A C 1
ATOM 2491 O O . ILE A 1 315 ? -3.580 0.604 -22.953 1.00 83.69 315 ILE A O 1
ATOM 2495 N N . ASP A 1 316 ? -5.329 1.327 -24.167 1.00 84.12 316 ASP A N 1
ATOM 2496 C CA . ASP A 1 316 ? -4.666 1.290 -25.472 1.00 84.12 316 ASP A CA 1
ATOM 2497 C C . ASP A 1 316 ? -3.816 2.555 -25.640 1.00 84.12 316 ASP A C 1
ATOM 2499 O O . ASP A 1 316 ? -4.337 3.662 -25.498 1.00 84.12 316 ASP A O 1
ATOM 2503 N N . THR A 1 317 ? -2.529 2.415 -25.953 1.00 85.25 317 THR A N 1
ATOM 2504 C CA . THR A 1 317 ? -1.616 3.559 -26.135 1.00 85.25 317 THR A CA 1
ATOM 2505 C C . THR A 1 317 ? -1.816 4.282 -27.464 1.00 85.25 317 THR A C 1
ATOM 2507 O O . THR A 1 317 ? -1.353 5.408 -27.609 1.00 85.25 317 THR A O 1
ATOM 2510 N N . VAL A 1 318 ? -2.539 3.709 -28.433 1.00 81.88 318 VAL A N 1
ATOM 2511 C CA . VAL A 1 318 ? -2.833 4.419 -29.690 1.00 81.88 318 VAL A CA 1
ATOM 2512 C C . VAL A 1 318 ? -3.767 5.596 -29.419 1.00 81.88 318 VAL A C 1
ATOM 2514 O O . VAL A 1 318 ? -3.519 6.718 -29.857 1.00 81.88 318 VAL A O 1
ATOM 2517 N N . ASN A 1 319 ? -4.838 5.348 -28.663 1.00 81.31 319 ASN A N 1
ATOM 2518 C CA . ASN A 1 319 ? -5.875 6.345 -28.392 1.00 81.31 319 ASN A CA 1
ATOM 2519 C C . ASN A 1 319 ? -5.851 6.888 -26.960 1.00 81.31 319 ASN A C 1
ATOM 2521 O O . ASN A 1 319 ? -6.613 7.805 -26.658 1.00 81.31 319 ASN A O 1
ATOM 2525 N N . PHE A 1 320 ? -5.037 6.299 -26.081 1.00 82.12 320 PHE A N 1
ATOM 2526 C CA . PHE A 1 320 ? -5.052 6.534 -24.635 1.00 82.12 320 PHE A CA 1
ATOM 2527 C C . PHE A 1 320 ? -6.456 6.390 -24.032 1.00 82.12 320 PHE A C 1
ATOM 2529 O O . PHE A 1 320 ? -6.882 7.157 -23.172 1.00 82.12 320 PHE A O 1
ATOM 2536 N N . LYS A 1 321 ? -7.193 5.377 -24.501 1.00 82.50 321 LYS A N 1
ATOM 2537 C CA . LYS A 1 321 ? -8.543 5.049 -24.029 1.00 82.50 321 LYS A CA 1
ATOM 2538 C C . LYS A 1 321 ? -8.575 3.681 -23.373 1.00 82.50 321 LYS A C 1
ATOM 2540 O O . LYS A 1 321 ? -7.860 2.767 -23.782 1.00 82.50 321 LYS A O 1
ATOM 2545 N N . PHE A 1 322 ? -9.448 3.545 -22.380 1.00 77.88 322 PHE A N 1
ATOM 2546 C CA . PHE A 1 322 ? -9.728 2.256 -21.766 1.00 77.88 322 PHE A CA 1
ATOM 2547 C C . PHE A 1 322 ? -10.324 1.290 -22.793 1.00 77.88 322 PHE A C 1
ATOM 2549 O O . PHE A 1 322 ? -11.218 1.658 -23.556 1.00 77.88 322 PHE A O 1
ATOM 2556 N N . ILE A 1 323 ? -9.808 0.060 -22.813 1.00 72.56 323 ILE A N 1
ATOM 2557 C CA . ILE A 1 323 ? -10.231 -0.986 -23.755 1.00 72.56 323 ILE A CA 1
ATOM 2558 C C . ILE A 1 323 ? -11.562 -1.627 -23.318 1.00 72.56 323 ILE A C 1
ATOM 2560 O O . ILE A 1 323 ? -12.323 -2.097 -24.161 1.00 72.56 323 ILE A O 1
ATOM 2564 N N . SER A 1 324 ? -11.870 -1.644 -22.019 1.00 62.97 324 SER A N 1
ATOM 2565 C CA . SER A 1 324 ? -13.130 -2.165 -21.475 1.00 62.97 324 SER A CA 1
ATOM 2566 C C . SER A 1 324 ? -14.192 -1.067 -21.319 1.00 62.97 324 SER A C 1
ATOM 2568 O O . SER A 1 324 ? -13.935 -0.003 -20.752 1.00 62.97 324 SER A O 1
ATOM 2570 N N . GLU A 1 325 ? -15.417 -1.334 -21.789 1.00 46.59 325 GLU A N 1
ATOM 2571 C CA . GLU A 1 325 ? -16.567 -0.451 -21.563 1.00 46.59 325 GLU A CA 1
ATOM 2572 C C . GLU A 1 325 ? -16.958 -0.447 -20.074 1.00 46.59 325 GLU A C 1
ATOM 2574 O O . GLU A 1 325 ? -17.180 -1.497 -19.480 1.00 46.59 325 GLU A O 1
ATOM 2579 N N . GLY A 1 326 ? -17.035 0.744 -19.468 1.00 45.62 326 GLY A N 1
ATOM 2580 C CA . GLY A 1 326 ? -17.424 0.944 -18.062 1.00 45.62 326 GLY A CA 1
ATOM 2581 C C . GLY A 1 326 ? -16.362 1.650 -17.215 1.00 45.62 326 GLY A C 1
ATOM 2582 O O . GLY A 1 326 ? -16.699 2.331 -16.247 1.00 45.62 326 GLY A O 1
ATOM 2583 N N . TYR A 1 327 ? -15.094 1.591 -17.624 1.00 50.94 327 TYR A N 1
ATOM 2584 C CA . TYR A 1 327 ? -14.009 2.305 -16.952 1.00 50.94 327 TYR A CA 1
ATOM 2585 C C . TYR A 1 327 ? -13.884 3.746 -17.460 1.00 50.94 327 TYR A C 1
ATOM 2587 O O . TYR A 1 327 ? -13.922 4.014 -18.659 1.00 50.94 327 TYR A O 1
ATOM 2595 N N . GLY A 1 328 ? -13.787 4.695 -16.524 1.00 45.62 328 GLY A N 1
ATOM 2596 C CA . GLY A 1 328 ? -13.705 6.132 -16.809 1.00 45.62 328 GLY A CA 1
ATOM 2597 C C . GLY A 1 328 ? -15.045 6.878 -16.890 1.00 45.62 328 GLY A C 1
ATOM 2598 O O . GLY A 1 328 ? -15.024 8.101 -16.967 1.00 45.62 328 GLY A O 1
ATOM 2599 N N . LYS A 1 329 ? -16.206 6.202 -16.827 1.00 40.84 329 LYS A N 1
ATOM 2600 C CA . LYS A 1 329 ? -17.515 6.895 -16.767 1.00 40.84 329 LYS A CA 1
ATOM 2601 C C . LYS A 1 329 ? -18.009 7.215 -15.363 1.00 40.84 329 LYS A C 1
ATOM 2603 O O . LYS A 1 329 ? -18.859 8.075 -15.225 1.00 40.84 329 LYS A O 1
ATOM 2608 N N . GLU A 1 330 ? -17.446 6.572 -14.354 1.00 43.97 330 GLU A N 1
ATOM 2609 C CA . GLU A 1 330 ? -17.619 6.879 -12.938 1.00 43.97 330 GLU A CA 1
ATOM 2610 C C . GLU A 1 330 ? -16.658 5.926 -12.225 1.00 43.97 330 GLU A C 1
ATOM 2612 O O . GLU A 1 330 ? -17.034 4.839 -11.786 1.00 43.97 330 GLU A O 1
ATOM 2617 N N . TYR A 1 331 ? -15.371 6.276 -12.146 1.00 44.09 331 TYR A N 1
ATOM 2618 C CA . TYR A 1 331 ? -14.558 5.717 -11.069 1.00 44.09 331 TYR A CA 1
ATOM 2619 C C . TYR A 1 331 ? -15.132 6.347 -9.796 1.00 44.09 331 TYR A C 1
ATOM 2621 O O . TYR A 1 331 ? -14.622 7.361 -9.331 1.00 44.09 331 TYR A O 1
ATOM 2629 N N . LYS A 1 332 ? -16.288 5.841 -9.329 1.00 44.22 332 LYS A N 1
ATOM 2630 C CA . LYS A 1 332 ? -16.819 6.127 -7.999 1.00 44.22 332 LYS A CA 1
ATOM 2631 C C . LYS A 1 332 ? -15.703 5.691 -7.072 1.00 44.22 332 LYS A C 1
ATOM 2633 O O . LYS A 1 332 ? -15.450 4.495 -6.958 1.00 44.22 332 LYS A O 1
ATOM 2638 N N . ASN A 1 333 ? -14.927 6.691 -6.666 1.00 48.06 333 ASN A N 1
ATOM 2639 C CA . ASN A 1 333 ? -14.152 6.819 -5.451 1.00 48.06 333 ASN A CA 1
ATOM 2640 C C . ASN A 1 333 ? -13.939 5.481 -4.751 1.00 48.06 333 ASN A C 1
ATOM 2642 O O . ASN A 1 333 ? -14.884 4.800 -4.372 1.00 48.06 333 ASN A O 1
ATOM 2646 N N . SER A 1 334 ? -12.688 5.065 -4.571 1.00 56.12 334 SER A N 1
ATOM 2647 C CA . SER A 1 334 ? -12.413 3.981 -3.630 1.00 56.12 334 SER A CA 1
ATOM 2648 C C . SER A 1 334 ? -12.812 4.490 -2.243 1.00 56.12 334 SER A C 1
ATOM 2650 O O . SER A 1 334 ? -11.993 5.090 -1.550 1.00 56.12 334 SER A O 1
ATOM 2652 N N . ASP A 1 335 ? -14.082 4.304 -1.884 1.00 68.44 335 ASP A N 1
ATOM 2653 C CA . ASP A 1 335 ? -14.769 5.073 -0.847 1.00 68.44 335 ASP A CA 1
ATOM 2654 C C . ASP A 1 335 ? -14.064 4.947 0.506 1.00 68.44 335 ASP A C 1
ATOM 2656 O O . ASP A 1 335 ? -13.977 5.913 1.254 1.00 68.44 335 ASP A O 1
ATOM 2660 N N . ILE A 1 336 ? -13.470 3.782 0.793 1.00 72.88 336 ILE A N 1
ATOM 2661 C CA . ILE A 1 336 ? -12.637 3.566 1.985 1.00 72.88 336 ILE A CA 1
ATOM 2662 C C . ILE A 1 336 ? -11.376 4.428 1.939 1.00 72.88 336 ILE A C 1
ATOM 2664 O O . ILE A 1 336 ? -11.072 5.103 2.914 1.00 72.88 336 ILE A O 1
ATOM 2668 N N . ARG A 1 337 ? -10.623 4.425 0.834 1.00 71.56 337 ARG A N 1
ATOM 2669 C CA . ARG A 1 337 ? -9.392 5.223 0.708 1.00 71.56 337 ARG A CA 1
ATOM 2670 C C . ARG A 1 337 ? -9.699 6.706 0.855 1.00 71.56 337 ARG A C 1
ATOM 2672 O O . ARG A 1 337 ? -8.971 7.402 1.547 1.00 71.56 337 ARG A O 1
ATOM 2679 N N . ASP A 1 338 ? -10.772 7.170 0.229 1.00 73.50 338 ASP A N 1
ATOM 2680 C CA . ASP A 1 338 ? -11.147 8.580 0.252 1.00 73.50 338 ASP A CA 1
ATOM 2681 C C . ASP A 1 338 ? -11.675 8.969 1.645 1.00 73.50 338 ASP A C 1
ATOM 2683 O O . ASP A 1 338 ? -11.270 9.993 2.192 1.00 73.50 338 ASP A O 1
ATOM 2687 N N . THR A 1 339 ? -12.444 8.088 2.299 1.00 79.62 339 THR A N 1
ATOM 2688 C CA . THR A 1 339 ? -12.810 8.224 3.722 1.00 79.62 339 THR A CA 1
ATOM 2689 C C . THR A 1 339 ? -11.566 8.337 4.599 1.00 79.62 339 THR A C 1
ATOM 2691 O O . THR A 1 339 ? -11.463 9.252 5.410 1.00 79.62 339 THR A O 1
ATOM 2694 N N . MET A 1 340 ? -10.583 7.458 4.416 1.00 79.56 340 MET A N 1
ATOM 2695 C CA . MET A 1 340 ? -9.365 7.454 5.226 1.00 79.56 340 MET A CA 1
ATOM 2696 C C . MET A 1 340 ? -8.423 8.620 4.905 1.00 79.56 340 MET A C 1
ATOM 2698 O O . MET A 1 340 ? -7.739 9.110 5.798 1.00 79.56 340 MET A O 1
ATOM 2702 N N . PHE A 1 341 ? -8.418 9.118 3.669 1.00 74.88 341 PHE A N 1
ATOM 2703 C CA . PHE A 1 341 ? -7.732 10.360 3.315 1.00 74.88 341 PHE A CA 1
ATOM 2704 C C . PHE A 1 341 ? -8.356 11.555 4.044 1.00 74.88 341 PHE A C 1
ATOM 2706 O O . PHE A 1 341 ? -7.638 12.377 4.607 1.00 74.88 341 PHE A O 1
ATOM 2713 N N . ARG A 1 342 ? -9.690 11.615 4.134 1.00 79.50 342 ARG A N 1
ATOM 2714 C CA . ARG A 1 342 ? -10.381 12.635 4.938 1.00 79.50 342 ARG A CA 1
ATOM 2715 C C . ARG A 1 342 ? -10.084 12.487 6.433 1.00 79.50 342 ARG A C 1
ATOM 2717 O O . ARG A 1 342 ? -9.841 13.486 7.099 1.00 79.50 342 ARG A O 1
ATOM 2724 N N . VAL A 1 343 ? -10.014 11.259 6.953 1.00 81.81 343 VAL A N 1
ATOM 2725 C CA . VAL A 1 343 ? -9.558 10.987 8.332 1.00 81.81 343 VAL A CA 1
ATOM 2726 C C . VAL A 1 343 ? -8.152 11.552 8.569 1.00 81.81 343 VAL A C 1
ATOM 2728 O O . VAL A 1 343 ? -7.921 12.214 9.578 1.00 81.81 343 VAL A O 1
ATOM 2731 N N . LEU A 1 344 ? -7.222 11.346 7.631 1.00 76.19 344 LEU A N 1
ATOM 2732 C CA . LEU A 1 344 ? -5.876 11.923 7.696 1.00 76.19 344 LEU A CA 1
ATOM 2733 C C . LEU A 1 344 ? -5.902 13.459 7.665 1.00 76.19 344 LEU A C 1
ATOM 2735 O O . LEU A 1 344 ? -5.215 14.089 8.465 1.00 76.19 344 LEU A O 1
ATOM 2739 N N . ASN A 1 345 ? -6.721 14.073 6.808 1.00 74.94 345 ASN A N 1
ATOM 2740 C CA . ASN A 1 345 ? -6.870 15.532 6.771 1.00 74.94 345 ASN A CA 1
ATOM 2741 C C . ASN A 1 345 ? -7.427 16.091 8.087 1.00 74.94 345 ASN A C 1
ATOM 2743 O O . ASN A 1 345 ? -6.918 17.098 8.581 1.00 74.94 345 ASN A O 1
ATOM 2747 N N . ILE A 1 346 ? -8.410 15.413 8.692 1.00 79.62 346 ILE A N 1
ATOM 2748 C CA . ILE A 1 346 ? -8.935 15.761 10.017 1.00 79.62 346 ILE A CA 1
ATOM 2749 C C . ILE A 1 346 ? -7.798 15.762 11.038 1.00 79.62 346 ILE A C 1
ATOM 2751 O O . ILE A 1 346 ? -7.577 16.780 11.692 1.00 79.62 346 ILE A O 1
ATOM 2755 N N . TYR A 1 347 ? -7.036 14.670 11.142 1.00 76.19 347 TYR A N 1
ATOM 2756 C CA . TYR A 1 347 ? -5.921 14.577 12.090 1.00 76.19 347 TYR A CA 1
ATOM 2757 C C . TYR A 1 347 ? -4.786 15.577 11.806 1.00 76.19 347 TYR A C 1
ATOM 2759 O O . TYR A 1 347 ? -4.060 15.955 12.724 1.00 76.19 347 TYR A O 1
ATOM 2767 N N . GLY A 1 348 ? -4.623 16.012 10.553 1.00 70.56 348 GLY A N 1
ATOM 2768 C CA . GLY A 1 348 ? -3.623 17.005 10.149 1.00 70.56 348 GLY A CA 1
ATOM 2769 C C . GLY A 1 348 ? -4.036 18.457 10.408 1.00 70.56 348 GLY A C 1
ATOM 2770 O O . GLY A 1 348 ? -3.185 19.351 10.371 1.00 70.56 348 GLY A O 1
ATOM 2771 N N . SER A 1 349 ? -5.320 18.710 10.674 1.00 72.88 349 SER A N 1
ATOM 2772 C CA . SER A 1 349 ? -5.860 20.057 10.855 1.00 72.88 349 SER A CA 1
ATOM 2773 C C . SER A 1 349 ? -5.442 20.689 12.187 1.00 72.88 349 SER A C 1
ATOM 2775 O O . SER A 1 349 ? -5.467 20.052 13.242 1.00 72.88 349 SER A O 1
ATOM 2777 N N . ASP A 1 350 ? -5.143 21.993 12.159 1.00 73.88 350 ASP A N 1
ATOM 2778 C CA . ASP A 1 350 ? -4.877 22.804 13.357 1.00 73.88 350 ASP A CA 1
ATOM 2779 C C . ASP A 1 350 ? -6.060 22.873 14.325 1.00 73.88 350 ASP A C 1
ATOM 2781 O O . ASP A 1 350 ? -5.876 23.029 15.537 1.00 73.88 350 ASP A O 1
ATOM 2785 N N . THR A 1 351 ? -7.271 22.768 13.783 1.00 79.75 351 THR A N 1
ATOM 2786 C CA . THR A 1 351 ? -8.519 22.816 14.540 1.00 79.75 351 THR A CA 1
ATOM 2787 C C . THR A 1 351 ? -9.459 21.708 14.073 1.00 79.75 351 THR A C 1
ATOM 2789 O O . THR A 1 351 ? -9.728 21.628 12.869 1.00 79.75 351 THR A O 1
ATOM 2792 N N . PRO A 1 352 ? -9.998 20.881 14.986 1.00 80.38 352 PRO A N 1
ATOM 2793 C CA . PRO A 1 352 ? -10.949 19.840 14.621 1.00 80.38 352 PRO A CA 1
ATOM 2794 C C . PRO A 1 352 ? -12.226 20.467 14.050 1.00 80.38 352 PRO A C 1
ATOM 2796 O O . PRO A 1 352 ? -12.866 21.299 14.697 1.00 80.38 352 PRO A O 1
ATOM 2799 N N . ASN A 1 353 ? -12.616 20.058 12.843 1.00 87.44 353 ASN A N 1
ATOM 2800 C CA . ASN A 1 353 ? -13.899 20.429 12.258 1.00 87.44 353 ASN A CA 1
ATOM 2801 C C . ASN A 1 353 ? -14.967 19.418 12.695 1.00 87.44 353 ASN A C 1
ATOM 2803 O O . ASN A 1 353 ? -15.045 18.306 12.178 1.00 87.44 353 ASN A O 1
ATOM 2807 N N . ILE A 1 354 ? -15.797 19.813 13.660 1.00 88.94 354 ILE A N 1
ATOM 2808 C CA . ILE A 1 354 ? -16.795 18.932 14.281 1.00 88.94 354 ILE A CA 1
ATOM 2809 C C . ILE A 1 354 ? -17.846 18.431 13.280 1.00 88.94 354 ILE A C 1
ATOM 2811 O O . ILE A 1 354 ? -18.285 17.286 13.375 1.00 88.94 354 ILE A O 1
ATOM 2815 N N . GLU A 1 355 ? -18.245 19.258 12.313 1.00 89.38 355 GLU A N 1
ATOM 2816 C CA . GLU A 1 355 ? -19.244 18.859 11.316 1.00 89.38 355 GLU A CA 1
ATOM 2817 C C . GLU A 1 355 ? -18.665 17.868 10.307 1.00 89.38 355 GLU A C 1
ATOM 2819 O O . GLU A 1 355 ? -19.338 16.913 9.927 1.00 89.38 355 GLU A O 1
ATOM 2824 N N . GLU A 1 356 ? -17.394 18.022 9.941 1.00 87.19 356 GLU A N 1
ATOM 2825 C CA . GLU A 1 356 ? -16.696 17.048 9.100 1.00 87.19 356 GLU A CA 1
ATOM 2826 C C . GLU A 1 356 ? -16.480 15.715 9.830 1.00 87.19 356 GLU A C 1
ATOM 2828 O O . GLU A 1 356 ? -16.732 14.648 9.268 1.00 87.19 356 GLU A O 1
ATOM 2833 N N . ILE A 1 357 ? -16.109 15.766 11.114 1.00 90.19 357 ILE A N 1
ATOM 2834 C CA . ILE A 1 357 ? -15.988 14.585 11.975 1.00 90.19 357 ILE A CA 1
ATOM 2835 C C . ILE A 1 357 ? -17.302 13.788 11.987 1.00 90.19 357 ILE A C 1
ATOM 2837 O O . ILE A 1 357 ? -17.292 12.582 11.750 1.00 90.19 357 ILE A O 1
ATOM 2841 N N . LYS A 1 358 ? -18.452 14.441 12.183 1.00 91.12 358 LYS A N 1
ATOM 2842 C CA . LYS A 1 358 ? -19.763 13.764 12.204 1.00 91.12 358 LYS A CA 1
ATOM 2843 C C . LYS A 1 358 ? -20.163 13.133 10.867 1.00 91.12 358 LYS A C 1
ATOM 2845 O O . LYS A 1 358 ? -21.017 12.253 10.850 1.00 91.12 358 LYS A O 1
ATOM 2850 N N . GLN A 1 359 ? -19.582 13.577 9.753 1.00 90.06 359 GLN A N 1
ATOM 2851 C CA . GLN A 1 359 ? -19.839 12.983 8.438 1.00 90.06 359 GLN A CA 1
ATOM 2852 C C . GLN A 1 359 ? -19.048 11.693 8.203 1.00 90.06 359 GLN A C 1
ATOM 2854 O O . GLN A 1 359 ? -19.424 10.911 7.334 1.00 90.06 359 GLN A O 1
ATOM 2859 N N . ILE A 1 360 ? -17.951 11.487 8.934 1.00 90.12 360 ILE A N 1
ATOM 2860 C CA . ILE A 1 360 ? -17.010 10.381 8.713 1.00 90.12 360 ILE A CA 1
ATOM 2861 C C . ILE A 1 360 ? -17.079 9.357 9.843 1.00 90.12 360 ILE A C 1
ATOM 2863 O O . ILE A 1 360 ? -16.973 8.159 9.591 1.00 90.12 360 ILE A O 1
ATOM 2867 N N . PHE A 1 361 ? -17.266 9.812 11.080 1.00 92.62 361 PHE A N 1
ATOM 2868 C CA . PHE A 1 361 ? -17.288 8.972 12.268 1.00 92.62 361 PHE A CA 1
ATOM 2869 C C . PHE A 1 361 ? -18.722 8.756 12.743 1.00 92.62 361 PHE A C 1
ATOM 2871 O O . PHE A 1 361 ? -19.490 9.707 12.886 1.00 92.62 361 PHE A O 1
ATOM 2878 N N . ILE A 1 362 ? -19.076 7.508 13.043 1.00 92.81 362 ILE A N 1
ATOM 2879 C CA . ILE A 1 362 ? -20.367 7.143 13.633 1.00 92.81 362 ILE A CA 1
ATOM 2880 C C . ILE A 1 362 ? -20.165 6.154 14.778 1.00 92.81 362 ILE A C 1
ATOM 2882 O O . ILE A 1 362 ? -19.174 5.432 14.820 1.00 92.81 362 ILE A O 1
ATOM 2886 N N . ASN A 1 363 ? -21.149 6.059 15.668 1.00 90.44 363 ASN A N 1
ATOM 2887 C CA . ASN A 1 363 ? -21.221 4.954 16.620 1.00 90.44 363 ASN A CA 1
ATOM 2888 C C . ASN A 1 363 ? -22.025 3.795 16.003 1.00 90.44 363 ASN A C 1
ATOM 2890 O O . ASN A 1 363 ? -22.983 4.006 15.249 1.00 90.44 363 ASN A O 1
ATOM 2894 N N . THR A 1 364 ? -21.662 2.560 16.328 1.00 86.38 364 THR A N 1
ATOM 2895 C CA . THR A 1 364 ? -22.425 1.353 15.995 1.00 86.38 364 THR A CA 1
ATOM 2896 C C . THR A 1 364 ? -22.382 0.369 17.158 1.00 86.38 364 THR A C 1
ATOM 2898 O O . THR A 1 364 ? -21.438 0.351 17.938 1.00 86.38 364 THR A O 1
ATOM 2901 N N . TYR A 1 365 ? -23.419 -0.454 17.280 1.00 82.00 365 TYR A N 1
ATOM 2902 C CA . TYR A 1 365 ? -23.530 -1.475 18.328 1.00 82.00 365 TYR A CA 1
ATOM 2903 C C . TYR A 1 365 ? -23.627 -2.898 17.757 1.00 82.00 365 TYR A C 1
ATOM 2905 O O . TYR A 1 365 ? -23.748 -3.855 18.513 1.00 82.00 365 TYR A O 1
ATOM 2913 N N . ASP A 1 366 ? -23.549 -3.033 16.430 1.00 71.19 366 ASP A N 1
ATOM 2914 C CA . ASP A 1 366 ? -23.534 -4.301 15.697 1.00 71.19 366 ASP A CA 1
ATOM 2915 C C . ASP A 1 366 ? -22.179 -4.465 14.970 1.00 71.19 366 ASP A C 1
ATOM 2917 O O . ASP A 1 366 ? -21.777 -3.548 14.241 1.00 71.19 366 ASP A O 1
ATOM 2921 N N . PRO A 1 367 ? -21.457 -5.593 15.154 1.00 65.12 367 PRO A N 1
ATOM 2922 C CA . PRO A 1 367 ? -21.824 -6.757 15.974 1.00 65.12 367 PRO A CA 1
ATOM 2923 C C . PRO A 1 367 ? -21.546 -6.542 17.466 1.00 65.12 367 PRO A C 1
ATOM 2925 O O . PRO A 1 367 ? -22.071 -7.272 18.300 1.00 65.12 367 PRO A O 1
ATOM 2928 N N . ILE A 1 368 ? -20.720 -5.548 17.791 1.00 73.38 368 ILE A N 1
ATOM 2929 C CA . ILE A 1 368 ? -20.363 -5.143 19.147 1.00 73.38 368 ILE A CA 1
ATOM 2930 C C . ILE A 1 368 ? -20.217 -3.618 19.211 1.00 73.38 368 ILE A C 1
ATOM 2932 O O . ILE A 1 368 ? -20.021 -2.990 18.165 1.00 73.38 368 ILE A O 1
ATOM 2936 N N . PRO A 1 369 ? -20.298 -3.017 20.413 1.00 81.31 369 PRO A N 1
ATOM 2937 C CA . PRO A 1 369 ? -20.155 -1.578 20.599 1.00 81.31 369 PRO A CA 1
ATOM 2938 C C . PRO A 1 369 ? -18.845 -1.027 20.030 1.00 81.31 369 PRO A C 1
ATOM 2940 O O . PRO A 1 369 ? -17.754 -1.534 20.313 1.00 81.31 369 PRO A O 1
ATOM 2943 N N . GLN A 1 370 ? -18.997 0.027 19.239 1.00 84.56 370 GLN A N 1
ATOM 2944 C CA . GLN A 1 370 ? -17.958 0.797 18.578 1.00 84.56 370 GLN A CA 1
ATOM 2945 C C . GLN A 1 370 ? -18.386 2.259 18.572 1.00 84.56 370 GLN A C 1
ATOM 2947 O O . GLN A 1 370 ? -19.468 2.595 18.083 1.00 84.56 370 GLN A O 1
ATOM 2952 N N . GLU A 1 371 ? -17.589 3.125 19.185 1.00 87.56 371 GLU A N 1
ATOM 2953 C CA . GLU A 1 371 ? -18.019 4.477 19.537 1.00 87.56 371 GLU A CA 1
ATOM 2954 C C . GLU A 1 371 ? -17.004 5.531 19.083 1.00 87.56 371 GLU A C 1
ATOM 2956 O O . GLU A 1 371 ? -16.712 6.496 19.798 1.00 87.56 371 GLU A O 1
ATOM 2961 N N . ALA A 1 372 ? -16.485 5.364 17.863 1.00 88.88 372 ALA A N 1
ATOM 2962 C CA . ALA A 1 372 ? -15.462 6.240 17.308 1.00 88.88 372 ALA A CA 1
ATOM 2963 C C . ALA A 1 372 ? -15.881 7.711 17.267 1.00 88.88 372 ALA A C 1
ATOM 2965 O O . ALA A 1 372 ? -15.034 8.569 17.506 1.00 88.88 372 ALA A O 1
ATOM 2966 N N . LEU A 1 373 ? -17.159 8.025 17.014 1.00 90.88 373 LEU A N 1
ATOM 2967 C CA . LEU A 1 373 ? -17.621 9.416 17.037 1.00 90.88 373 LEU A CA 1
ATOM 2968 C C . LEU A 1 373 ? -17.500 10.022 18.441 1.00 90.88 373 LEU A C 1
ATOM 2970 O O . LEU A 1 373 ? -17.089 11.168 18.580 1.00 90.88 373 LEU A O 1
ATOM 2974 N N . GLU A 1 374 ? -17.824 9.271 19.491 1.00 87.81 374 GLU A N 1
ATOM 2975 C CA . GLU A 1 374 ? -17.660 9.764 20.863 1.00 87.81 374 GLU A CA 1
ATOM 2976 C C . GLU A 1 374 ? -16.177 9.962 21.202 1.00 87.81 374 GLU A C 1
ATOM 2978 O O . GLU A 1 374 ? -15.803 11.005 21.738 1.00 87.81 374 GLU A O 1
ATOM 2983 N N . ASN A 1 375 ? -15.318 9.008 20.834 1.00 83.62 375 ASN A N 1
ATOM 2984 C CA . ASN A 1 375 ? -13.890 9.081 21.157 1.00 83.62 375 ASN A CA 1
ATOM 2985 C C . ASN A 1 375 ? -13.203 10.243 20.450 1.00 83.62 375 ASN A C 1
ATOM 2987 O O . ASN A 1 375 ? -12.487 11.005 21.093 1.00 83.62 375 ASN A O 1
ATOM 2991 N N . ILE A 1 376 ? -13.455 10.423 19.152 1.00 85.12 376 ILE A N 1
ATOM 2992 C CA . ILE A 1 376 ? -12.814 11.494 18.387 1.00 85.12 376 ILE A CA 1
ATOM 2993 C C . ILE A 1 376 ? -13.282 12.881 18.837 1.00 85.12 376 ILE A C 1
ATOM 2995 O O . ILE A 1 376 ? -12.496 13.825 18.830 1.00 85.12 376 ILE A O 1
ATOM 2999 N N . LEU A 1 377 ? -14.540 13.019 19.272 1.00 87.19 377 LEU A N 1
ATOM 3000 C CA . LEU A 1 377 ? -15.041 14.276 19.828 1.00 87.19 377 LEU A CA 1
ATOM 3001 C C . LEU A 1 377 ? -14.388 14.583 21.183 1.00 87.19 377 LEU A C 1
ATOM 3003 O O . LEU A 1 377 ? -13.992 15.723 21.410 1.00 87.19 377 LEU A O 1
ATOM 3007 N N . LEU A 1 378 ? -14.189 13.576 22.041 1.00 82.31 378 LEU A N 1
ATOM 3008 C CA . LEU A 1 378 ? -13.447 13.741 23.297 1.00 82.31 378 LEU A CA 1
ATOM 3009 C C . LEU A 1 378 ? -11.969 14.105 23.058 1.00 82.31 378 LEU A C 1
ATOM 3011 O O . LEU A 1 378 ? -11.406 14.911 23.799 1.00 82.31 378 LEU A O 1
ATOM 3015 N N . GLU A 1 379 ? -11.337 13.544 22.022 1.00 79.81 379 GLU A N 1
ATOM 3016 C CA . GLU A 1 379 ? -9.984 13.936 21.597 1.00 79.81 379 GLU A CA 1
ATOM 3017 C C . GLU A 1 379 ? -9.954 15.393 21.103 1.00 79.81 379 GLU A C 1
ATOM 3019 O O . GLU A 1 379 ? -9.053 16.153 21.466 1.00 79.81 379 GLU A O 1
ATOM 3024 N N . ALA A 1 380 ? -10.958 15.800 20.321 1.00 82.00 380 ALA A N 1
ATOM 3025 C CA . ALA A 1 380 ? -11.097 17.150 19.778 1.00 82.00 380 ALA A CA 1
ATOM 3026 C C . ALA A 1 380 ? -11.307 18.225 20.863 1.00 82.00 380 ALA A C 1
ATOM 3028 O O . ALA A 1 380 ? -10.856 19.362 20.696 1.00 82.00 380 ALA A O 1
ATOM 3029 N N . GLU A 1 381 ? -11.938 17.884 21.992 1.00 82.12 381 GLU A N 1
ATOM 3030 C CA . GLU A 1 381 ? -12.075 18.779 23.152 1.00 82.12 381 GLU A CA 1
ATOM 3031 C C . GLU A 1 381 ? -10.715 19.127 23.788 1.00 82.12 381 GLU A C 1
ATOM 3033 O O . GLU A 1 381 ? -10.516 20.235 24.301 1.00 82.12 381 GLU A O 1
ATOM 3038 N N . ASN A 1 382 ? -9.738 18.216 23.724 1.00 76.69 382 ASN A N 1
ATOM 3039 C CA . ASN A 1 382 ? -8.393 18.422 24.253 1.00 76.69 382 ASN A CA 1
ATOM 3040 C C . ASN A 1 382 ? -7.445 18.964 23.172 1.00 76.69 382 ASN A C 1
ATOM 3042 O O . ASN A 1 382 ? -6.596 18.261 22.629 1.00 76.69 382 ASN A O 1
ATOM 3046 N N . THR A 1 383 ? -7.541 20.266 22.900 1.00 71.44 383 THR A N 1
ATOM 3047 C CA . THR A 1 383 ? -6.743 20.943 21.853 1.00 71.44 383 THR A CA 1
ATOM 3048 C C . THR A 1 383 ? -5.222 20.782 21.985 1.00 71.44 383 THR A C 1
ATOM 3050 O O . THR A 1 383 ? -4.511 20.872 20.983 1.00 71.44 383 THR A O 1
ATOM 3053 N N . LYS A 1 384 ? -4.694 20.538 23.193 1.00 70.75 384 LYS A N 1
ATOM 3054 C CA . LYS A 1 384 ? -3.264 20.258 23.397 1.00 70.75 384 LYS A CA 1
ATOM 3055 C C . LYS A 1 384 ? -2.893 18.868 22.871 1.00 70.75 384 LYS A C 1
ATOM 3057 O O . LYS A 1 384 ? -1.879 18.745 22.191 1.00 70.75 384 LYS A O 1
ATOM 3062 N N . TYR A 1 385 ? -3.724 17.869 23.162 1.00 67.38 385 TYR A N 1
ATOM 3063 C CA . TYR A 1 385 ? -3.586 16.503 22.652 1.00 67.38 385 TYR A CA 1
ATOM 3064 C C . TYR A 1 385 ? -3.826 16.438 21.133 1.00 67.38 385 TYR A C 1
ATOM 3066 O O . TYR A 1 385 ? -3.042 15.839 20.402 1.00 67.38 385 TYR A O 1
ATOM 3074 N N . TRP A 1 386 ? -4.833 17.158 20.623 1.00 72.50 386 TRP A N 1
ATOM 3075 C CA . TRP A 1 386 ? -5.088 17.269 19.180 1.00 72.50 386 TRP A CA 1
ATOM 3076 C C . TRP A 1 386 ? -3.854 17.768 18.415 1.00 72.50 386 TRP A C 1
ATOM 3078 O O . TRP A 1 386 ? -3.432 17.185 17.419 1.00 72.50 386 TRP A O 1
ATOM 3088 N N . LYS A 1 387 ? -3.198 18.814 18.934 1.00 68.12 387 LYS A N 1
ATOM 3089 C CA . LYS A 1 387 ? -1.984 19.380 18.328 1.00 68.12 387 LYS A CA 1
ATOM 3090 C C . LYS A 1 387 ? -0.771 18.449 18.380 1.00 68.12 387 LYS A C 1
ATOM 3092 O O . LYS A 1 387 ? 0.109 18.605 17.537 1.00 68.12 387 LYS A O 1
ATOM 3097 N N . SER A 1 388 ? -0.692 17.506 19.325 1.00 61.22 388 SER A N 1
ATOM 3098 C CA . SER A 1 388 ? 0.415 16.539 19.372 1.00 61.22 388 SER A CA 1
ATOM 3099 C C . SER A 1 388 ? 0.267 15.407 18.352 1.00 61.22 388 SER A C 1
ATOM 3101 O O . SER A 1 388 ? 1.279 14.884 17.900 1.00 61.22 388 SER A O 1
ATOM 3103 N N . ILE A 1 389 ? -0.958 15.079 17.920 1.00 58.41 389 ILE A N 1
ATOM 3104 C CA . ILE A 1 389 ? -1.215 14.094 16.846 1.00 58.41 389 ILE A CA 1
ATOM 3105 C C . ILE A 1 389 ? -0.713 14.601 15.475 1.00 58.41 389 ILE A C 1
ATOM 3107 O O . ILE A 1 389 ? -0.368 13.811 14.599 1.00 58.41 389 ILE A O 1
ATOM 3111 N N . LYS A 1 390 ? -0.599 15.924 15.306 1.00 53.53 390 LYS A N 1
ATOM 3112 C CA . LYS A 1 390 ? -0.339 16.620 14.035 1.00 53.53 390 LYS A CA 1
ATOM 3113 C C . LYS A 1 390 ? 0.958 16.231 13.298 1.00 53.53 390 LYS A C 1
ATOM 3115 O O . LYS A 1 390 ? 1.069 16.489 12.104 1.00 53.53 390 LYS A O 1
ATOM 3120 N N . GLN A 1 391 ? 1.981 15.690 13.962 1.00 48.44 391 GLN A N 1
ATOM 3121 C CA . GLN A 1 391 ? 3.359 15.889 13.479 1.00 48.44 391 GLN A CA 1
ATOM 3122 C C . GLN A 1 391 ? 3.822 15.085 12.246 1.00 48.44 391 GLN A C 1
ATOM 3124 O O . GLN A 1 391 ? 4.918 15.363 11.766 1.00 48.44 391 GLN A O 1
ATOM 3129 N N . GLU A 1 392 ? 3.037 14.175 11.657 1.00 47.50 392 GLU A N 1
ATOM 3130 C CA . GLU A 1 392 ? 3.620 13.185 10.725 1.00 47.50 392 GLU A CA 1
ATOM 3131 C C . GLU A 1 392 ? 2.844 12.832 9.447 1.00 47.50 392 GLU A C 1
ATOM 3133 O O . GLU A 1 392 ? 3.358 12.088 8.612 1.00 47.50 392 GLU A O 1
ATOM 3138 N N . ILE A 1 393 ? 1.662 13.405 9.207 1.00 44.53 393 ILE A N 1
ATOM 3139 C CA . ILE A 1 393 ? 0.774 12.974 8.101 1.00 44.53 393 ILE A CA 1
ATOM 3140 C C . ILE A 1 393 ? 1.356 13.229 6.687 1.00 44.53 393 ILE A C 1
ATOM 3142 O O . ILE A 1 393 ? 0.826 12.747 5.691 1.00 44.53 393 ILE A O 1
ATOM 3146 N N . GLY A 1 394 ? 2.513 13.887 6.575 1.00 40.75 394 GLY A N 1
ATOM 3147 C CA . GLY A 1 394 ? 3.228 14.097 5.310 1.00 40.75 394 GLY A CA 1
ATOM 3148 C C . GLY A 1 394 ? 4.286 13.049 4.935 1.00 40.75 394 GLY A C 1
ATOM 3149 O O . GLY A 1 394 ? 4.848 13.147 3.845 1.00 40.75 394 GLY A O 1
ATOM 3150 N N . LYS A 1 395 ? 4.609 12.071 5.796 1.00 43.66 395 LYS A N 1
ATOM 3151 C CA . LYS A 1 395 ? 5.703 11.112 5.547 1.00 43.66 395 LYS A CA 1
ATOM 3152 C C . LYS A 1 395 ? 5.168 9.685 5.418 1.00 43.66 395 LYS A C 1
ATOM 3154 O O . LYS A 1 395 ? 4.992 8.992 6.410 1.00 43.66 395 LYS A O 1
ATOM 3159 N N . ASN A 1 396 ? 4.941 9.243 4.180 1.00 48.72 396 ASN A N 1
ATOM 3160 C CA . ASN A 1 396 ? 4.762 7.830 3.817 1.00 48.72 396 ASN A CA 1
ATOM 3161 C C . ASN A 1 396 ? 3.728 7.056 4.666 1.00 48.72 396 ASN A C 1
ATOM 3163 O O . ASN A 1 396 ? 4.021 5.963 5.151 1.00 48.72 396 ASN A O 1
ATOM 3167 N N . VAL A 1 397 ? 2.511 7.591 4.846 1.00 52.34 397 VAL A N 1
ATOM 3168 C CA . VAL A 1 397 ? 1.438 6.819 5.491 1.00 52.34 397 VAL A CA 1
ATOM 3169 C C . VAL A 1 397 ? 0.981 5.703 4.551 1.00 52.34 397 VAL A C 1
ATOM 3171 O O . VAL A 1 397 ? 0.364 5.926 3.509 1.00 52.34 397 VAL A O 1
ATOM 3174 N N . THR A 1 398 ? 1.287 4.477 4.943 1.00 55.00 398 THR A N 1
ATOM 3175 C CA . THR A 1 398 ? 0.800 3.249 4.322 1.00 55.00 398 THR A CA 1
ATOM 3176 C C . THR A 1 398 ? -0.551 2.887 4.924 1.00 55.00 398 THR A C 1
ATOM 3178 O O . THR A 1 398 ? -0.770 3.108 6.112 1.00 55.00 398 THR A O 1
ATOM 3181 N N . MET A 1 399 ? -1.470 2.313 4.145 1.00 64.88 399 MET A N 1
ATOM 3182 C CA . MET A 1 399 ? -2.686 1.734 4.711 1.00 64.88 399 MET A CA 1
ATOM 3183 C C . MET A 1 399 ? -2.650 0.211 4.554 1.00 64.88 399 MET A C 1
ATOM 3185 O O . MET A 1 399 ? -2.119 -0.365 3.606 1.00 64.88 399 MET A O 1
ATOM 3189 N N . THR A 1 400 ? -3.177 -0.499 5.530 1.00 60.03 400 THR A N 1
ATOM 3190 C CA . THR A 1 400 ? -3.391 -1.940 5.445 1.00 60.03 400 THR A CA 1
ATOM 3191 C C . THR A 1 400 ? -4.839 -2.160 5.755 1.00 60.03 400 THR A C 1
ATOM 3193 O O . THR A 1 400 ? -5.230 -1.918 6.888 1.00 60.03 400 THR A O 1
ATOM 3196 N N . PHE A 1 401 ? -5.644 -2.573 4.777 1.00 65.44 401 PHE A N 1
ATOM 3197 C CA . PHE A 1 401 ? -7.040 -2.857 5.059 1.00 65.44 401 PHE A CA 1
ATOM 3198 C C . PHE A 1 401 ? -7.417 -4.311 4.842 1.00 65.44 401 PHE A C 1
ATOM 3200 O O . PHE A 1 401 ? -6.833 -5.009 4.017 1.00 65.44 401 PHE A O 1
ATOM 3207 N N . LYS A 1 402 ? -8.417 -4.744 5.603 1.00 63.09 402 LYS A N 1
ATOM 3208 C CA . LYS A 1 402 ? -9.046 -6.056 5.547 1.00 63.09 402 LYS A CA 1
ATOM 3209 C C . LYS A 1 402 ? -10.547 -5.862 5.386 1.00 63.09 402 LYS A C 1
ATOM 3211 O O . LYS A 1 402 ? -11.169 -5.271 6.264 1.00 63.09 402 LYS A O 1
ATOM 3216 N N . LEU A 1 403 ? -11.108 -6.360 4.288 1.00 66.81 403 LEU A N 1
ATOM 3217 C CA . LEU A 1 403 ? -12.554 -6.413 4.056 1.00 66.81 403 LEU A CA 1
ATOM 3218 C C . LEU A 1 403 ? -13.143 -7.693 4.649 1.00 66.81 403 LEU A C 1
ATOM 3220 O O . LEU A 1 403 ? -12.464 -8.717 4.733 1.00 66.81 403 LEU A O 1
ATOM 3224 N N . ASN A 1 404 ? -14.404 -7.627 5.061 1.00 63.59 404 ASN A N 1
ATOM 3225 C CA . ASN A 1 404 ? -15.177 -8.815 5.400 1.00 63.59 404 ASN A CA 1
ATOM 3226 C C . ASN A 1 404 ? -15.803 -9.454 4.147 1.00 63.59 404 ASN A C 1
ATOM 3228 O O . ASN A 1 404 ? -15.924 -8.806 3.108 1.00 63.59 404 ASN A O 1
ATOM 3232 N N . ASP A 1 405 ? -16.256 -10.704 4.264 1.00 57.53 405 ASP A N 1
ATOM 3233 C CA . ASP A 1 405 ? -16.800 -11.483 3.137 1.00 57.53 405 ASP A CA 1
ATOM 3234 C C . ASP A 1 405 ? -18.030 -10.841 2.472 1.00 57.53 405 ASP A C 1
ATOM 3236 O O . ASP A 1 405 ? -18.319 -11.093 1.306 1.00 57.53 405 ASP A O 1
ATOM 3240 N N . THR A 1 406 ? -18.761 -9.990 3.198 1.00 62.41 406 THR A N 1
ATOM 3241 C CA . THR A 1 406 ? -19.948 -9.286 2.691 1.00 62.41 406 THR A CA 1
ATOM 3242 C C . THR A 1 406 ? -19.634 -7.914 2.086 1.00 62.41 406 THR A C 1
ATOM 3244 O O . THR A 1 406 ? -20.564 -7.197 1.719 1.00 62.41 406 THR A O 1
ATOM 3247 N N . CYS A 1 407 ? -18.358 -7.510 2.015 1.00 65.88 407 CYS A N 1
ATOM 3248 C CA . CYS A 1 407 ? -17.902 -6.199 1.530 1.00 65.88 407 CYS A CA 1
ATOM 3249 C C . CYS A 1 407 ? -18.599 -4.993 2.199 1.00 65.88 407 CYS A C 1
ATOM 3251 O O . CYS A 1 407 ? -18.717 -3.922 1.602 1.00 65.88 407 CYS A O 1
ATOM 3253 N N . SER A 1 408 ? -19.072 -5.156 3.437 1.00 74.81 408 SER A N 1
ATOM 3254 C CA . SER A 1 408 ? -19.816 -4.135 4.191 1.00 74.81 408 SER A CA 1
ATOM 3255 C C . SER A 1 408 ? -19.114 -3.696 5.473 1.00 74.81 408 SER A C 1
ATOM 3257 O O . SER A 1 408 ? -19.568 -2.764 6.135 1.00 74.81 408 SER A O 1
ATOM 3259 N N . ARG A 1 409 ? -18.000 -4.341 5.830 1.00 77.00 409 ARG A N 1
ATOM 3260 C CA . ARG A 1 409 ? -17.117 -3.942 6.927 1.00 77.00 409 ARG A CA 1
ATOM 3261 C C . ARG A 1 409 ? -15.667 -4.001 6.472 1.00 77.00 409 ARG A C 1
ATOM 3263 O O . ARG A 1 409 ? -15.290 -4.876 5.692 1.00 77.00 409 ARG A O 1
ATOM 3270 N N . ALA A 1 410 ? -14.861 -3.087 6.991 1.00 77.12 410 ALA A N 1
ATOM 3271 C CA . ALA A 1 410 ? -13.430 -3.055 6.758 1.00 77.12 410 ALA A CA 1
ATOM 3272 C C . ALA A 1 410 ? -12.690 -2.737 8.058 1.00 77.12 410 ALA A C 1
ATOM 3274 O O . ALA A 1 410 ? -13.222 -2.083 8.943 1.00 77.12 410 ALA A O 1
ATOM 3275 N N . SER A 1 411 ? -11.445 -3.169 8.169 1.00 75.69 411 SER A N 1
ATOM 3276 C CA . SER A 1 411 ? -10.496 -2.621 9.137 1.00 75.69 411 SER A CA 1
ATOM 3277 C C . SER A 1 411 ? -9.340 -2.049 8.352 1.00 75.69 411 SER A C 1
ATOM 3279 O O . SER A 1 411 ? -8.899 -2.702 7.419 1.00 75.69 411 SER A O 1
ATOM 3281 N N . VAL A 1 412 ? -8.888 -0.852 8.687 1.00 76.06 412 VAL A N 1
ATOM 3282 C CA . VAL A 1 412 ? -7.772 -0.140 8.074 1.00 76.06 412 VAL A CA 1
ATOM 3283 C C . VAL A 1 412 ? -6.751 0.129 9.167 1.00 76.06 412 VAL A C 1
ATOM 3285 O O . VAL A 1 412 ? -7.102 0.626 10.220 1.00 76.06 412 VAL A O 1
ATOM 3288 N N . ILE A 1 413 ? -5.483 -0.150 8.924 1.00 72.38 413 ILE A N 1
ATOM 3289 C CA . ILE A 1 413 ? -4.369 0.258 9.773 1.00 72.38 413 ILE A CA 1
ATOM 3290 C C . ILE A 1 413 ? -3.582 1.281 8.976 1.00 72.38 413 ILE A C 1
ATOM 3292 O O . ILE A 1 413 ? -3.120 0.972 7.879 1.00 72.38 413 ILE A O 1
ATOM 3296 N N . LEU A 1 414 ? -3.436 2.487 9.508 1.00 70.25 414 LEU A N 1
ATOM 3297 C CA . LEU A 1 414 ? -2.536 3.487 8.944 1.00 70.25 414 LEU A CA 1
ATOM 3298 C C . LEU A 1 414 ? -1.159 3.275 9.585 1.00 70.25 414 LEU A C 1
ATOM 3300 O O . LEU A 1 414 ? -1.064 3.403 10.802 1.00 70.25 414 LEU A O 1
ATOM 3304 N N . ASN A 1 415 ? -0.122 2.941 8.809 1.00 59.31 415 ASN A N 1
ATOM 3305 C CA . ASN A 1 415 ? 1.259 2.862 9.300 1.00 59.31 415 ASN A CA 1
ATOM 3306 C C . ASN A 1 415 ? 2.094 4.020 8.739 1.00 59.31 415 ASN A C 1
ATOM 3308 O O . ASN A 1 415 ? 2.263 4.129 7.526 1.00 59.31 415 ASN A O 1
ATOM 3312 N N . GLY A 1 416 ? 2.653 4.834 9.624 1.00 57.19 416 GLY A N 1
ATOM 3313 C CA . GLY A 1 416 ? 3.675 5.850 9.377 1.00 57.19 416 GLY A CA 1
ATOM 3314 C C . GLY A 1 416 ? 4.696 5.839 10.517 1.00 57.19 416 GLY A C 1
ATOM 3315 O O . GLY A 1 416 ? 4.510 5.116 11.498 1.00 57.19 416 GLY A O 1
ATOM 3316 N N . GLY A 1 417 ? 5.767 6.631 10.401 1.00 50.97 417 GLY A N 1
ATOM 3317 C CA . GLY A 1 417 ? 6.885 6.619 11.357 1.00 50.97 417 GLY A CA 1
ATOM 3318 C C . GLY A 1 417 ? 6.456 6.797 12.816 1.00 50.97 417 GLY A C 1
ATOM 3319 O O . GLY A 1 417 ? 7.032 6.173 13.701 1.00 50.97 417 GLY A O 1
ATOM 3320 N N . TYR A 1 418 ? 5.420 7.604 13.050 1.00 51.41 418 TYR A N 1
ATOM 3321 C CA . TYR A 1 418 ? 4.878 7.887 14.380 1.00 51.41 418 TYR A CA 1
ATOM 3322 C C . TYR A 1 418 ? 3.367 7.614 14.473 1.00 51.41 418 TYR A C 1
ATOM 3324 O O . TYR A 1 418 ? 2.712 8.061 15.406 1.00 51.41 418 TYR A O 1
ATOM 3332 N N . TYR A 1 419 ? 2.766 6.907 13.512 1.00 54.19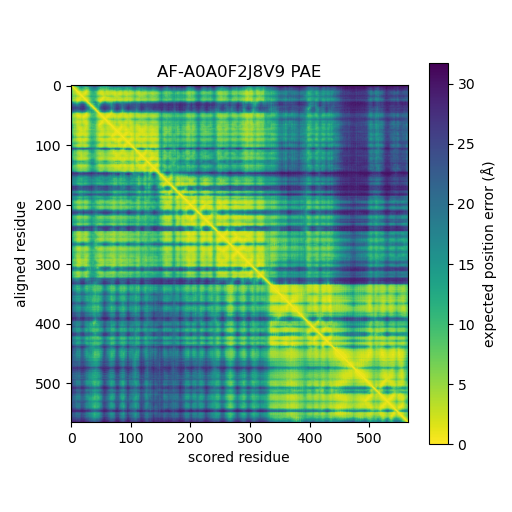 419 TYR A N 1
ATOM 3333 C CA . TYR A 1 419 ? 1.332 6.602 13.558 1.00 54.19 419 TYR A CA 1
ATOM 3334 C C . TYR A 1 419 ? 1.073 5.148 13.186 1.00 54.19 419 TYR A C 1
ATOM 3336 O O . TYR A 1 419 ? 1.338 4.742 12.060 1.00 54.19 419 TYR A O 1
ATOM 3344 N N . ARG A 1 420 ? 0.513 4.372 14.121 1.00 53.75 420 ARG A N 1
ATOM 3345 C CA . ARG A 1 420 ? 0.034 3.003 13.873 1.00 53.75 420 ARG A CA 1
ATOM 3346 C C . ARG A 1 420 ? -1.372 2.788 14.428 1.00 53.75 420 ARG A C 1
ATOM 3348 O O . ARG A 1 420 ? -1.582 1.981 15.322 1.00 53.75 420 ARG A O 1
ATOM 3355 N N . GLY A 1 421 ? -2.349 3.529 13.913 1.00 67.44 421 GLY A N 1
ATOM 3356 C CA . GLY A 1 421 ? -3.734 3.452 14.386 1.00 67.44 421 GLY A CA 1
ATOM 3357 C C . GLY A 1 421 ? -4.593 2.498 13.552 1.00 67.44 421 GLY A C 1
ATOM 3358 O O . GLY A 1 421 ? -4.625 2.660 12.329 1.00 67.44 421 GLY A O 1
ATOM 3359 N N . PRO A 1 422 ? -5.300 1.529 14.166 1.00 76.50 422 PRO A N 1
ATOM 3360 C CA . PRO A 1 422 ? -6.371 0.811 13.494 1.00 76.50 422 PRO A CA 1
ATOM 3361 C C . PRO A 1 422 ? -7.671 1.635 13.486 1.00 76.50 422 PRO A C 1
ATOM 3363 O O . PRO A 1 422 ? -8.014 2.309 14.457 1.00 76.50 422 PRO A O 1
ATOM 3366 N N . HIS A 1 423 ? -8.419 1.521 12.397 1.00 83.69 423 HIS A N 1
ATOM 3367 C CA . HIS A 1 423 ? -9.732 2.103 12.152 1.00 83.69 423 HIS A CA 1
ATOM 3368 C C . HIS A 1 423 ? -10.657 1.002 11.664 1.00 83.69 423 HIS A C 1
ATOM 3370 O O . HIS A 1 423 ? -10.328 0.247 10.753 1.00 83.69 423 HIS A O 1
ATOM 3376 N N . GLU A 1 424 ? -11.838 0.910 12.244 1.00 85.00 424 GLU A N 1
ATOM 3377 C CA . GLU A 1 424 ? -12.878 -0.005 11.793 1.00 85.00 424 GLU A CA 1
ATOM 3378 C C . GLU A 1 424 ? -13.919 0.770 11.013 1.00 85.00 424 GLU A C 1
ATOM 3380 O O . GLU A 1 424 ? -14.368 1.821 11.463 1.00 85.00 424 GLU A O 1
ATOM 3385 N N . LEU A 1 425 ? -14.330 0.253 9.862 1.00 85.62 425 LEU A N 1
ATOM 3386 C CA . LEU A 1 425 ? -15.289 0.897 8.989 1.00 85.62 425 LEU A CA 1
ATOM 3387 C C . LEU A 1 425 ? -16.492 0.007 8.707 1.00 85.62 425 LEU A C 1
ATOM 3389 O O . LEU A 1 425 ? -16.373 -1.214 8.582 1.00 85.62 425 LEU A O 1
ATOM 3393 N N . VAL A 1 426 ? -17.642 0.646 8.521 1.00 85.12 426 VAL A N 1
ATOM 3394 C CA . VAL A 1 426 ? -18.878 0.009 8.064 1.00 85.12 426 VAL A CA 1
ATOM 3395 C C . VAL A 1 426 ? -19.435 0.755 6.862 1.00 85.12 426 VAL A C 1
ATOM 3397 O O . VAL A 1 426 ? -19.375 1.985 6.801 1.00 85.12 426 VAL A O 1
ATOM 3400 N N . LYS A 1 427 ? -20.005 0.006 5.921 1.00 84.69 427 LYS A N 1
ATOM 3401 C CA . LYS A 1 427 ? -20.749 0.546 4.790 1.00 84.69 427 LYS A CA 1
ATOM 3402 C C . LYS A 1 427 ? -22.234 0.659 5.154 1.00 84.69 427 LYS A C 1
ATOM 3404 O O . LYS A 1 427 ? -22.859 -0.348 5.488 1.00 84.69 427 LYS A O 1
ATOM 3409 N N . LYS A 1 428 ? -22.806 1.863 5.078 1.00 83.94 428 LYS A N 1
ATOM 3410 C CA . LYS A 1 428 ? -24.245 2.149 5.250 1.00 83.94 428 LYS A CA 1
ATOM 3411 C C . LYS A 1 428 ? -24.723 3.030 4.102 1.00 83.94 428 LYS A C 1
ATOM 3413 O O . LYS A 1 428 ? -24.084 4.034 3.822 1.00 83.94 428 LYS A O 1
ATOM 3418 N N . GLU A 1 429 ? -25.832 2.656 3.458 1.00 81.06 429 GLU A N 1
ATOM 3419 C CA . GLU A 1 429 ? -26.446 3.451 2.373 1.00 81.06 429 GLU A CA 1
ATOM 3420 C C . GLU A 1 429 ? -25.416 3.903 1.319 1.00 81.06 429 GLU A C 1
ATOM 3422 O O . GLU A 1 429 ? -25.321 5.068 0.954 1.00 81.06 429 GLU A O 1
ATOM 3427 N N . ASP A 1 430 ? -24.581 2.953 0.900 1.00 76.50 430 ASP A N 1
ATOM 3428 C CA . ASP A 1 430 ? -23.451 3.136 -0.012 1.00 76.50 430 ASP A CA 1
ATOM 3429 C C . ASP A 1 430 ? -22.258 3.988 0.453 1.00 76.50 430 ASP A C 1
ATOM 3431 O O . ASP A 1 430 ? -21.252 4.023 -0.249 1.00 76.50 430 ASP A O 1
ATOM 3435 N N . ASN A 1 431 ? -22.277 4.539 1.666 1.00 82.06 431 ASN A N 1
ATOM 3436 C CA . ASN A 1 431 ? -21.175 5.321 2.231 1.00 82.06 431 ASN A CA 1
ATOM 3437 C C . ASN A 1 431 ? -20.388 4.540 3.289 1.00 82.06 431 ASN A C 1
ATOM 3439 O O . ASN A 1 431 ? -20.950 3.723 4.023 1.00 82.06 431 ASN A O 1
ATOM 3443 N N . TRP A 1 432 ? -19.086 4.810 3.390 1.00 85.44 432 TRP A N 1
ATOM 3444 C CA . TRP A 1 432 ? -18.227 4.246 4.430 1.00 85.44 432 TRP A CA 1
ATOM 3445 C C . TRP A 1 432 ? -18.067 5.211 5.596 1.00 85.44 432 TRP A C 1
ATOM 3447 O O . TRP A 1 432 ? -17.866 6.406 5.408 1.00 85.44 432 TRP A O 1
ATOM 3457 N N . TYR A 1 433 ? -18.111 4.656 6.802 1.00 89.44 433 TYR A N 1
ATOM 3458 C CA . TYR A 1 433 ? -17.959 5.403 8.043 1.00 89.44 433 TYR A CA 1
ATOM 3459 C C . TYR A 1 433 ? -16.965 4.710 8.950 1.00 89.44 433 TYR A C 1
ATOM 3461 O O . TYR A 1 433 ? -16.992 3.484 9.054 1.00 89.44 433 TYR A O 1
ATOM 3469 N N . VAL A 1 434 ? -16.146 5.485 9.653 1.00 90.88 434 VAL A N 1
ATOM 3470 C CA . VAL A 1 434 ? -15.322 4.986 10.750 1.00 90.88 434 VAL A CA 1
ATOM 3471 C C . VAL A 1 434 ? -16.202 4.787 11.978 1.00 90.88 434 VAL A C 1
ATOM 3473 O O . VAL A 1 434 ? -16.975 5.658 12.368 1.00 90.88 434 VAL A O 1
ATOM 3476 N N . THR A 1 435 ? -16.083 3.617 12.581 1.00 89.38 435 THR A N 1
ATOM 3477 C CA . THR A 1 435 ? -16.931 3.145 13.675 1.00 89.38 435 THR A CA 1
ATOM 3478 C C . THR A 1 435 ? -16.160 2.880 14.947 1.00 89.38 435 THR A C 1
ATOM 3480 O O . THR A 1 435 ? -16.678 3.155 16.022 1.00 89.38 435 THR A O 1
ATOM 3483 N N . GLY A 1 436 ? -14.924 2.398 14.829 1.00 86.44 436 GLY A N 1
ATOM 3484 C CA . GLY A 1 436 ? -14.079 2.038 15.961 1.00 86.44 436 GLY A CA 1
ATOM 3485 C C . GLY A 1 436 ? -12.612 2.335 15.697 1.00 86.44 436 GLY A C 1
ATOM 3486 O O . GLY A 1 436 ? -12.197 2.520 14.550 1.00 86.44 436 GLY A O 1
ATOM 3487 N N . PHE A 1 437 ? -11.826 2.336 16.768 1.00 79.38 437 PHE A N 1
ATOM 3488 C CA . PHE A 1 437 ? -10.384 2.585 16.730 1.00 79.38 437 PHE A CA 1
ATOM 3489 C C . PHE A 1 437 ? -9.552 1.403 17.255 1.00 79.38 437 PHE A C 1
ATOM 3491 O O . PHE A 1 437 ? -8.498 1.574 17.870 1.00 79.38 437 PHE A O 1
ATOM 3498 N N . SER A 1 438 ? -10.060 0.185 17.076 1.00 69.50 438 SER A N 1
ATOM 3499 C CA . SER A 1 438 ? -9.523 -1.032 17.681 1.00 69.50 438 SER A CA 1
ATOM 3500 C C . SER A 1 438 ? -9.121 -2.091 16.657 1.00 69.50 438 SER A C 1
ATOM 3502 O O . SER A 1 438 ? -9.376 -1.971 15.461 1.00 69.50 438 SER A O 1
ATOM 3504 N N . THR A 1 439 ? -8.454 -3.151 17.131 1.00 64.38 439 THR A N 1
ATOM 3505 C CA . THR A 1 439 ? -8.307 -4.378 16.333 1.00 64.38 439 THR A CA 1
ATOM 3506 C C . THR A 1 439 ? -9.676 -4.990 16.040 1.00 64.38 439 THR A C 1
ATOM 3508 O O . THR A 1 439 ? -10.634 -4.743 16.771 1.00 64.38 439 THR A O 1
ATOM 3511 N N . TRP A 1 440 ? -9.740 -5.818 14.990 1.00 66.31 440 TRP A N 1
ATOM 3512 C CA . TRP A 1 440 ? -10.967 -6.467 14.515 1.00 66.31 440 TRP A CA 1
ATOM 3513 C C . TRP A 1 440 ? -11.853 -6.976 15.671 1.00 66.31 440 TRP A C 1
ATOM 3515 O O . TRP A 1 440 ? -11.325 -7.613 16.581 1.00 66.31 440 TRP A O 1
ATOM 3525 N N . PRO A 1 441 ? -13.186 -6.781 15.623 1.00 64.06 441 PRO A N 1
ATOM 3526 C CA . PRO A 1 441 ? -14.131 -7.278 16.624 1.00 64.06 441 PRO A CA 1
ATOM 3527 C C . PRO A 1 441 ? -13.932 -8.727 17.060 1.00 64.06 441 PRO A C 1
ATOM 3529 O O . PRO A 1 441 ? -14.105 -9.068 18.225 1.00 64.06 441 PRO A O 1
ATOM 3532 N N . GLU A 1 442 ? -13.526 -9.564 16.113 1.00 68.12 442 GLU A N 1
ATOM 3533 C CA . GLU A 1 442 ? -13.331 -11.000 16.286 1.00 68.12 442 GLU A CA 1
ATOM 3534 C C . GLU A 1 442 ? -11.890 -11.369 16.682 1.00 68.12 442 GLU A C 1
ATOM 3536 O O . GLU A 1 442 ? -11.555 -12.551 16.762 1.00 68.12 442 GLU A O 1
ATOM 3541 N N . SER A 1 443 ? -11.014 -10.386 16.917 1.00 73.44 443 SER A N 1
ATOM 3542 C CA . SER A 1 443 ? -9.622 -10.642 17.286 1.00 73.44 443 SER A CA 1
ATOM 3543 C C . SER A 1 443 ? -9.545 -11.400 18.611 1.00 73.44 443 SER A C 1
ATOM 3545 O O . SER A 1 443 ? -10.340 -11.199 19.539 1.00 73.44 443 SER A O 1
ATOM 3547 N N . LYS A 1 444 ? -8.570 -12.309 18.713 1.00 79.12 444 LYS A N 1
ATOM 3548 C CA . LYS A 1 444 ? -8.328 -13.069 19.944 1.00 79.12 444 LYS A CA 1
ATOM 3549 C C . LYS A 1 444 ? -8.041 -12.111 21.101 1.00 79.12 444 LYS A C 1
ATOM 3551 O O . LYS A 1 444 ? -8.525 -12.308 22.208 1.00 79.12 444 LYS A O 1
ATOM 3556 N N . GLU A 1 445 ? -7.315 -11.043 20.820 1.00 79.62 445 GLU A N 1
ATOM 3557 C CA . GLU A 1 445 ? -6.864 -10.055 21.789 1.00 79.62 445 GLU A CA 1
ATOM 3558 C C . GLU A 1 445 ? -8.020 -9.265 22.377 1.00 79.62 445 GLU A C 1
ATOM 3560 O O . GLU A 1 445 ? -8.102 -9.099 23.594 1.00 79.62 445 GLU A O 1
ATOM 3565 N N . ARG A 1 446 ? -8.945 -8.812 21.526 1.00 81.81 446 ARG A N 1
ATOM 3566 C CA . ARG A 1 446 ? -10.148 -8.135 21.997 1.00 81.81 446 ARG A CA 1
ATOM 3567 C C . ARG A 1 446 ? -10.995 -9.072 22.848 1.00 81.81 446 ARG A C 1
ATOM 3569 O O . ARG A 1 446 ? -11.474 -8.657 23.898 1.00 81.81 446 ARG A O 1
ATOM 3576 N N . ASN A 1 447 ? -11.117 -10.338 22.449 1.00 85.75 447 ASN A N 1
ATOM 3577 C CA . ASN A 1 447 ? -11.801 -11.362 23.239 1.00 85.75 447 ASN A CA 1
ATOM 3578 C C . ASN A 1 447 ? -11.110 -11.623 24.590 1.00 85.75 447 ASN A C 1
ATOM 3580 O O . ASN A 1 447 ? -11.782 -11.822 25.603 1.00 85.75 447 ASN A O 1
ATOM 3584 N N . ASP A 1 448 ? -9.779 -11.595 24.648 1.00 88.19 448 ASP A N 1
ATOM 3585 C CA . ASP A 1 448 ? -9.016 -11.755 25.889 1.00 88.19 448 ASP A CA 1
ATOM 3586 C C . ASP A 1 448 ? -9.255 -10.587 26.852 1.00 88.19 448 ASP A C 1
ATOM 3588 O O . ASP A 1 448 ? -9.549 -10.813 28.032 1.00 88.19 448 ASP A O 1
ATOM 3592 N N . VAL A 1 449 ? -9.218 -9.351 26.345 1.00 89.69 449 VAL A N 1
ATOM 3593 C CA . VAL A 1 449 ? -9.543 -8.147 27.125 1.00 89.69 449 VAL A CA 1
ATOM 3594 C C . VAL A 1 449 ? -11.006 -8.157 27.564 1.00 89.69 449 VAL A C 1
ATOM 3596 O O . VAL A 1 449 ? -11.293 -7.901 28.731 1.00 89.69 449 VAL A O 1
ATOM 3599 N N . TYR A 1 450 ? -11.933 -8.519 26.675 1.00 90.25 450 TYR A N 1
ATOM 3600 C CA . TYR A 1 450 ? -13.357 -8.638 26.993 1.00 90.25 450 TYR A CA 1
ATOM 3601 C C . TYR A 1 450 ? -13.590 -9.627 28.142 1.00 90.25 450 TYR A C 1
ATOM 3603 O O . TYR A 1 450 ? -14.288 -9.314 29.109 1.00 90.25 450 TYR A O 1
ATOM 3611 N N . ARG A 1 451 ? -12.953 -10.806 28.094 1.00 91.50 451 ARG A N 1
ATOM 3612 C CA . ARG A 1 451 ? -13.025 -11.809 29.170 1.00 91.50 451 ARG A CA 1
ATOM 3613 C C . ARG A 1 451 ? -12.395 -11.315 30.468 1.00 91.50 451 ARG A C 1
ATOM 3615 O O . ARG A 1 451 ? -12.914 -11.607 31.544 1.00 91.50 451 ARG A O 1
ATOM 3622 N N . ALA A 1 452 ? -11.280 -10.591 30.399 1.00 93.06 452 ALA A N 1
ATOM 3623 C CA . ALA A 1 452 ? -10.662 -9.988 31.578 1.00 93.06 452 ALA A CA 1
ATOM 3624 C C . ALA A 1 452 ? -11.570 -8.926 32.214 1.00 93.06 452 ALA A C 1
ATOM 3626 O O . ALA A 1 452 ? -11.771 -8.951 33.425 1.00 93.06 452 ALA A O 1
ATOM 3627 N N . CYS A 1 453 ? -12.182 -8.062 31.404 1.00 93.75 453 CYS A N 1
ATOM 3628 C CA . CYS A 1 453 ? -13.109 -7.042 31.877 1.00 93.75 453 CYS A CA 1
ATOM 3629 C C . CYS A 1 453 ? -14.393 -7.644 32.449 1.00 93.75 453 CYS A C 1
ATOM 3631 O O . CYS A 1 453 ? -14.823 -7.249 33.527 1.00 93.75 453 CYS A O 1
ATOM 3633 N N . THR A 1 454 ? -14.951 -8.666 31.801 1.00 93.81 454 THR A N 1
ATOM 3634 C CA . THR A 1 454 ? -16.123 -9.386 32.319 1.00 93.81 454 THR A CA 1
ATOM 3635 C C . THR A 1 454 ? -15.824 -10.006 33.686 1.00 93.81 454 THR A C 1
ATOM 3637 O O . THR A 1 454 ? -16.602 -9.836 34.619 1.00 93.81 454 THR A O 1
ATOM 3640 N N . ARG A 1 455 ? -14.661 -10.657 33.850 1.00 92.75 455 ARG A N 1
ATOM 3641 C CA . ARG A 1 455 ? -14.230 -11.188 35.156 1.00 92.75 455 ARG A CA 1
ATOM 3642 C C . ARG A 1 455 ? -14.049 -10.090 36.201 1.00 92.75 455 ARG A C 1
ATOM 3644 O O . ARG A 1 455 ? -14.463 -10.286 37.333 1.00 92.75 455 ARG A O 1
ATOM 3651 N N . TYR A 1 456 ? -13.474 -8.950 35.822 1.00 93.06 456 TYR A N 1
ATOM 3652 C CA . TYR A 1 456 ? -13.350 -7.792 36.708 1.00 93.06 456 TYR A CA 1
ATOM 3653 C C . TYR A 1 456 ? -14.731 -7.278 37.156 1.00 93.06 456 TYR A C 1
ATOM 3655 O O . TYR A 1 456 ? -14.960 -7.056 38.338 1.00 93.06 456 TYR A O 1
ATOM 3663 N N . ILE A 1 457 ? -15.697 -7.158 36.244 1.00 93.56 457 ILE A N 1
ATOM 3664 C CA . ILE A 1 457 ? -17.059 -6.727 36.590 1.00 93.56 4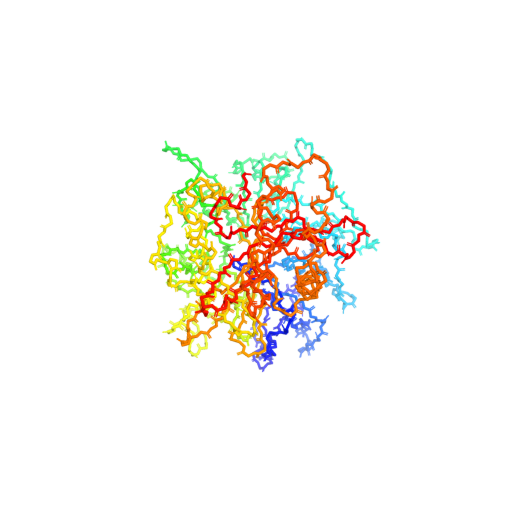57 ILE A CA 1
ATOM 3665 C C . ILE A 1 457 ? -17.720 -7.704 37.574 1.00 93.56 457 ILE A C 1
ATOM 3667 O O . ILE A 1 457 ? -18.277 -7.261 38.578 1.00 93.56 457 ILE A O 1
ATOM 3671 N N . GLU A 1 458 ? -17.662 -9.011 37.312 1.00 92.12 458 GLU A N 1
ATOM 3672 C CA . GLU A 1 458 ? -18.319 -10.012 38.163 1.00 92.12 458 GLU A CA 1
ATOM 3673 C C . GLU A 1 458 ? -17.631 -10.180 39.524 1.00 92.12 458 GLU A C 1
ATOM 3675 O O . GLU A 1 458 ? -18.292 -10.124 40.561 1.00 92.12 458 GLU A O 1
ATOM 3680 N N . ASN A 1 459 ? -16.308 -10.344 39.532 1.00 89.94 459 ASN A N 1
ATOM 3681 C CA . ASN A 1 459 ? -15.573 -10.724 40.738 1.00 89.94 459 ASN A CA 1
ATOM 3682 C C . ASN A 1 459 ? -15.119 -9.516 41.561 1.00 89.94 459 ASN A C 1
ATOM 3684 O O . ASN A 1 459 ? -15.062 -9.600 42.776 1.00 89.94 459 ASN A O 1
ATOM 3688 N N . GLU A 1 460 ? -14.818 -8.383 40.928 1.00 88.75 460 GLU A N 1
ATOM 3689 C CA . GLU A 1 460 ? -14.217 -7.243 41.630 1.00 88.75 460 GLU A CA 1
ATOM 3690 C C . GLU A 1 460 ? -15.248 -6.152 41.925 1.00 88.75 460 GLU A C 1
ATOM 3692 O O . GLU A 1 460 ? -15.298 -5.623 43.035 1.00 88.75 460 GLU A O 1
ATOM 3697 N N . ILE A 1 461 ? -16.108 -5.825 40.950 1.00 90.94 461 ILE A N 1
ATOM 3698 C CA . ILE A 1 461 ? -17.123 -4.772 41.112 1.00 90.94 461 ILE A CA 1
ATOM 3699 C C . ILE A 1 461 ? -18.370 -5.317 41.809 1.00 90.94 461 ILE A C 1
ATOM 370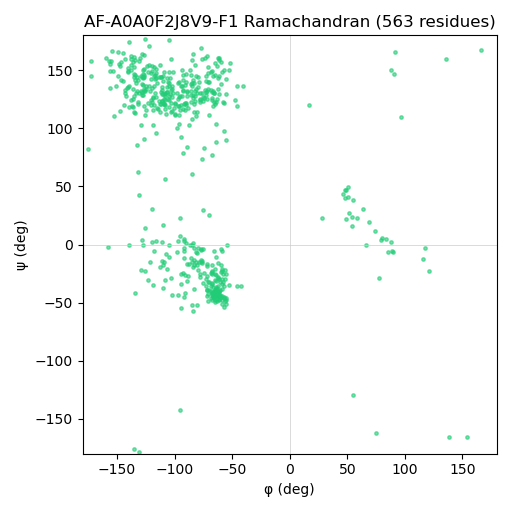1 O O . ILE A 1 461 ? -18.775 -4.786 42.841 1.00 90.94 461 ILE A O 1
ATOM 3705 N N . LYS A 1 462 ? -19.011 -6.354 41.257 1.00 89.88 462 LYS A N 1
ATOM 3706 C CA . LYS A 1 462 ? -20.292 -6.852 41.785 1.00 89.88 462 LYS A CA 1
ATOM 3707 C C . LYS A 1 462 ? -20.136 -7.535 43.142 1.00 89.88 462 LYS A C 1
ATOM 3709 O O . LYS A 1 462 ? -20.982 -7.322 44.009 1.00 89.88 462 LYS A O 1
ATOM 3714 N N . ALA A 1 463 ? -19.062 -8.300 43.346 1.00 89.62 463 ALA A N 1
ATOM 3715 C CA . ALA A 1 463 ? -18.788 -8.928 44.639 1.00 89.62 463 ALA A CA 1
ATOM 3716 C C . ALA A 1 463 ? -18.221 -7.951 45.692 1.00 89.62 463 ALA A C 1
ATOM 3718 O O . ALA A 1 463 ? -18.258 -8.262 46.878 1.00 89.62 463 ALA A O 1
ATOM 3719 N N . GLY A 1 464 ? -17.756 -6.762 45.283 1.00 87.31 464 GLY A N 1
ATOM 3720 C CA . GLY A 1 464 ? -17.203 -5.739 46.180 1.00 87.31 464 GLY A CA 1
ATOM 3721 C C . GLY A 1 464 ? -15.724 -5.921 46.545 1.00 87.31 464 GLY A C 1
ATOM 3722 O O . GLY A 1 464 ? -15.196 -5.126 47.319 1.00 87.31 464 GLY A O 1
ATOM 3723 N N . GLU A 1 465 ? -15.032 -6.911 45.973 1.00 87.81 465 GLU A N 1
ATOM 3724 C CA . GLU A 1 465 ? -13.650 -7.255 46.340 1.00 87.81 465 GLU A CA 1
ATOM 3725 C C . GLU A 1 465 ? -12.651 -6.112 46.086 1.00 87.81 465 GLU A C 1
ATOM 3727 O O . GLU A 1 465 ? -11.816 -5.829 46.951 1.00 87.81 465 GLU A O 1
ATOM 3732 N N . ALA A 1 466 ? -12.777 -5.383 44.970 1.00 83.56 466 ALA A N 1
ATOM 3733 C CA . ALA A 1 466 ? -11.887 -4.255 44.672 1.00 83.56 466 ALA A CA 1
ATOM 3734 C C . ALA A 1 466 ? -12.102 -3.064 45.616 1.00 83.56 466 ALA A C 1
ATOM 3736 O O . ALA A 1 466 ? -11.146 -2.375 45.982 1.00 83.56 466 ALA A O 1
ATOM 3737 N N . GLU A 1 467 ? -13.350 -2.815 46.026 1.00 87.12 467 GLU A N 1
ATOM 3738 C CA . GLU A 1 467 ? -13.673 -1.795 47.029 1.00 87.12 467 GLU A CA 1
ATOM 3739 C C . GLU A 1 467 ? -13.028 -2.164 48.376 1.00 87.12 467 GLU A C 1
ATOM 3741 O O . GLU A 1 467 ? -12.348 -1.336 48.991 1.00 87.12 467 GLU A O 1
ATOM 3746 N N . ASP A 1 468 ? -13.169 -3.422 48.797 1.00 86.75 468 ASP A N 1
ATOM 3747 C CA . ASP A 1 468 ? -12.617 -3.946 50.047 1.00 86.75 468 ASP A CA 1
ATOM 3748 C C . ASP A 1 468 ? -11.082 -3.979 50.055 1.00 86.75 468 ASP A C 1
ATOM 3750 O O . ASP A 1 468 ? -10.451 -3.726 51.086 1.00 86.75 468 ASP A O 1
ATOM 3754 N N . GLU A 1 469 ? -10.439 -4.283 48.926 1.00 85.62 469 GLU A N 1
ATOM 3755 C CA . GLU A 1 469 ? -8.981 -4.216 48.797 1.00 85.62 469 GLU A CA 1
ATOM 3756 C C . GLU A 1 469 ? -8.468 -2.784 48.973 1.00 85.62 469 GLU A C 1
ATOM 3758 O O . GLU A 1 469 ? -7.550 -2.551 49.765 1.00 85.62 469 GLU A O 1
ATOM 3763 N N . ILE A 1 470 ? -9.077 -1.810 48.289 1.00 84.38 470 ILE A N 1
ATOM 3764 C CA . ILE A 1 470 ? -8.708 -0.398 48.444 1.00 84.38 470 ILE A CA 1
ATOM 3765 C C . ILE A 1 470 ? -8.959 0.049 49.887 1.00 84.38 470 ILE A C 1
ATOM 3767 O O . ILE A 1 470 ? -8.130 0.749 50.474 1.00 84.38 470 ILE A O 1
ATOM 3771 N N . ASN A 1 471 ? -10.069 -0.382 50.490 1.00 85.06 471 ASN A N 1
ATOM 3772 C CA . ASN A 1 471 ? -10.442 0.035 51.832 1.00 85.06 471 ASN A CA 1
ATOM 3773 C C . ASN A 1 471 ? -9.530 -0.502 52.942 1.00 85.06 471 ASN A C 1
ATOM 3775 O O . ASN A 1 471 ? -9.425 0.160 53.978 1.00 85.06 471 ASN A O 1
ATOM 3779 N N . ARG A 1 472 ? -8.842 -1.626 52.715 1.00 88.12 472 ARG A N 1
ATOM 3780 C CA . ARG A 1 472 ? -7.882 -2.229 53.656 1.00 88.12 472 ARG A CA 1
ATOM 3781 C C . ARG A 1 472 ? -6.504 -1.559 53.685 1.00 88.12 472 ARG A C 1
ATOM 3783 O O . ARG A 1 472 ? -5.747 -1.821 54.614 1.00 88.12 472 ARG A O 1
ATOM 3790 N N . LYS A 1 473 ? -6.154 -0.722 52.702 1.00 86.69 473 LYS A N 1
ATOM 3791 C CA . LYS A 1 473 ? -4.859 -0.014 52.678 1.00 86.69 473 LYS A CA 1
ATOM 3792 C C . LYS A 1 473 ? -4.848 1.108 53.725 1.00 86.69 473 LYS A C 1
ATOM 3794 O O . LYS A 1 473 ? -5.793 1.890 53.777 1.00 86.69 473 LYS A O 1
ATOM 3799 N N . GLU A 1 474 ? -3.798 1.180 54.548 1.00 78.75 474 GLU A N 1
ATOM 3800 C CA . GLU A 1 474 ? -3.654 2.211 55.594 1.00 78.75 474 GLU A CA 1
ATOM 3801 C C . GLU A 1 474 ? -3.372 3.600 54.995 1.00 78.75 474 GLU A C 1
ATOM 3803 O O . GLU A 1 474 ? -4.027 4.571 55.369 1.00 78.75 474 GLU A O 1
ATOM 3808 N N . ASP A 1 475 ? -2.493 3.677 53.991 1.00 80.88 475 ASP A N 1
ATOM 3809 C CA . ASP A 1 475 ? -2.182 4.907 53.257 1.00 80.88 475 ASP A CA 1
ATOM 3810 C C . ASP A 1 475 ? -2.978 4.974 51.944 1.00 80.88 475 ASP A C 1
ATOM 3812 O O . ASP A 1 475 ? -2.629 4.336 50.946 1.00 80.88 475 ASP A O 1
ATOM 3816 N N . LYS A 1 476 ? -4.070 5.748 51.941 1.00 82.81 476 LYS A N 1
ATOM 3817 C CA . LYS A 1 476 ? -4.900 5.995 50.750 1.00 82.81 476 LYS A CA 1
ATOM 3818 C C . LYS A 1 476 ? -4.653 7.403 50.230 1.00 82.81 476 LYS A C 1
ATOM 3820 O O . LYS A 1 476 ? -4.842 8.376 50.958 1.00 82.81 476 LYS A O 1
ATOM 3825 N N . ASP A 1 477 ? -4.290 7.516 48.959 1.00 83.69 477 ASP A N 1
ATOM 3826 C CA . ASP A 1 477 ? -4.308 8.803 48.273 1.00 83.69 477 ASP A CA 1
ATOM 3827 C C . ASP A 1 477 ? -5.745 9.206 47.875 1.00 83.69 477 ASP A C 1
ATOM 3829 O O . ASP A 1 477 ? -6.701 8.426 47.954 1.00 83.69 477 ASP A O 1
ATOM 3833 N N . ASP A 1 478 ? -5.913 10.460 47.451 1.00 82.88 478 ASP A N 1
ATOM 3834 C CA . ASP A 1 478 ? -7.208 11.002 47.014 1.00 82.88 478 ASP A CA 1
ATOM 3835 C C . ASP A 1 478 ? -7.801 10.214 45.827 1.00 82.88 478 ASP A C 1
ATOM 3837 O O . ASP A 1 478 ? -9.021 10.077 45.704 1.00 82.88 478 ASP A O 1
ATOM 3841 N N . TYR A 1 479 ? -6.947 9.632 44.978 1.00 78.81 479 TYR A N 1
ATOM 3842 C CA . TYR A 1 479 ? -7.374 8.798 43.857 1.00 78.81 479 TYR A CA 1
ATOM 3843 C C . TYR A 1 479 ? -8.001 7.479 44.333 1.00 78.81 479 TYR A C 1
ATOM 3845 O O . TYR A 1 479 ? -9.084 7.111 43.867 1.00 78.81 479 TYR A O 1
ATOM 3853 N N . ALA A 1 480 ? -7.380 6.794 45.292 1.00 80.69 480 ALA A N 1
ATOM 3854 C CA . ALA A 1 480 ? -7.872 5.556 45.882 1.00 80.69 480 ALA A CA 1
ATOM 3855 C C . ALA A 1 480 ? -9.222 5.768 46.583 1.00 80.69 480 ALA A C 1
ATOM 3857 O O . ALA A 1 480 ? -10.159 4.999 46.359 1.00 80.69 480 ALA A O 1
ATOM 3858 N N . VAL A 1 481 ? -9.366 6.853 47.354 1.00 84.19 481 VAL A N 1
ATOM 3859 C CA . VAL A 1 481 ? -10.633 7.203 48.024 1.00 84.19 481 VAL A CA 1
ATOM 3860 C C . VAL A 1 481 ? -11.751 7.444 47.005 1.00 84.19 481 VAL A C 1
ATOM 3862 O O . VAL A 1 481 ? -12.848 6.896 47.143 1.00 84.19 481 VAL A O 1
ATOM 3865 N N . LYS A 1 482 ? -11.479 8.216 45.946 1.00 85.00 482 LYS A N 1
ATOM 3866 C CA . LYS A 1 482 ? -12.451 8.479 44.871 1.00 85.00 482 LYS A CA 1
ATOM 3867 C C . LYS A 1 482 ? -12.820 7.216 44.097 1.00 85.00 482 LYS A C 1
ATOM 3869 O O . LYS A 1 482 ? -13.987 7.037 43.754 1.00 85.00 482 LYS A O 1
ATOM 3874 N N . THR A 1 483 ? -11.851 6.339 43.849 1.00 83.94 483 THR A N 1
ATOM 3875 C CA . THR A 1 483 ? -12.067 5.072 43.138 1.00 83.94 483 THR A CA 1
ATOM 3876 C C . THR A 1 483 ? -12.935 4.118 43.960 1.00 83.94 483 THR A C 1
ATOM 3878 O O . THR A 1 483 ? -13.885 3.559 43.421 1.00 83.94 483 THR A O 1
ATOM 3881 N N . ALA A 1 484 ? -12.696 3.991 45.270 1.00 86.38 484 ALA A N 1
ATOM 3882 C CA . ALA A 1 484 ? -13.540 3.182 46.156 1.00 86.38 484 ALA A CA 1
ATOM 3883 C C . ALA A 1 484 ? -14.983 3.712 46.221 1.00 86.38 484 ALA A C 1
ATOM 3885 O O . ALA A 1 484 ? -15.934 2.944 46.080 1.00 86.38 484 ALA A O 1
ATOM 3886 N N . ALA A 1 485 ? -15.160 5.032 46.354 1.00 87.06 485 ALA A N 1
ATOM 3887 C CA . ALA A 1 485 ? -16.485 5.654 46.336 1.00 87.06 485 ALA A CA 1
ATOM 3888 C C . ALA A 1 485 ? -17.221 5.408 45.008 1.00 87.06 485 ALA A C 1
ATOM 3890 O O . ALA A 1 485 ? -18.426 5.149 44.997 1.00 87.06 485 ALA A O 1
ATOM 3891 N N . LEU A 1 486 ? -16.490 5.456 43.891 1.00 88.38 486 LEU A N 1
ATOM 3892 C CA . LEU A 1 486 ? -17.028 5.145 42.575 1.00 88.38 486 LEU A CA 1
ATOM 3893 C C . LEU A 1 486 ? -17.458 3.674 42.462 1.00 88.38 486 LEU A C 1
ATOM 3895 O O . LEU A 1 486 ? -18.572 3.407 42.017 1.00 88.38 486 LEU A O 1
ATOM 3899 N N . LEU A 1 487 ? -16.610 2.731 42.880 1.00 89.88 487 LEU A N 1
ATOM 3900 C CA . LEU A 1 487 ? -16.920 1.298 42.863 1.00 89.88 487 LEU A CA 1
ATOM 3901 C C . LEU A 1 487 ? -18.165 0.987 43.702 1.00 89.88 487 LEU A C 1
ATOM 3903 O O . LEU A 1 487 ? -19.069 0.309 43.215 1.00 89.88 487 LEU A O 1
ATOM 3907 N N . ASN A 1 488 ? -18.269 1.566 44.902 1.00 90.38 488 ASN A N 1
ATOM 3908 C CA . ASN A 1 488 ? -19.447 1.422 45.756 1.00 90.38 488 ASN A CA 1
ATOM 3909 C C . ASN A 1 488 ? -20.714 1.974 45.081 1.00 90.38 488 ASN A C 1
ATOM 3911 O O . ASN A 1 488 ? -21.766 1.329 45.096 1.00 90.38 488 ASN A O 1
ATOM 3915 N N . LYS A 1 489 ? -20.624 3.152 44.441 1.00 90.06 489 LYS A N 1
ATOM 3916 C CA . LYS A 1 489 ? -21.739 3.734 43.675 1.00 90.06 489 LYS A CA 1
ATOM 3917 C C . LYS A 1 489 ? -22.183 2.782 42.564 1.00 90.06 489 LYS A C 1
ATOM 3919 O O . LYS A 1 489 ? -23.368 2.475 42.481 1.00 90.06 489 LYS A O 1
ATOM 3924 N N . ILE A 1 490 ? -21.250 2.297 41.741 1.00 91.12 490 ILE A N 1
ATOM 3925 C CA . ILE A 1 490 ? -21.553 1.371 40.641 1.00 91.12 490 ILE A CA 1
ATOM 3926 C C . ILE A 1 490 ? -22.214 0.102 41.194 1.00 91.12 490 ILE A C 1
ATOM 3928 O O . ILE A 1 490 ? -23.263 -0.298 40.699 1.00 91.12 490 ILE A O 1
ATOM 3932 N N . ARG A 1 491 ? -21.660 -0.498 42.251 1.00 92.12 491 ARG A N 1
ATOM 3933 C CA . ARG A 1 491 ? -22.170 -1.739 42.852 1.00 92.12 491 ARG A CA 1
ATOM 3934 C C . ARG A 1 491 ? -23.577 -1.596 43.439 1.00 92.12 491 ARG A C 1
ATOM 3936 O O . ARG A 1 491 ? -24.384 -2.507 43.303 1.00 92.12 491 ARG A O 1
ATOM 3943 N N . THR A 1 492 ? -23.872 -0.480 44.105 1.00 91.75 492 THR A N 1
ATOM 3944 C CA . THR A 1 492 ? -25.125 -0.307 44.869 1.00 91.75 492 THR A CA 1
ATOM 3945 C C . THR A 1 492 ? -26.245 0.377 44.090 1.00 91.75 492 THR A C 1
ATOM 3947 O O . THR A 1 492 ? -27.418 0.182 44.409 1.00 91.75 492 THR A O 1
ATOM 3950 N N . GLN A 1 493 ? -25.909 1.181 43.079 1.00 93.12 493 GLN A N 1
ATOM 3951 C CA . GLN A 1 493 ? -26.874 2.017 42.359 1.00 93.12 493 GLN A CA 1
ATOM 3952 C C . GLN A 1 493 ? -27.129 1.564 40.920 1.00 93.12 493 GLN A C 1
ATOM 3954 O O . GLN A 1 493 ? -27.890 2.235 40.227 1.00 93.12 493 GLN A O 1
ATOM 3959 N N . SER A 1 494 ? -26.525 0.464 40.460 1.00 91.75 494 SER A N 1
ATOM 3960 C CA . SER A 1 494 ? -26.745 -0.071 39.112 1.00 91.75 494 SER A CA 1
ATOM 3961 C C . SER A 1 494 ? -27.537 -1.373 39.105 1.00 91.75 494 SER A C 1
ATOM 3963 O O . SER A 1 494 ? -27.428 -2.189 40.018 1.00 91.75 494 SER A O 1
ATOM 3965 N N . PHE A 1 495 ? -28.309 -1.577 38.035 1.00 91.50 495 PHE A N 1
ATOM 3966 C CA . PHE A 1 495 ? -28.974 -2.854 37.755 1.00 91.50 495 PHE A CA 1
ATOM 3967 C C . PHE A 1 495 ? -28.357 -3.586 36.558 1.00 91.50 495 PHE A C 1
ATOM 3969 O O . PHE A 1 495 ? -28.608 -4.777 36.362 1.00 91.50 495 PHE A O 1
ATOM 3976 N N . LYS A 1 496 ? -27.549 -2.891 35.746 1.00 91.94 496 LYS A N 1
ATOM 3977 C CA . LYS A 1 496 ? -26.873 -3.456 34.576 1.00 91.94 496 LYS A CA 1
ATOM 3978 C C . LYS A 1 496 ? -25.483 -2.844 34.425 1.00 91.94 496 LYS A C 1
ATOM 3980 O O . LYS A 1 496 ? -25.328 -1.627 34.495 1.00 91.94 496 LYS A O 1
ATOM 3985 N N . ILE A 1 497 ? -24.484 -3.695 34.204 1.00 92.88 497 ILE A N 1
ATOM 3986 C CA . ILE A 1 497 ? -23.104 -3.299 33.908 1.00 92.88 497 ILE A CA 1
ATOM 3987 C C . ILE A 1 497 ? -22.665 -4.104 32.690 1.00 92.88 497 ILE A C 1
ATOM 3989 O O . ILE A 1 497 ? -22.716 -5.334 32.719 1.00 92.88 497 ILE A O 1
ATOM 3993 N N . GLU A 1 498 ? -22.255 -3.420 31.629 1.00 90.69 498 GLU A N 1
ATOM 3994 C CA . GLU A 1 498 ? -21.879 -4.025 30.353 1.00 90.69 498 GLU A CA 1
ATOM 3995 C C . GLU A 1 498 ? -20.498 -3.563 29.901 1.00 90.69 498 GLU A C 1
ATOM 3997 O O . GLU A 1 498 ? -20.089 -2.420 30.113 1.00 90.69 498 GLU A O 1
ATOM 4002 N N . VAL A 1 499 ? -19.791 -4.470 29.232 1.00 90.38 499 VAL A N 1
ATOM 4003 C CA . VAL A 1 499 ? -18.552 -4.148 28.527 1.00 90.38 499 VAL A CA 1
ATOM 4004 C C . VAL A 1 499 ? -18.915 -3.466 27.207 1.00 90.38 499 VAL A C 1
ATOM 4006 O O . VAL A 1 499 ? -19.654 -4.023 26.397 1.00 90.38 499 VAL A O 1
ATOM 4009 N N . GLY A 1 500 ? -18.407 -2.254 27.010 1.00 88.00 500 GLY A N 1
ATOM 4010 C CA . GLY A 1 500 ? -18.545 -1.459 25.795 1.00 88.00 500 GLY A CA 1
ATOM 4011 C C . GLY A 1 500 ? -17.351 -1.619 24.850 1.00 88.00 500 GLY A C 1
ATOM 4012 O O . GLY A 1 500 ? -16.797 -2.706 24.684 1.00 88.00 500 GLY A O 1
ATOM 4013 N N . GLU A 1 501 ? -16.970 -0.520 24.203 1.00 87.44 501 GLU A N 1
ATOM 4014 C CA . GLU A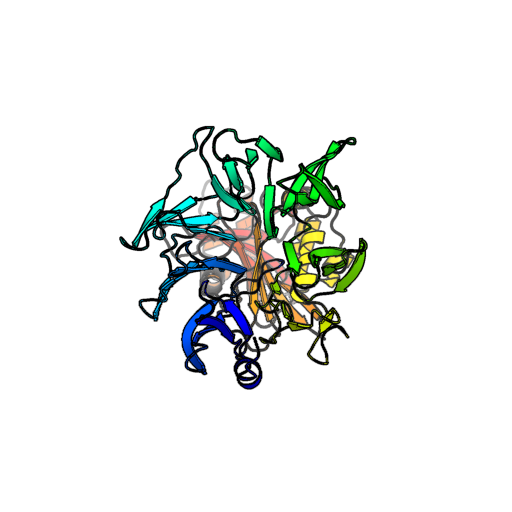 1 501 ? -15.833 -0.466 23.280 1.00 87.44 501 GLU A CA 1
ATOM 4015 C C . GLU A 1 501 ? -14.501 -0.810 23.971 1.00 87.44 501 GLU A C 1
ATOM 4017 O O . GLU A 1 501 ? -14.282 -0.479 25.139 1.00 87.44 501 GLU A O 1
ATOM 4022 N N . ILE A 1 502 ? -13.603 -1.469 23.232 1.00 87.12 502 ILE A N 1
ATOM 4023 C CA . ILE A 1 502 ? -12.271 -1.873 23.695 1.00 87.12 502 ILE A CA 1
ATOM 4024 C C . ILE A 1 502 ? -11.238 -1.309 22.726 1.00 87.12 502 ILE A C 1
ATOM 4026 O O . ILE A 1 502 ? -11.185 -1.748 21.584 1.00 87.12 502 ILE A O 1
ATOM 4030 N N . GLU A 1 503 ? -10.374 -0.410 23.187 1.00 83.38 503 GLU A N 1
ATOM 4031 C CA . GLU A 1 503 ? -9.242 0.120 22.423 1.00 83.38 503 GLU A CA 1
ATOM 4032 C C . GLU A 1 503 ? -7.923 -0.492 22.905 1.00 83.38 503 GLU A C 1
ATOM 4034 O O . GLU A 1 503 ? -7.701 -0.611 24.110 1.00 83.38 503 GLU A O 1
ATOM 4039 N N . LEU A 1 504 ? -7.017 -0.830 21.985 1.00 80.31 504 LEU A N 1
ATOM 4040 C CA . LEU A 1 504 ? -5.68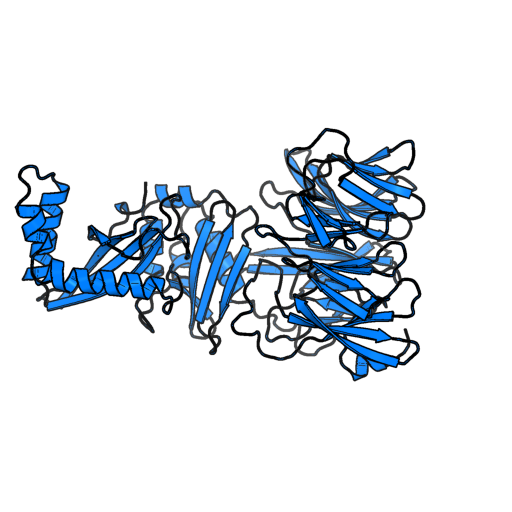9 -1.369 22.307 1.00 80.31 504 LEU A CA 1
ATOM 4041 C C . LEU A 1 504 ? -4.596 -0.310 22.119 1.00 80.31 504 LEU A C 1
ATOM 4043 O O . LEU A 1 504 ? -4.657 0.491 21.187 1.00 80.31 504 LEU A O 1
ATOM 4047 N N . TRP A 1 505 ? -3.590 -0.330 22.994 1.00 74.44 505 TRP A N 1
ATOM 4048 C CA . TRP A 1 505 ? -2.546 0.693 23.110 1.00 74.44 505 TRP A CA 1
ATOM 4049 C C . TRP A 1 505 ? -1.162 0.066 23.374 1.00 74.44 505 TRP A C 1
ATOM 4051 O O . TRP A 1 505 ? -1.056 -1.003 23.991 1.00 74.44 505 TRP A O 1
ATOM 4061 N N . ALA A 1 506 ? -0.099 0.717 22.892 1.00 66.81 506 ALA A N 1
ATOM 4062 C CA . ALA A 1 506 ? 1.294 0.342 23.163 1.00 66.81 506 ALA A CA 1
ATOM 4063 C C . ALA A 1 506 ? 1.830 1.118 24.379 1.00 66.81 506 ALA A C 1
ATOM 4065 O O . ALA A 1 506 ? 1.471 2.272 24.570 1.00 66.81 506 ALA A O 1
ATOM 4066 N N . MET A 1 507 ? 2.706 0.509 25.193 1.00 59.31 507 MET A N 1
ATOM 4067 C CA . MET A 1 507 ? 3.324 1.214 26.337 1.00 59.31 507 MET A CA 1
ATOM 4068 C C . MET A 1 507 ? 4.408 2.220 25.920 1.00 59.31 507 MET A C 1
ATOM 4070 O O . MET A 1 507 ? 4.712 3.135 26.679 1.00 59.31 507 MET A O 1
ATOM 4074 N N . SER A 1 508 ? 5.036 2.029 24.755 1.00 55.53 508 SER A N 1
ATOM 4075 C CA . SER A 1 508 ? 6.151 2.859 24.275 1.00 55.53 508 SER A CA 1
ATOM 4076 C C . SER A 1 508 ? 5.710 4.139 23.574 1.00 55.53 508 SER A C 1
ATOM 4078 O O . SER A 1 508 ? 6.509 5.064 23.465 1.00 55.53 508 SER A O 1
ATOM 4080 N N . ASP A 1 509 ? 4.459 4.197 23.114 1.00 57.19 509 ASP A N 1
ATOM 4081 C CA . ASP A 1 509 ? 3.999 5.206 22.170 1.00 57.19 509 ASP A CA 1
ATOM 4082 C C . ASP A 1 509 ? 2.648 5.784 22.601 1.00 57.19 509 ASP A C 1
ATOM 4084 O O . ASP A 1 509 ? 1.769 5.040 23.040 1.00 57.19 509 ASP A O 1
ATOM 4088 N N . PRO A 1 510 ? 2.410 7.096 22.429 1.00 57.84 510 PRO A N 1
ATOM 4089 C CA . PRO A 1 510 ? 1.150 7.743 22.794 1.00 57.84 510 PRO A CA 1
ATOM 4090 C C . PRO A 1 510 ? 0.024 7.433 21.788 1.00 57.84 510 PRO A C 1
ATOM 4092 O O . PRO A 1 510 ? -0.878 8.249 21.578 1.00 57.84 510 PRO A O 1
ATOM 4095 N N . HIS A 1 511 ? 0.072 6.265 21.148 1.00 63.53 511 HIS A N 1
ATOM 4096 C CA . HIS A 1 511 ? -0.768 5.886 20.024 1.00 63.53 511 HIS A CA 1
ATOM 4097 C C . HIS A 1 511 ? -1.473 4.552 20.276 1.00 63.53 511 HIS A C 1
ATOM 4099 O O . HIS A 1 511 ? -0.987 3.662 20.980 1.00 63.53 511 HIS A O 1
ATOM 4105 N N . ARG A 1 512 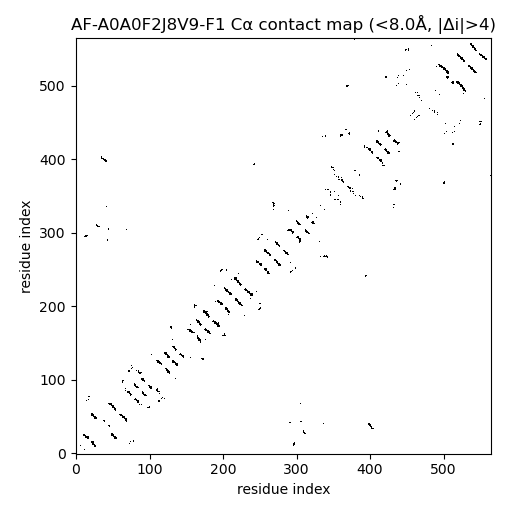? -2.647 4.419 19.654 1.00 71.94 512 ARG A N 1
ATOM 4106 C CA . ARG A 1 512 ? -3.358 3.144 19.543 1.00 71.94 512 ARG A CA 1
ATOM 4107 C C . ARG A 1 512 ? -2.452 2.127 18.854 1.00 71.94 512 ARG A C 1
ATOM 4109 O O . ARG A 1 512 ? -1.618 2.507 18.040 1.00 71.94 512 ARG A O 1
ATOM 4116 N N . ALA A 1 513 ? -2.615 0.854 19.186 1.00 65.19 513 ALA A N 1
ATOM 4117 C CA . ALA A 1 513 ? -1.749 -0.209 18.699 1.00 65.19 513 ALA A CA 1
ATOM 4118 C C . ALA A 1 513 ? -2.543 -1.389 18.145 1.00 65.19 513 ALA A C 1
ATOM 4120 O O . ALA A 1 513 ? -3.695 -1.641 18.506 1.00 65.19 513 ALA A O 1
ATOM 4121 N N . VAL A 1 514 ? -1.872 -2.157 17.294 1.00 65.81 514 VAL A N 1
ATOM 4122 C CA . VAL A 1 514 ? -2.317 -3.481 16.862 1.00 65.81 514 VAL A CA 1
ATOM 4123 C C . VAL A 1 514 ? -1.517 -4.559 17.591 1.00 65.81 514 VAL A C 1
ATOM 4125 O O . VAL A 1 514 ? -0.442 -4.306 18.129 1.00 65.81 514 VAL A O 1
ATOM 4128 N N . TYR A 1 515 ? -2.043 -5.778 17.637 1.00 60.12 515 TYR A N 1
ATOM 4129 C CA . TYR A 1 515 ? -1.299 -6.930 18.146 1.00 60.12 515 TYR A CA 1
ATOM 4130 C C . TYR A 1 515 ? -0.117 -7.277 17.217 1.00 60.12 515 TYR A C 1
ATOM 4132 O O . TYR A 1 515 ? -0.279 -7.142 16.000 1.00 60.12 515 TYR A O 1
ATOM 4140 N N . PRO A 1 516 ? 1.042 -7.748 17.732 1.00 60.56 516 PRO A N 1
ATOM 4141 C CA . PRO A 1 516 ? 1.370 -8.103 19.125 1.00 60.56 516 PRO A CA 1
ATOM 4142 C C . PRO A 1 516 ? 1.791 -6.953 20.047 1.00 60.56 516 PRO A C 1
ATOM 4144 O O . PRO A 1 516 ? 1.964 -7.179 21.247 1.00 60.56 516 PRO A O 1
ATOM 4147 N N . ASP A 1 517 ? 1.888 -5.732 19.529 1.00 67.56 517 ASP A N 1
ATOM 4148 C CA . ASP A 1 517 ? 2.522 -4.599 20.219 1.00 67.56 517 ASP A CA 1
ATOM 4149 C C . ASP A 1 517 ? 1.645 -3.979 21.317 1.00 67.56 517 ASP A C 1
ATOM 4151 O O . ASP A 1 517 ? 2.125 -3.236 22.173 1.00 67.56 517 ASP A O 1
ATOM 4155 N N . ALA A 1 518 ? 0.357 -4.328 21.344 1.00 73.69 518 ALA A N 1
ATOM 4156 C CA . ALA A 1 518 ? -0.563 -3.909 22.390 1.00 73.69 518 ALA A CA 1
ATOM 4157 C C . ALA A 1 518 ? -0.175 -4.480 23.769 1.00 73.69 518 ALA A C 1
ATOM 4159 O O . ALA A 1 518 ? -0.120 -5.700 23.981 1.00 73.69 518 ALA A O 1
ATOM 4160 N N . LYS A 1 519 ? 0.035 -3.588 24.734 1.00 80.88 519 LYS A N 1
ATOM 4161 C CA . LYS A 1 519 ? 0.354 -3.897 26.143 1.00 80.88 519 LYS A CA 1
ATOM 4162 C C . LYS A 1 519 ? -0.663 -3.308 27.114 1.00 80.88 519 LYS A C 1
ATOM 4164 O O . LYS A 1 519 ? -0.746 -3.735 28.265 1.00 80.88 519 LYS A O 1
ATOM 4169 N N . GLU A 1 520 ? -1.462 -2.378 26.613 1.00 86.31 520 GLU A N 1
ATOM 4170 C CA . GLU A 1 520 ? -2.501 -1.668 27.328 1.00 86.31 520 GLU A CA 1
ATOM 4171 C C . GLU A 1 520 ? -3.822 -1.780 26.567 1.00 86.31 520 GLU A C 1
ATOM 4173 O O . GLU A 1 520 ? -3.847 -1.901 25.340 1.00 86.31 520 GLU A O 1
ATOM 4178 N N . ALA A 1 521 ? -4.929 -1.751 27.300 1.00 87.75 521 ALA A N 1
ATOM 4179 C CA . ALA A 1 521 ? -6.260 -1.699 26.731 1.00 87.75 521 ALA A CA 1
ATOM 4180 C C . ALA A 1 521 ? -7.143 -0.748 27.535 1.00 87.75 521 ALA A C 1
ATOM 4182 O O . ALA A 1 521 ? -7.142 -0.761 28.767 1.00 87.75 521 ALA A O 1
ATOM 4183 N N . ARG A 1 522 ? -7.920 0.071 26.833 1.00 87.62 522 ARG A N 1
ATOM 4184 C CA . ARG A 1 522 ? -8.953 0.925 27.419 1.00 87.62 522 ARG A CA 1
ATOM 4185 C C . ARG A 1 522 ? -10.295 0.309 27.106 1.00 87.62 522 ARG A C 1
ATOM 4187 O O . ARG A 1 522 ? -10.601 0.051 25.948 1.00 87.62 522 ARG A O 1
ATOM 4194 N N . VAL A 1 523 ? -11.077 0.058 28.140 1.00 89.50 523 VAL A N 1
ATOM 4195 C CA . VAL A 1 523 ? -12.373 -0.596 28.023 1.00 89.50 523 VAL A CA 1
ATOM 4196 C C . VAL A 1 523 ? -13.428 0.347 28.559 1.00 89.50 523 VAL A C 1
ATOM 4198 O O . VAL A 1 523 ? -13.380 0.732 29.730 1.00 89.50 523 VAL A O 1
ATOM 4201 N N . LYS A 1 524 ? -14.390 0.721 27.718 1.00 89.88 524 LYS A N 1
ATOM 4202 C CA . LYS A 1 524 ? -15.582 1.417 28.190 1.00 89.88 524 LYS A CA 1
ATOM 4203 C C . LYS A 1 524 ? -16.455 0.434 28.955 1.00 89.88 524 LYS A C 1
ATOM 4205 O O . LYS A 1 524 ? -16.725 -0.664 28.482 1.00 89.88 524 LYS A O 1
ATOM 4210 N N . ILE A 1 525 ? -16.913 0.836 30.130 1.00 91.25 525 ILE A N 1
ATOM 4211 C CA . ILE A 1 525 ? -17.903 0.118 30.926 1.00 91.25 525 ILE A CA 1
ATOM 4212 C C . ILE A 1 525 ? -19.161 0.976 30.950 1.00 91.25 525 ILE A C 1
ATOM 4214 O O . ILE A 1 525 ? -19.130 2.130 31.387 1.00 91.25 525 ILE A O 1
ATOM 4218 N N . VAL A 1 526 ? -20.259 0.412 30.460 1.00 90.06 526 VAL A N 1
ATOM 4219 C CA . VAL A 1 526 ? -21.570 1.056 30.405 1.00 90.06 526 VAL A CA 1
ATOM 4220 C C . VAL A 1 526 ? -22.369 0.596 31.617 1.00 90.06 526 VAL A C 1
ATOM 4222 O O . VAL A 1 526 ? -22.605 -0.597 31.798 1.00 90.06 526 VAL A O 1
ATOM 4225 N N . VAL A 1 527 ? -22.758 1.538 32.469 1.00 91.69 527 VAL A N 1
ATOM 4226 C CA . VAL A 1 527 ? -23.469 1.278 33.723 1.00 91.69 527 VAL A CA 1
ATOM 4227 C C . VAL A 1 527 ? -24.859 1.883 33.626 1.00 91.69 527 VAL A C 1
ATOM 4229 O O . VAL A 1 527 ? -24.994 3.099 33.511 1.00 91.69 527 VAL A O 1
ATOM 4232 N N . THR A 1 528 ? -25.895 1.051 33.701 1.00 93.00 528 THR A N 1
ATOM 4233 C CA . THR A 1 528 ? -27.281 1.515 33.803 1.00 93.00 528 THR A CA 1
ATOM 4234 C C . THR A 1 528 ? -27.695 1.557 35.271 1.00 93.00 528 THR A C 1
ATOM 4236 O O . THR A 1 528 ? -27.725 0.529 35.959 1.00 93.00 528 THR A O 1
ATOM 4239 N N . LEU A 1 529 ? -27.973 2.765 35.756 1.00 92.81 529 LEU A N 1
ATOM 4240 C CA . LEU A 1 529 ? -28.374 3.048 37.129 1.00 92.81 529 LEU A CA 1
ATOM 4241 C C . LEU A 1 529 ? -29.836 2.665 37.374 1.00 92.81 529 LEU A C 1
ATOM 4243 O O . LEU A 1 529 ? -30.630 2.577 36.444 1.00 92.81 529 LEU A O 1
ATOM 4247 N N . ASN A 1 530 ? -30.212 2.467 38.636 1.00 91.69 530 ASN A N 1
ATOM 4248 C CA . ASN A 1 530 ? -31.561 2.054 39.052 1.00 91.69 530 ASN A CA 1
ATOM 4249 C C . ASN A 1 530 ? -32.680 3.017 38.619 1.00 91.69 530 ASN A C 1
ATOM 4251 O O . ASN A 1 530 ? -33.837 2.613 38.545 1.00 91.69 530 ASN A O 1
ATOM 4255 N N . ASP A 1 531 ? -32.348 4.273 38.324 1.00 91.19 531 ASP A N 1
ATOM 4256 C CA . ASP A 1 531 ? -33.273 5.273 37.782 1.00 91.19 531 ASP A CA 1
ATOM 4257 C C . ASP A 1 531 ? -33.431 5.201 36.248 1.00 91.19 531 ASP A C 1
ATOM 4259 O O . ASP A 1 531 ? -34.169 5.990 35.659 1.00 91.19 531 ASP A O 1
ATOM 4263 N N . GLY A 1 532 ? -32.751 4.255 35.593 1.00 88.69 532 GLY A N 1
ATOM 4264 C CA . GLY A 1 532 ? -32.737 4.067 34.143 1.00 88.69 532 GLY A CA 1
ATOM 4265 C C . GLY A 1 532 ? -31.706 4.922 33.404 1.00 88.69 532 GLY A C 1
ATOM 4266 O O . GLY A 1 532 ? -31.523 4.733 32.199 1.00 88.69 532 GLY A O 1
ATOM 4267 N N . SER A 1 533 ? -31.011 5.841 34.082 1.00 90.62 533 SER A N 1
ATOM 4268 C CA . SER A 1 533 ? -29.941 6.630 33.466 1.00 90.62 533 SER A CA 1
ATOM 4269 C C . SER A 1 533 ? -28.709 5.765 33.182 1.00 90.62 533 SER A C 1
ATOM 4271 O O . SER A 1 533 ? -28.479 4.739 33.820 1.00 90.62 533 SER A O 1
ATOM 4273 N N . THR A 1 534 ? -27.917 6.150 32.179 1.00 88.62 534 THR A N 1
ATOM 4274 C CA . THR A 1 534 ? -26.702 5.420 31.792 1.00 88.62 534 THR A CA 1
ATOM 4275 C C . THR A 1 534 ? -25.471 6.294 31.994 1.00 88.62 534 THR A C 1
ATOM 4277 O O . THR A 1 534 ? -25.420 7.428 31.519 1.00 88.62 534 THR A O 1
ATOM 4280 N N . GLU A 1 535 ? -24.464 5.751 32.671 1.00 90.38 535 GLU A N 1
ATOM 4281 C CA . GLU A 1 535 ? -23.154 6.364 32.866 1.00 90.38 535 GLU A CA 1
ATOM 4282 C C . GLU A 1 535 ? -22.070 5.515 32.193 1.00 90.38 535 GLU A C 1
ATOM 4284 O O . GLU A 1 535 ? -22.129 4.285 32.197 1.00 90.38 535 GLU A O 1
ATOM 4289 N N . LYS A 1 536 ? -21.060 6.175 31.616 1.00 89.19 536 LYS A N 1
ATOM 4290 C CA . LYS A 1 536 ? -19.913 5.514 30.985 1.00 89.19 536 LYS A CA 1
ATOM 4291 C C . LYS A 1 536 ? -18.640 5.746 31.787 1.00 89.19 536 LYS A C 1
ATOM 4293 O O . LYS A 1 536 ? -18.304 6.876 32.158 1.00 89.19 536 LYS A O 1
ATOM 4298 N N . TYR A 1 537 ? -17.911 4.663 31.999 1.00 89.62 537 TYR A N 1
ATOM 4299 C CA . TYR A 1 537 ? -16.636 4.630 32.701 1.00 89.62 537 TYR A CA 1
ATOM 4300 C C . TYR A 1 537 ? -15.555 4.057 31.796 1.00 89.62 537 TYR A C 1
ATOM 4302 O O . TYR A 1 537 ? -15.853 3.287 30.891 1.00 89.62 537 TYR A O 1
ATOM 4310 N N . GLN A 1 538 ? -14.300 4.417 32.042 1.00 88.75 538 GLN A N 1
ATOM 4311 C CA . GLN A 1 538 ? -13.150 3.860 31.343 1.00 88.75 538 GLN A CA 1
ATOM 4312 C C . GLN A 1 538 ? -12.298 3.064 32.324 1.00 88.75 538 GLN A C 1
ATOM 4314 O O . GLN A 1 538 ? -11.756 3.617 33.285 1.00 88.75 538 GLN A O 1
ATOM 4319 N N . ALA A 1 539 ? -12.192 1.766 32.068 1.00 89.50 539 ALA A N 1
ATOM 4320 C CA . ALA A 1 539 ? -11.278 0.867 32.744 1.00 89.50 539 ALA A CA 1
ATOM 4321 C C . ALA A 1 539 ? -9.992 0.734 31.925 1.00 89.50 539 ALA A C 1
ATOM 4323 O O . ALA A 1 539 ? -10.027 0.593 30.702 1.00 89.50 539 ALA A O 1
ATOM 4324 N N . TYR A 1 540 ? -8.854 0.776 32.602 1.00 89.38 540 TYR A N 1
ATOM 4325 C CA . TYR A 1 540 ? -7.537 0.634 31.998 1.00 89.38 540 TYR A CA 1
ATOM 4326 C C . TYR A 1 540 ? -6.954 -0.721 32.400 1.00 89.38 540 TYR A C 1
ATOM 4328 O O . TYR A 1 540 ? -6.816 -1.021 33.586 1.00 89.38 540 TYR A O 1
ATOM 4336 N N . PHE A 1 541 ? -6.648 -1.550 31.408 1.00 90.69 541 PHE A N 1
ATOM 4337 C CA . PHE A 1 541 ? -6.067 -2.877 31.563 1.00 90.69 541 PHE A CA 1
ATOM 4338 C C . PHE A 1 541 ? -4.642 -2.878 31.025 1.00 90.69 541 PHE A C 1
ATOM 4340 O O . PHE A 1 541 ? -4.363 -2.259 30.001 1.00 90.69 541 PHE A O 1
ATOM 4347 N N . SER A 1 542 ? -3.750 -3.628 31.664 1.00 89.31 542 SER A N 1
ATOM 4348 C CA . SER A 1 542 ? -2.417 -3.892 31.122 1.00 89.31 542 SER A CA 1
ATOM 4349 C C . SER A 1 542 ? -2.005 -5.346 31.303 1.00 89.31 542 SER A C 1
ATOM 4351 O O . SER A 1 542 ? -2.565 -6.068 32.138 1.00 89.31 542 SER A O 1
ATOM 4353 N N . ARG A 1 543 ? -1.036 -5.786 30.498 1.00 85.94 543 ARG A N 1
ATOM 4354 C CA . ARG A 1 543 ? -0.425 -7.119 30.584 1.00 85.94 543 ARG A CA 1
ATOM 4355 C C . ARG A 1 543 ? 1.106 -7.022 30.654 1.00 85.94 543 ARG A C 1
ATOM 4357 O O . ARG A 1 543 ? 1.677 -6.141 30.011 1.00 85.94 543 ARG A O 1
ATOM 4364 N N . PRO A 1 544 ? 1.784 -7.898 31.419 1.00 78.00 544 PRO A N 1
ATOM 4365 C CA . PRO A 1 544 ? 3.244 -7.930 31.479 1.00 78.00 544 PRO A CA 1
ATOM 4366 C C . PRO A 1 544 ? 3.856 -8.480 30.183 1.00 78.00 544 PRO A C 1
ATOM 4368 O O . PRO A 1 544 ? 3.197 -9.182 29.419 1.00 78.00 544 PRO A O 1
ATOM 4371 N N . ASP A 1 545 ? 5.148 -8.226 29.962 1.00 68.00 545 ASP A N 1
ATOM 4372 C CA . ASP A 1 545 ? 5.853 -8.691 28.758 1.00 68.00 545 ASP A CA 1
ATOM 4373 C C . ASP A 1 545 ? 5.918 -10.211 28.610 1.00 68.00 545 ASP A C 1
ATOM 4375 O O . ASP A 1 545 ? 5.963 -10.719 27.493 1.00 68.00 545 ASP A O 1
ATOM 4379 N N . SER A 1 546 ? 5.886 -10.926 29.733 1.00 60.81 546 SER A N 1
ATOM 4380 C CA . SER A 1 546 ? 5.998 -12.380 29.817 1.00 60.81 546 SER A CA 1
ATOM 4381 C C . SER A 1 546 ? 4.656 -13.117 29.906 1.00 60.81 546 SER A C 1
ATOM 4383 O O . SER A 1 546 ? 4.664 -14.336 30.076 1.00 60.81 546 SER A O 1
ATOM 4385 N N . GLY A 1 547 ? 3.511 -12.422 29.844 1.00 59.97 547 GLY A N 1
ATOM 4386 C CA . GLY A 1 547 ? 2.210 -13.021 30.156 1.00 59.97 547 GLY A CA 1
ATOM 4387 C C . GLY A 1 547 ? 1.064 -12.645 29.218 1.00 59.97 547 GLY A C 1
ATOM 4388 O O . GLY A 1 547 ? 0.982 -11.535 28.700 1.00 59.97 547 GLY A O 1
ATOM 4389 N N . ASP A 1 548 ? 0.118 -13.577 29.082 1.00 67.56 548 ASP A N 1
ATOM 4390 C CA . ASP A 1 548 ? -1.120 -13.420 28.299 1.00 67.56 548 ASP A CA 1
ATOM 4391 C C . ASP A 1 548 ? -2.299 -12.861 29.121 1.00 67.56 548 ASP A C 1
ATOM 4393 O O . ASP A 1 548 ? -3.416 -12.728 28.622 1.00 67.56 548 ASP A O 1
ATOM 4397 N N . VAL A 1 549 ? -2.085 -12.553 30.405 1.00 84.19 549 VAL A N 1
ATOM 4398 C CA . VAL A 1 549 ? -3.163 -12.163 31.323 1.00 84.19 549 VAL A CA 1
ATOM 4399 C C . VAL A 1 549 ? -3.280 -10.644 31.415 1.00 84.19 549 VAL A C 1
ATOM 4401 O O . VAL A 1 549 ? -2.364 -9.963 31.871 1.00 84.19 549 VAL A O 1
ATOM 4404 N N . TRP A 1 550 ? -4.448 -10.134 31.032 1.00 89.12 550 TRP A N 1
ATOM 4405 C CA . TRP A 1 550 ? -4.843 -8.739 31.209 1.00 89.12 550 TRP A CA 1
ATOM 4406 C C . TRP A 1 550 ? -5.372 -8.488 32.620 1.00 89.12 550 TRP A C 1
ATOM 4408 O O . TRP A 1 550 ? -6.233 -9.226 33.104 1.00 89.12 550 TRP A O 1
ATOM 4418 N N . VAL A 1 551 ? -4.887 -7.424 33.260 1.00 89.06 551 VAL A N 1
ATOM 4419 C CA . VAL A 1 551 ? -5.257 -7.037 34.628 1.00 89.06 551 VAL A CA 1
ATOM 4420 C C . VAL A 1 551 ? -5.722 -5.586 34.639 1.00 89.06 551 VAL A C 1
ATOM 4422 O O . VAL A 1 551 ? -5.060 -4.728 34.057 1.00 89.06 551 VAL A O 1
ATOM 4425 N N . CYS A 1 552 ? -6.839 -5.307 35.314 1.00 89.25 552 CYS A N 1
ATOM 4426 C CA . CYS A 1 552 ? -7.314 -3.941 35.516 1.00 89.25 552 CYS A CA 1
ATOM 4427 C C . CYS A 1 552 ? -6.344 -3.180 36.434 1.00 89.25 552 CYS A C 1
ATOM 4429 O O . CYS A 1 552 ? -5.938 -3.678 37.483 1.00 89.25 552 CYS A O 1
ATOM 4431 N N . LYS A 1 553 ? -5.953 -1.979 36.024 1.00 87.12 553 LYS A N 1
ATOM 4432 C CA . LYS A 1 553 ? -5.034 -1.088 36.742 1.00 87.12 553 LYS A CA 1
ATOM 4433 C C . LYS A 1 553 ? -5.720 0.175 37.253 1.00 87.12 553 LYS A C 1
ATOM 4435 O O . LYS A 1 553 ? -5.193 0.814 38.156 1.00 87.12 553 LYS A O 1
ATOM 4440 N N . GLY A 1 554 ? -6.877 0.531 36.699 1.00 83.38 554 GLY A N 1
ATOM 4441 C CA . GLY A 1 554 ? -7.643 1.690 37.144 1.00 83.38 554 GLY A CA 1
ATOM 4442 C C . GLY A 1 554 ? -9.007 1.791 36.476 1.00 83.38 554 GLY A C 1
ATOM 4443 O O . GLY A 1 554 ? -9.222 1.247 35.393 1.00 83.38 554 GLY A O 1
ATOM 4444 N N . LEU A 1 555 ? -9.915 2.514 37.129 1.00 86.69 555 LEU A N 1
ATOM 4445 C CA . LEU A 1 555 ? -11.267 2.807 36.659 1.00 86.69 555 LEU A CA 1
ATOM 4446 C C . LEU A 1 555 ? -11.574 4.284 36.925 1.00 86.69 555 LEU A C 1
ATOM 4448 O O . LEU A 1 555 ? -11.325 4.785 38.019 1.00 86.69 555 LEU A O 1
ATOM 4452 N N . GLY A 1 556 ? -12.129 4.986 35.940 1.00 83.12 556 GLY A N 1
ATOM 4453 C CA . GLY A 1 556 ? -12.505 6.393 36.085 1.00 83.12 556 GLY A CA 1
ATOM 4454 C C . GLY A 1 556 ? -13.703 6.781 35.227 1.00 83.12 556 GLY A C 1
ATOM 4455 O O . GLY A 1 556 ? -14.102 6.048 34.324 1.00 83.12 556 GLY A O 1
ATOM 4456 N N . LYS A 1 557 ? -14.299 7.944 35.511 1.00 81.25 557 LYS A N 1
ATOM 4457 C CA . LYS A 1 557 ? -15.371 8.513 34.680 1.00 81.25 557 LYS A CA 1
ATOM 4458 C C . LYS A 1 557 ? -14.791 8.993 33.352 1.00 81.25 557 LYS A C 1
ATOM 4460 O O . LYS A 1 557 ? -13.772 9.672 33.369 1.00 81.25 557 LYS A O 1
ATOM 4465 N N . LEU A 1 558 ? -15.443 8.674 32.235 1.00 76.06 558 LEU A N 1
ATOM 4466 C CA . LEU A 1 558 ? -14.982 9.076 30.905 1.00 76.06 558 LEU A CA 1
ATOM 4467 C C . LEU A 1 558 ? -14.851 10.613 30.814 1.00 76.06 558 LEU A C 1
ATOM 4469 O O . LEU A 1 558 ? -15.813 11.332 31.090 1.00 76.06 558 LEU A O 1
ATOM 4473 N N . SER A 1 559 ? -13.660 11.119 30.473 1.00 70.56 559 SER A N 1
ATOM 4474 C CA . SER A 1 559 ? -13.383 12.552 30.300 1.00 70.56 559 SER A CA 1
ATOM 4475 C C . SER A 1 559 ? -12.179 12.794 29.378 1.00 70.56 559 SER A C 1
ATOM 4477 O O . SER A 1 559 ? -11.270 11.967 29.294 1.00 70.56 559 SER A O 1
ATOM 4479 N N . ALA A 1 560 ? -12.122 13.971 28.745 1.00 60.19 560 ALA A N 1
ATOM 4480 C CA . ALA A 1 560 ? -11.024 14.374 27.856 1.00 60.19 560 ALA A CA 1
ATOM 4481 C C . ALA A 1 560 ? -9.644 14.478 28.551 1.00 60.19 560 ALA A C 1
ATOM 4483 O O . ALA A 1 560 ? -8.601 14.510 27.895 1.00 60.19 560 ALA A O 1
ATOM 4484 N N . SER A 1 561 ? -9.607 14.522 29.888 1.00 57.84 561 SER A N 1
ATOM 4485 C CA . SER A 1 561 ? -8.365 14.559 30.672 1.00 57.84 561 SER A CA 1
ATOM 4486 C C . SER A 1 561 ? -7.713 13.185 30.871 1.00 57.84 561 SER A C 1
ATOM 4488 O O . SER A 1 561 ? -6.637 13.123 31.459 1.00 57.84 561 SER A O 1
ATOM 4490 N N . LEU A 1 562 ? -8.372 12.099 30.448 1.00 52.50 562 LEU A N 1
ATOM 4491 C CA . LEU A 1 562 ? -7.889 10.720 30.594 1.00 52.50 562 LEU A CA 1
ATOM 4492 C C . LEU A 1 562 ? -7.069 10.214 29.396 1.00 52.50 562 LEU A C 1
ATOM 4494 O O . LEU A 1 562 ? -6.570 9.089 29.442 1.00 52.50 562 LEU A O 1
ATOM 4498 N N . PHE A 1 563 ? -6.914 11.012 28.337 1.00 52.69 563 PHE A N 1
ATOM 4499 C CA . PHE A 1 563 ? -5.940 10.718 27.283 1.00 52.69 563 PHE A CA 1
ATOM 4500 C C . PHE A 1 563 ? -4.508 10.936 27.814 1.00 52.69 563 PHE A C 1
ATOM 4502 O O . PHE A 1 563 ? -4.322 11.790 28.689 1.00 52.69 563 PHE A O 1
ATOM 4509 N N . PRO A 1 564 ? -3.499 10.171 27.340 1.00 46.00 564 PRO A N 1
ATOM 4510 C CA . PRO A 1 564 ? -2.126 10.295 27.822 1.00 46.00 564 PRO A CA 1
ATOM 4511 C C . PRO A 1 564 ? -1.639 11.737 27.683 1.00 46.00 564 PRO A C 1
ATOM 4513 O O . PRO A 1 564 ? -1.978 12.421 26.715 1.00 46.00 564 PRO A O 1
ATOM 4516 N N . ARG A 1 565 ? -0.857 12.189 28.665 1.00 38.00 565 ARG A N 1
ATOM 4517 C CA . ARG A 1 565 ? -0.148 13.468 28.584 1.00 38.00 565 ARG A CA 1
ATOM 4518 C C . ARG A 1 565 ? 1.059 13.394 27.673 1.00 38.00 565 ARG A C 1
ATOM 4520 O O . ARG A 1 565 ? 1.729 12.341 27.701 1.00 38.00 565 ARG A O 1
#

Foldseek 3Di:
DPDCLCVVVVWFWFAAFPVNFKTKTWDFDLPFQPLPQWFDFQFAGFGKIFIWIAGPVVRDIDGQGIGGDFQDKDAQPVRQWMWTDDQWWIWIQGNVVRHIDTQPDDDDFTWRDWDDDNVSFWIQTATPWAASQWIQGNPVSDIDRPDDFDDFPDWRDWDDAAPKIKTFTDGTVQWGCAIWIHDPDTDGLDGTGKDFQEHDNQKTFMWDWDADPVDATKIWTWIARNVPRDIGTPDIDDDNQAPDFWDHWDALRVQRKIKTKGWDDDLQAIWIWIWIQGPVRDIDIATDQGRGWGQHPNSQKIWHDHDPSRDIFIAGPVVRDTPDPPPRPPPPPPQVRRLVVNVLVQLQDLAHDLVSLVVAADWDCVPHTFHRNVVVVLCRVPSVSSVVSNDWSRARFIWIKRADPVNFKMWIFTDDPAATWIWIWGADPNHIHTHHGAPDPPDPLVVQVQVQVVCCCVPPQQVVPVLVVLVPDPDHDPQSVVQSVVSCCLNPFFPDKDKHGKWFDAPVHLYTHDPPRGFKMWIWIWTQGPVRDIFIKIWIWGDDPPDPHIDTDDIGGDHSVPRDD

Nearest PDB structures (foldseek):
  6rxt-assembly1_UO  TM=4.702E-01  e=1.305E-05  Thermochaetoides thermophila
  4hxg-assembly2_L  TM=4.092E-01  e=5.764E-06  Pyrococcus horikoshii OT3
  8qie-assembly1_Sg  TM=4.347E-01  e=7.805E-05  Leishmania major strain Friedlin
  5kuy-assembly1_G  TM=5.234E-01  e=6.605E-01  synthetic construct
  7pi2-assembly4_J  TM=3.076E-01  e=1.224E-01  Plasmodium falciparum 3D7

pLDDT: mean 75.14, std 14.94, range [35.84, 95.56]

Sequence (565 aa):
MGSDFYRKERMIPLTVSKDPKYFVAYKIRNESMSAKNELVLIGMPRQLIDLYLVDLSENKAVNIGKTEFVINHAWSEDGKLLSLVSHKSVKILDLAAGSISEVPMHYETDIYNTNWGSDNRTLYIHLDTTANYYAYDTLSKEMVKVRGRFKDGDIVYRGKASSKILTSKGERVGTAKGLYCGESAEKLLFDGEVIIHDINEGRILVSYDSDNPGGGTRFTLADHDANTGENRILYSEGSIHSVWKIFKASYLKTTGDIIYTTFETNDLGVRYLLVRIEPDGKETITQVPSPLYIVTPGENILHFAVFKDGESCIIDTVNFKFISEGYGKEYKNSDIRDTMFRVLNIYGSDTPNIEEIKQIFINTYDPIPQEALENILLEAENTKYWKSIKQEIGKNVTMTFKLNDTCSRASVILNGGYYRGPHELVKKEDNWYVTGFSTWPESKERNDVYRACTRYIENEIKAGEAEDEINRKEDKDDYAVKTAALLNKIRTQSFKIEVGEIELWAMSDPHRAVYPDAKEARVKIVVTLNDGSTEKYQAYFSRPDSGDVWVCKGLGKLSASLFPR

Secondary structure (DSSP, 8-state):
---THHHHHT-EEEEE-SSSSEEEEEEE--S---TT---EETTEE--EEEEEEEETTTTEEEEEEEEE---EEEE-TTSSEEEEE-SS-EEEEETTTTEEEE-----SS-EEEEEE-TTSSEEEEEETTEEEEEEEETTT--EEE--SS--TT-EEEEEEETTEEEEEE-SSSS--S-EEE-SSSPEEEE-S-EEEEEEETTEEEEEEEEE-TTSSEEEEEEEEETTT--EEEEEEEE-TT---S--EEEEETTTTEEEEEEEEEETTEEEEEEEEE-TT--EEEEEES-S-EEE-TTSSEEEE---STT--EEEETTTTEESSTTTTS-----HHHHHHHHHHHHHH-SS--HHHHHHHB-EE-SSS-EEHHHHHHHHHH-HHHHHHHGGGTTS--EEEEEE-TTSSEEEEEEEETTEEEEEEEEEETTEEEEEESSS-TT-HHHHHHHHHHHHIIIIIIIS-HHHHHHHH-SS--HHHHHHHHHHHHHHHHEEEEEEEEEEEE-SSSSSB--TTT--EEEEEEEEEETTS-EEEEEEEEE--TT----EEEEEEE--GGGS--

Mean predicted aligned error: 13.95 Å

Radius of gyration: 28.01 Å; Cα contacts (8 Å, |Δi|>4): 1217; chains: 1; bounding box: 70×56×90 Å